Protein AF-0000000079818002 (afdb_homodimer)

Foldseek 3Di:
DDDDDPDDPPPPPDPPPVPPPPQFLADLLQEAAECLLCVQQCLFPNPLVVLLVLLVLRHQEYEYEACNCRGVVRQALLSLLVSCVVSNHAYAEYEHDDDDFPVCLVVSLVSCVSNVHQEYEHAEDDLDADVVVLVGQQVSLVVSVVSRHGYEYEYAQSQQQDADPVRHGNVLVSLVRHDLSRYAYEYAPQRQQQSCQNVVVDDPLVSCLVRVSRHAEYEQWAFAAPPRDDQPVVLQLQPPVPDRGTRTDAGPPYDDDVLVSLVSSLVSCVVVVHDNSNVRHHYHYHDNRSPDDYPDPVSVCNSNVNSCCSGPVRGHDD/DDDDDPDDPPPPPPPPPVDPPPQFLADLLQEAAECLLVVQACLFPNPLVVLLVLLVLRHQEYEYEACNCRGVVRQALLSLLVSCVVSNHYYAEYEHDDDDFPVCLVVVLVSCVSNVHQEYEHAEDDLDADVVVLVGQQVSLVVSVVSRHGYEYEYAQSQQQDADPVRHGNVLVSLVRHDLSRYAYEYAPQRQQQSCQNVVVDDPLVSCLVRVSRHAEYEQWAFAAPPRDDQPVVLQLQPPVDDRGTRTDAGPPYDDDVLVSLVSSLVSCVVVVHDRSNPRHHYHYHDNRSPDDYPDPVSVCNSNVNSCCSGPVRGHDD

pLDDT: mean 85.7, std 19.92, range [24.61, 98.69]

Structure (mmCIF, N/CA/C/O backbone):
data_AF-0000000079818002-model_v1
#
loop_
_entity.id
_entity.type
_entity.pdbx_description
1 polymer 'Xylose isomerase domain protein TIM barrel'
#
loop_
_atom_site.group_PDB
_atom_site.id
_atom_site.type_symbol
_atom_site.label_atom_id
_atom_site.label_alt_id
_atom_site.label_comp_id
_atom_site.label_asym_id
_atom_site.label_entity_id
_atom_site.label_seq_id
_atom_site.pdbx_PDB_ins_code
_atom_site.Cartn_x
_atom_site.Cartn_y
_atom_site.Cartn_z
_atom_site.occupancy
_atom_site.B_iso_or_equiv
_atom_site.auth_seq_id
_atom_site.auth_comp_id
_atom_site.auth_asym_id
_atom_site.auth_atom_id
_atom_site.pdbx_PDB_model_num
ATOM 1 N N . MET A 1 1 ? 40 36.031 -25.016 1 27.97 1 MET A N 1
ATOM 2 C CA . MET A 1 1 ? 39.812 34.656 -24.641 1 27.97 1 MET A CA 1
ATOM 3 C C . MET A 1 1 ? 38.312 34.281 -24.625 1 27.97 1 MET A C 1
ATOM 5 O O . MET A 1 1 ? 37.5 34.969 -24.016 1 27.97 1 MET A O 1
ATOM 9 N N . PRO A 1 2 ? 37.781 33.531 -25.641 1 32.09 2 PRO A N 1
ATOM 10 C CA . PRO A 1 2 ? 36.344 33.375 -25.797 1 32.09 2 PRO A CA 1
ATOM 11 C C . PRO A 1 2 ? 35.688 32.656 -24.609 1 32.09 2 PRO A C 1
ATOM 13 O O . PRO A 1 2 ? 36.344 31.875 -23.938 1 32.09 2 PRO A O 1
ATOM 16 N N . GLY A 1 3 ? 34.688 33.25 -23.891 1 27.94 3 GLY A N 1
ATOM 17 C CA . GLY A 1 3 ? 33.938 32.969 -22.688 1 27.94 3 GLY A CA 1
ATOM 18 C C . GLY A 1 3 ? 33.156 31.672 -22.766 1 27.94 3 GLY A C 1
ATOM 19 O O . GLY A 1 3 ? 32.531 31.375 -23.797 1 27.94 3 GLY A O 1
ATOM 20 N N . ALA A 1 4 ? 33.688 30.719 -21.984 1 37 4 ALA A N 1
ATOM 21 C CA . ALA A 1 4 ? 33.156 29.344 -21.891 1 37 4 ALA A CA 1
ATOM 22 C C . ALA A 1 4 ? 31.641 29.359 -21.75 1 37 4 ALA A C 1
ATOM 24 O O . ALA A 1 4 ? 31.109 29.969 -20.828 1 37 4 ALA A O 1
ATOM 25 N N . THR A 1 5 ? 30.859 29.219 -22.797 1 30.25 5 THR A N 1
ATOM 26 C CA . THR A 1 5 ? 29.406 29.172 -22.797 1 30.25 5 THR A CA 1
ATOM 27 C C . THR A 1 5 ? 28.906 28.078 -21.859 1 30.25 5 THR A C 1
ATOM 29 O O . THR A 1 5 ? 29.344 26.922 -21.938 1 30.25 5 THR A O 1
ATOM 32 N N . PRO A 1 6 ? 28.312 28.422 -20.719 1 25.16 6 PRO A N 1
ATOM 33 C CA . PRO A 1 6 ? 27.891 27.422 -19.734 1 25.16 6 PRO A CA 1
ATOM 34 C C . PRO A 1 6 ? 27.047 26.312 -20.344 1 25.16 6 PRO A C 1
ATOM 36 O O . PRO A 1 6 ? 26.141 26.578 -21.141 1 25.16 6 PRO A O 1
ATOM 39 N N . VAL A 1 7 ? 27.562 25.141 -20.453 1 30.14 7 VAL A N 1
ATOM 40 C CA . VAL A 1 7 ? 26.906 23.938 -20.938 1 30.14 7 VAL A CA 1
ATOM 41 C C . VAL A 1 7 ? 25.594 23.719 -20.172 1 30.14 7 VAL A C 1
ATOM 43 O O . VAL A 1 7 ? 25.578 23.766 -18.938 1 30.14 7 VAL A O 1
ATOM 46 N N . ARG A 1 8 ? 24.484 24 -20.812 1 25.28 8 ARG A N 1
ATOM 47 C CA . ARG A 1 8 ? 23.125 23.75 -20.359 1 25.28 8 ARG A CA 1
ATOM 48 C C . ARG A 1 8 ? 22.984 22.359 -19.734 1 25.28 8 ARG A C 1
ATOM 50 O O . ARG A 1 8 ? 23.266 21.359 -20.406 1 25.28 8 ARG A O 1
ATOM 57 N N . ALA A 1 9 ? 23.109 22.297 -18.438 1 27.8 9 ALA A N 1
ATOM 58 C CA . ALA A 1 9 ? 22.922 21.016 -17.766 1 27.8 9 ALA A CA 1
ATOM 59 C C . ALA A 1 9 ? 21.672 20.297 -18.281 1 27.8 9 ALA A C 1
ATOM 61 O O . ALA A 1 9 ? 20.594 20.891 -18.359 1 27.8 9 ALA A O 1
ATOM 62 N N . GLU A 1 10 ? 21.781 19.328 -19.141 1 27 10 GLU A N 1
ATOM 63 C CA . GLU A 1 10 ? 20.688 18.547 -19.703 1 27 10 GLU A CA 1
ATOM 64 C C . GLU A 1 10 ? 19.734 18.062 -18.609 1 27 10 GLU A C 1
ATOM 66 O O . GLU A 1 10 ? 20.172 17.672 -17.531 1 27 10 GLU A O 1
ATOM 71 N N . PRO A 1 11 ? 18.516 18.547 -18.625 1 26.78 11 PRO A N 1
ATOM 72 C CA . PRO A 1 11 ? 17.5 18.172 -17.641 1 26.78 11 PRO A CA 1
ATOM 73 C C . PRO A 1 11 ? 17.516 16.688 -17.312 1 26.78 11 PRO A C 1
ATOM 75 O O . PRO A 1 11 ? 17.859 15.867 -18.172 1 26.78 11 PRO A O 1
ATOM 78 N N . ARG A 1 12 ? 17.906 16.422 -16.156 1 28.67 12 ARG A N 1
ATOM 79 C CA . ARG A 1 12 ? 17.969 15.031 -15.727 1 28.67 12 ARG A CA 1
ATOM 80 C C . ARG A 1 12 ? 16.734 14.258 -16.188 1 28.67 12 ARG A C 1
ATOM 82 O O . ARG A 1 12 ? 15.617 14.734 -16.031 1 28.67 12 ARG A O 1
ATOM 89 N N . PRO A 1 13 ? 16.797 13.422 -17.109 1 27.34 13 PRO A N 1
ATOM 90 C CA . PRO A 1 13 ? 15.719 12.789 -17.875 1 27.34 13 PRO A CA 1
ATOM 91 C C . PRO A 1 13 ? 14.555 12.344 -16.984 1 27.34 13 PRO A C 1
ATOM 93 O O . PRO A 1 13 ? 13.391 12.453 -17.391 1 27.34 13 PRO A O 1
ATOM 96 N N . GLY A 1 14 ? 14.836 11.445 -16.047 1 28.38 14 GLY A N 1
ATOM 97 C CA . GLY A 1 14 ? 13.828 10.438 -15.758 1 28.38 14 GLY A CA 1
ATOM 98 C C . GLY A 1 14 ? 12.617 11 -15.039 1 28.38 14 GLY A C 1
ATOM 99 O O . GLY A 1 14 ? 12.195 10.477 -14.008 1 28.38 14 GLY A O 1
ATOM 100 N N . HIS A 1 15 ? 12.484 12.281 -14.969 1 26.69 15 HIS A N 1
ATOM 101 C CA . HIS A 1 15 ? 11.258 12.789 -14.359 1 26.69 15 HIS A CA 1
ATOM 102 C C . HIS A 1 15 ? 10.023 12.195 -15.023 1 26.69 15 HIS A C 1
ATOM 104 O O . HIS A 1 15 ? 9.797 12.398 -16.219 1 26.69 15 HIS A O 1
ATOM 110 N N . TYR A 1 16 ? 9.68 10.914 -14.711 1 27.66 16 TYR A N 1
ATOM 111 C CA . TYR A 1 16 ? 8.344 10.477 -15.117 1 27.66 16 TYR A CA 1
ATOM 112 C C . TYR A 1 16 ? 7.336 11.609 -14.977 1 27.66 16 TYR A C 1
ATOM 114 O O . TYR A 1 16 ? 7.148 12.148 -13.883 1 27.66 16 TYR A O 1
ATOM 122 N N . GLU A 1 17 ? 7.336 12.445 -15.852 1 29.48 17 GLU A N 1
ATOM 123 C CA . GLU A 1 17 ? 6.152 13.297 -15.867 1 29.48 17 GLU A CA 1
ATOM 124 C C . GLU A 1 17 ? 4.879 12.477 -15.688 1 29.48 17 GLU A C 1
ATOM 126 O O . GLU A 1 17 ? 4.512 11.688 -16.562 1 29.48 17 GLU A O 1
ATOM 131 N N . MET A 1 18 ? 4.688 11.812 -14.562 1 33.91 18 MET A N 1
ATOM 132 C CA . MET A 1 18 ? 3.355 11.266 -14.305 1 33.91 18 MET A CA 1
ATOM 133 C C . MET A 1 18 ? 2.289 12.078 -15.031 1 33.91 18 MET A C 1
A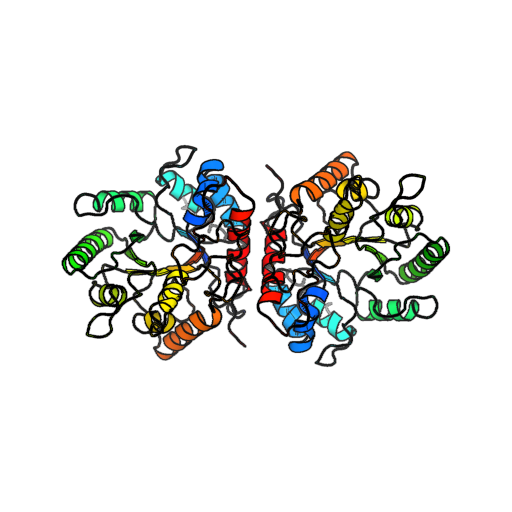TOM 135 O O . MET A 1 18 ? 2.273 13.305 -14.953 1 33.91 18 MET A O 1
ATOM 139 N N . PRO A 1 19 ? 1.932 11.656 -16.203 1 34.38 19 PRO A N 1
ATOM 140 C CA . PRO A 1 19 ? 0.797 12.445 -16.688 1 34.38 19 PRO A CA 1
ATOM 141 C C . PRO A 1 19 ? -0.031 13.039 -15.555 1 34.38 19 PRO A C 1
ATOM 143 O O . PRO A 1 19 ? -0.062 12.492 -14.445 1 34.38 19 PRO A O 1
ATOM 146 N N . ILE A 1 20 ? -0.379 14.359 -15.539 1 38.38 20 ILE A N 1
ATOM 147 C CA . ILE A 1 20 ? -1.357 15.125 -14.781 1 38.38 20 ILE A CA 1
ATOM 148 C C . ILE A 1 20 ? -2.457 14.203 -14.266 1 38.38 20 ILE A C 1
ATOM 150 O O . ILE A 1 20 ? -2.664 14.086 -13.055 1 38.38 20 ILE A O 1
ATOM 154 N N . ASP A 1 21 ? -3.902 14.461 -14.727 1 47 21 ASP A N 1
ATOM 155 C CA . ASP A 1 21 ? -5.23 14.414 -14.125 1 47 21 ASP A CA 1
ATOM 156 C C . ASP A 1 21 ? -5.777 12.984 -14.125 1 47 21 ASP A C 1
ATOM 158 O O . ASP A 1 21 ? -6.609 12.633 -14.969 1 47 21 ASP A O 1
ATOM 162 N N . ASP A 1 22 ? -5.023 12.031 -13.766 1 58.78 22 ASP A N 1
ATOM 163 C CA . ASP A 1 22 ? -5.516 10.656 -13.812 1 58.78 22 ASP A CA 1
ATOM 164 C C . ASP A 1 22 ? -6.59 10.422 -12.75 1 58.78 22 ASP A C 1
ATOM 166 O O . ASP A 1 22 ? -6.906 9.281 -12.422 1 58.78 22 ASP A O 1
ATOM 170 N N . GLY A 1 23 ? -7.098 11.523 -12.211 1 74.81 23 GLY A N 1
ATOM 171 C CA . GLY A 1 23 ? -8.141 11.375 -11.211 1 74.81 23 GLY A CA 1
ATOM 172 C C . GLY A 1 23 ? -7.605 11.258 -9.797 1 74.81 23 GLY A C 1
ATOM 173 O O . GLY A 1 23 ? -8.336 10.883 -8.883 1 74.81 23 GLY A O 1
ATOM 174 N N . ALA A 1 24 ? -6.273 11.664 -9.742 1 81 24 ALA A N 1
ATOM 175 C CA . ALA A 1 24 ? -5.699 11.609 -8.398 1 81 24 ALA A CA 1
ATOM 176 C C . ALA A 1 24 ? -6.156 12.805 -7.562 1 81 24 ALA A C 1
ATOM 178 O O . ALA A 1 24 ? -6.199 13.93 -8.055 1 81 24 ALA A O 1
ATOM 179 N N . ILE A 1 25 ? -6.512 12.547 -6.379 1 85.38 25 ILE A N 1
ATOM 180 C CA . ILE A 1 25 ? -6.934 13.586 -5.445 1 85.38 25 ILE A CA 1
ATOM 181 C C . ILE A 1 25 ? -5.707 14.281 -4.855 1 85.38 25 ILE A C 1
ATOM 183 O O . ILE A 1 25 ? -5.668 15.508 -4.758 1 85.38 25 ILE A O 1
ATOM 187 N N . VAL A 1 26 ? -4.668 13.555 -4.539 1 92.44 26 VAL A N 1
ATOM 188 C CA . VAL A 1 26 ? -3.441 14.07 -3.939 1 92.44 26 VAL A CA 1
ATOM 189 C C . VAL A 1 26 ? -2.355 14.195 -5.004 1 92.44 26 VAL A C 1
ATOM 191 O O . VAL A 1 26 ? -2.016 13.219 -5.672 1 92.44 26 VAL A O 1
ATOM 194 N N . PRO A 1 27 ? -1.839 15.438 -5.184 1 93.12 27 PRO A N 1
ATOM 195 C CA . PRO A 1 27 ? -0.733 15.57 -6.137 1 93.12 27 PRO A CA 1
ATOM 196 C C . PRO A 1 27 ? 0.512 14.797 -5.699 1 93.12 27 PRO A C 1
ATOM 198 O O . PRO A 1 27 ? 0.983 14.969 -4.574 1 93.12 27 PRO A O 1
ATOM 201 N N . ARG A 1 28 ? 1.022 14.008 -6.535 1 92.31 28 ARG A N 1
ATOM 202 C CA . ARG A 1 28 ? 2.135 13.117 -6.211 1 92.31 28 ARG A CA 1
ATOM 203 C C . ARG A 1 28 ? 3.334 13.906 -5.695 1 92.31 28 ARG A C 1
ATOM 205 O O . ARG A 1 28 ? 4.059 13.445 -4.816 1 92.31 28 ARG A O 1
ATOM 212 N N . GLU A 1 29 ? 3.516 15.133 -6.238 1 94.69 29 GLU A N 1
ATOM 213 C CA . GLU A 1 29 ? 4.688 15.938 -5.891 1 94.69 29 GLU A CA 1
ATOM 214 C C . GLU A 1 29 ? 4.531 16.578 -4.516 1 94.69 29 GLU A C 1
ATOM 216 O O . GLU A 1 29 ? 5.449 17.234 -4.023 1 94.69 29 GLU A O 1
ATOM 221 N N . ARG A 1 30 ? 3.352 16.328 -3.91 1 96.75 30 ARG A N 1
ATOM 222 C CA . ARG A 1 30 ? 3.1 16.938 -2.604 1 96.75 30 ARG A CA 1
ATOM 223 C C . ARG A 1 30 ? 2.938 15.859 -1.532 1 96.75 30 ARG A C 1
ATOM 225 O O . ARG A 1 30 ? 2.639 16.172 -0.376 1 96.75 30 ARG A O 1
ATOM 232 N N . ILE A 1 31 ? 3.178 14.586 -1.91 1 97.94 31 ILE A N 1
ATOM 233 C CA . ILE A 1 31 ? 3.084 13.477 -0.968 1 97.94 31 ILE A CA 1
ATOM 234 C C . ILE A 1 31 ? 4.359 13.406 -0.129 1 97.94 31 ILE A C 1
ATOM 236 O O . ILE A 1 31 ? 5.453 13.25 -0.669 1 97.94 31 ILE A O 1
ATOM 240 N N . GLY A 1 32 ? 4.18 13.594 1.17 1 98.62 32 GLY A N 1
ATOM 241 C CA . GLY A 1 32 ? 5.293 13.492 2.102 1 98.62 32 GLY A CA 1
ATOM 242 C C . GLY A 1 32 ? 4.996 12.586 3.285 1 98.62 32 GLY A C 1
ATOM 243 O O . GLY A 1 32 ? 4.016 11.844 3.275 1 98.62 32 GLY A O 1
ATOM 244 N N . ILE A 1 33 ? 5.926 12.578 4.238 1 98.5 33 ILE A N 1
ATOM 245 C CA . ILE A 1 33 ? 5.789 11.773 5.441 1 98.5 33 ILE A CA 1
ATOM 246 C C . ILE A 1 33 ? 6.344 12.531 6.645 1 98.5 33 ILE A C 1
ATOM 248 O O . ILE A 1 33 ? 7.383 13.188 6.547 1 98.5 33 ILE A O 1
ATOM 252 N N . GLN A 1 34 ? 5.531 12.562 7.691 1 97.5 34 GLN A N 1
ATOM 253 C CA . GLN A 1 34 ? 6.012 13.016 8.992 1 97.5 34 GLN A CA 1
ATOM 254 C C . GLN A 1 34 ? 6.859 11.945 9.672 1 97.5 34 GLN A C 1
ATOM 256 O O . GLN A 1 34 ? 6.383 10.844 9.938 1 97.5 34 GLN A O 1
ATOM 261 N N . LEU A 1 35 ? 8.086 12.281 10.039 1 94.81 35 LEU A N 1
ATOM 262 C CA . LEU A 1 35 ? 9.117 11.312 10.383 1 94.81 35 LEU A CA 1
ATOM 263 C C . LEU A 1 35 ? 8.867 10.711 11.758 1 94.81 35 LEU A C 1
ATOM 265 O O . LEU A 1 35 ? 9.516 9.734 12.148 1 94.81 35 LEU A O 1
ATOM 269 N N . TYR A 1 36 ? 7.879 11.234 12.477 1 92.81 36 TYR A N 1
ATOM 270 C CA . TYR A 1 36 ? 7.469 10.531 13.68 1 92.81 36 TYR A CA 1
ATOM 271 C C . TYR A 1 36 ? 7.055 9.094 13.367 1 92.81 36 TYR A C 1
ATOM 273 O O . TYR A 1 36 ? 7.234 8.195 14.188 1 92.81 36 TYR A O 1
ATOM 281 N N . THR A 1 37 ? 6.598 8.875 12.195 1 92.69 37 THR A N 1
ATOM 282 C CA . THR A 1 37 ? 6.199 7.555 11.727 1 92.69 37 THR A CA 1
ATOM 283 C C . THR A 1 37 ? 7.387 6.594 11.742 1 92.69 37 THR A C 1
ATOM 285 O O . THR A 1 37 ? 7.227 5.402 12.016 1 92.69 37 THR A O 1
ATOM 288 N N . LEU A 1 38 ? 8.594 7.066 11.461 1 91.75 38 LEU A N 1
ATOM 289 C CA . LEU A 1 38 ? 9.773 6.227 11.297 1 91.75 38 LEU A CA 1
ATOM 290 C C . LEU A 1 38 ? 10.828 6.547 12.359 1 91.75 38 LEU A C 1
ATOM 292 O O . LEU A 1 38 ? 12.016 6.305 12.148 1 91.75 38 LEU A O 1
ATOM 296 N N . ARG A 1 39 ? 10.469 7.074 13.469 1 89.56 39 ARG A N 1
ATOM 297 C CA . ARG A 1 39 ? 11.406 7.574 14.461 1 89.56 39 ARG A CA 1
ATOM 298 C C . ARG A 1 39 ? 12.32 6.461 14.961 1 89.56 39 ARG A C 1
ATOM 300 O O . ARG A 1 39 ? 13.531 6.66 15.086 1 89.56 39 ARG A O 1
ATOM 307 N N . ALA A 1 40 ? 11.758 5.281 15.195 1 86.25 40 ALA A N 1
ATOM 308 C CA . ALA A 1 40 ? 12.578 4.16 15.656 1 86.25 40 ALA A CA 1
ATOM 309 C C . ALA A 1 40 ? 13.492 3.654 14.555 1 86.25 40 ALA A C 1
ATOM 311 O O . ALA A 1 40 ? 14.633 3.264 14.812 1 86.25 40 ALA A O 1
ATOM 312 N N . THR A 1 41 ? 13 3.678 13.359 1 88.19 41 THR A N 1
ATOM 313 C CA . THR A 1 41 ? 13.781 3.248 12.203 1 88.19 41 THR A CA 1
ATOM 314 C C . THR A 1 41 ? 14.969 4.184 11.977 1 88.19 41 THR A C 1
ATOM 316 O O . THR A 1 41 ? 16.078 3.727 11.703 1 88.19 41 THR A O 1
ATOM 319 N N . VAL A 1 42 ? 14.773 5.449 12.133 1 89.88 42 VAL A N 1
ATOM 320 C CA . VAL A 1 42 ? 15.836 6.43 11.961 1 89.88 42 VAL A CA 1
ATOM 321 C C . VAL A 1 42 ? 16.906 6.23 13.039 1 89.88 42 VAL A C 1
ATOM 323 O O . VAL A 1 42 ? 18.094 6.312 12.758 1 89.88 42 VAL A O 1
ATOM 326 N N . ARG A 1 43 ? 16.469 5.969 14.195 1 86.56 43 ARG A N 1
ATOM 327 C CA . ARG A 1 43 ? 17.406 5.75 15.289 1 86.56 43 ARG A CA 1
ATOM 328 C C . ARG A 1 43 ? 18.297 4.543 15.016 1 86.56 43 ARG A C 1
ATOM 330 O O . ARG A 1 43 ? 19.484 4.543 15.367 1 86.56 43 ARG A O 1
ATOM 337 N N . GLU A 1 44 ? 17.703 3.621 14.367 1 85.06 44 GLU A N 1
ATOM 338 C CA . GLU A 1 44 ? 18.438 2.377 14.125 1 85.06 44 GLU A CA 1
ATOM 339 C C . GLU A 1 44 ? 19.281 2.467 12.852 1 85.06 44 GLU A C 1
ATOM 341 O O . GLU A 1 44 ? 20.453 2.094 12.852 1 85.06 44 GLU A O 1
ATOM 346 N N . LEU A 1 45 ? 18.75 2.992 11.773 1 85.81 45 LEU A N 1
ATOM 347 C CA . LEU A 1 45 ? 19.375 2.885 10.461 1 85.81 45 LEU A CA 1
ATOM 348 C C . LEU A 1 45 ? 20.078 4.188 10.094 1 85.81 45 LEU A C 1
ATOM 350 O O . LEU A 1 45 ? 20.938 4.199 9.211 1 85.81 45 LEU A O 1
ATOM 354 N N . GLY A 1 46 ? 19.578 5.289 10.742 1 88.25 46 GLY A N 1
ATOM 355 C CA . GLY A 1 46 ? 20.078 6.605 10.359 1 88.25 46 GLY A CA 1
ATOM 356 C C . GLY A 1 46 ? 19.266 7.246 9.25 1 88.25 46 GLY A C 1
ATOM 357 O O . GLY A 1 46 ? 18.578 6.551 8.5 1 88.25 46 GLY A O 1
ATOM 358 N N . TYR A 1 47 ? 19.469 8.57 9.141 1 93.38 47 TYR A N 1
ATOM 359 C CA . TYR A 1 47 ? 18.703 9.344 8.172 1 93.38 47 TYR A CA 1
ATOM 360 C C . TYR A 1 47 ? 19.094 8.984 6.746 1 93.38 47 TYR A C 1
ATOM 362 O O . TYR A 1 47 ? 18.25 8.984 5.84 1 93.38 47 TYR A O 1
ATOM 370 N N . ASP A 1 48 ? 20.312 8.703 6.531 1 92.31 48 ASP A N 1
ATOM 371 C CA . ASP A 1 48 ? 20.797 8.406 5.188 1 92.31 48 ASP A CA 1
ATOM 372 C C . ASP A 1 48 ? 20.016 7.246 4.57 1 92.31 48 ASP A C 1
ATOM 374 O O . ASP A 1 48 ? 19.406 7.391 3.506 1 92.31 48 ASP A O 1
ATOM 378 N N . ARG A 1 49 ? 19.953 6.172 5.262 1 90 49 ARG A N 1
ATOM 379 C CA . ARG A 1 49 ? 19.281 4.977 4.766 1 90 49 ARG A CA 1
ATOM 380 C C . ARG A 1 49 ? 17.781 5.199 4.668 1 90 49 ARG A C 1
ATOM 382 O O . ARG A 1 49 ? 17.141 4.746 3.717 1 90 49 ARG A O 1
ATOM 389 N N . VAL A 1 50 ? 17.234 5.902 5.625 1 92.62 50 VAL A N 1
ATOM 390 C CA . VAL A 1 50 ? 15.797 6.133 5.648 1 92.62 50 VAL A CA 1
ATOM 391 C C . VAL A 1 50 ? 15.398 7.059 4.5 1 92.62 50 VAL A C 1
ATOM 393 O O . VAL A 1 50 ? 14.445 6.777 3.77 1 92.62 50 VAL A O 1
ATOM 396 N N . PHE A 1 51 ? 16.172 8.133 4.27 1 95.19 51 PHE A N 1
ATOM 397 C CA . PHE A 1 51 ? 15.867 9.062 3.184 1 95.19 51 PHE A CA 1
ATOM 398 C C . PHE A 1 51 ? 16.016 8.375 1.831 1 95.19 51 PHE A C 1
ATOM 400 O O . PHE A 1 51 ? 15.18 8.578 0.939 1 95.19 51 PHE A O 1
ATOM 407 N N . ARG A 1 52 ? 17.016 7.574 1.692 1 92.94 52 ARG A N 1
ATOM 408 C CA . ARG A 1 52 ? 17.203 6.824 0.454 1 92.94 52 ARG A CA 1
ATOM 409 C C . ARG A 1 52 ? 15.992 5.957 0.148 1 92.94 52 ARG A C 1
ATOM 411 O O . ARG A 1 52 ? 15.5 5.945 -0.982 1 92.94 52 ARG A O 1
ATOM 418 N N . ARG A 1 53 ? 15.516 5.273 1.135 1 92.5 53 ARG A N 1
ATOM 419 C CA . ARG A 1 53 ? 14.383 4.371 0.944 1 92.5 53 ARG A CA 1
ATOM 420 C C . ARG A 1 53 ? 13.102 5.152 0.68 1 92.5 53 ARG A C 1
ATOM 422 O O . ARG A 1 53 ? 12.289 4.758 -0.165 1 92.5 53 ARG A O 1
ATOM 429 N N . LEU A 1 54 ? 12.922 6.207 1.388 1 96 54 LEU A N 1
ATOM 430 C CA . LEU A 1 54 ? 11.734 7.027 1.177 1 96 54 LEU A CA 1
ATOM 431 C C . LEU A 1 54 ? 11.695 7.566 -0.249 1 96 54 LEU A C 1
ATOM 433 O O . LEU A 1 54 ? 10.641 7.57 -0.886 1 96 54 LEU A O 1
ATOM 437 N N . ALA A 1 55 ? 12.828 8.039 -0.708 1 95.44 55 ALA A N 1
ATOM 438 C CA . ALA A 1 55 ? 12.914 8.516 -2.086 1 95.44 55 ALA A CA 1
ATOM 439 C C . ALA A 1 55 ? 12.562 7.41 -3.072 1 95.44 55 ALA A C 1
ATOM 441 O O . ALA A 1 55 ? 11.812 7.629 -4.023 1 95.44 55 ALA A O 1
ATOM 442 N N . ALA A 1 56 ? 13.016 6.234 -2.816 1 91.19 56 ALA A N 1
ATOM 443 C CA . ALA A 1 56 ? 12.758 5.094 -3.691 1 91.19 56 ALA A CA 1
ATOM 444 C C . ALA A 1 56 ? 11.281 4.723 -3.693 1 91.19 56 ALA A C 1
ATOM 446 O O . ALA A 1 56 ? 10.742 4.277 -4.711 1 91.19 56 ALA A O 1
ATOM 447 N N . ILE A 1 57 ? 10.617 4.883 -2.586 1 93.75 57 ILE A N 1
ATOM 448 C CA . ILE A 1 57 ? 9.195 4.578 -2.447 1 93.75 57 ILE A CA 1
ATOM 449 C C . ILE A 1 57 ? 8.375 5.578 -3.256 1 93.75 57 ILE A C 1
ATOM 451 O O . ILE A 1 57 ? 7.285 5.254 -3.738 1 93.75 57 ILE A O 1
ATOM 455 N N . GLY A 1 58 ? 8.867 6.859 -3.346 1 94.69 58 GLY A N 1
ATOM 456 C CA . GLY A 1 58 ? 8.156 7.855 -4.137 1 94.69 58 GLY A CA 1
ATOM 457 C C . GLY A 1 58 ? 7.742 9.07 -3.328 1 94.69 58 GLY A C 1
ATOM 458 O O . GLY A 1 58 ? 7.023 9.938 -3.828 1 94.69 58 GLY A O 1
ATOM 459 N N . TYR A 1 59 ? 8.172 9.086 -2.066 1 97.62 59 TYR A N 1
ATOM 460 C CA . TYR A 1 59 ? 7.93 10.312 -1.318 1 97.62 59 TYR A CA 1
ATOM 461 C C . TYR A 1 59 ? 8.695 11.477 -1.925 1 97.62 59 TYR A C 1
ATOM 463 O O . TYR A 1 59 ? 9.836 11.312 -2.383 1 97.62 59 TYR A O 1
ATOM 471 N N . THR A 1 60 ? 8.078 12.688 -1.858 1 97.94 60 THR A N 1
ATOM 472 C CA . THR A 1 60 ? 8.734 13.875 -2.389 1 97.94 60 THR A CA 1
ATOM 473 C C . THR A 1 60 ? 9.039 14.867 -1.271 1 97.94 60 THR A C 1
ATOM 475 O O . THR A 1 60 ? 9.875 15.758 -1.438 1 97.94 60 THR A O 1
ATOM 478 N N . GLN A 1 61 ? 8.336 14.648 -0.113 1 98.06 61 GLN A N 1
ATOM 479 C CA . GLN A 1 61 ? 8.523 15.578 0.998 1 98.06 61 GLN A CA 1
ATOM 480 C C . GLN A 1 61 ? 8.703 14.836 2.316 1 98.06 61 GLN A C 1
ATOM 482 O O . GLN A 1 61 ? 8.258 13.688 2.453 1 98.06 61 GLN A O 1
ATOM 487 N N . VAL A 1 62 ? 9.43 15.516 3.215 1 97.94 62 VAL A N 1
ATOM 488 C CA . VAL A 1 62 ? 9.555 15.008 4.574 1 97.94 62 VAL A CA 1
ATOM 489 C C . VAL A 1 62 ? 9.273 16.125 5.578 1 97.94 62 VAL A C 1
ATOM 491 O O . VAL A 1 62 ? 9.641 17.281 5.348 1 97.94 62 VAL A O 1
ATOM 494 N N . GLU A 1 63 ? 8.555 15.781 6.582 1 98.06 63 GLU A N 1
ATOM 495 C CA . GLU A 1 63 ? 8.398 16.641 7.75 1 98.06 63 GLU A CA 1
ATOM 496 C C . GLU A 1 63 ? 9.133 16.078 8.961 1 98.06 63 GLU A C 1
ATOM 498 O O . GLU A 1 63 ? 8.914 14.93 9.344 1 98.06 63 GLU A O 1
ATOM 503 N N . PHE A 1 64 ? 10 16.875 9.531 1 96.31 64 PHE A N 1
ATOM 504 C CA . PHE A 1 64 ? 10.766 16.438 10.688 1 96.31 64 PHE A CA 1
ATOM 505 C C . PHE A 1 64 ? 9.906 16.469 11.945 1 96.31 64 PHE A C 1
ATOM 507 O O . PHE A 1 64 ? 8.969 17.25 12.047 1 96.31 64 PHE A O 1
ATOM 514 N N . ALA A 1 65 ? 10.305 15.586 12.914 1 92.69 65 ALA A N 1
ATOM 515 C CA . ALA A 1 65 ? 9.477 15.414 14.102 1 92.69 65 ALA A CA 1
ATOM 516 C C . ALA A 1 65 ? 10.219 15.859 15.359 1 92.69 65 ALA A C 1
ATOM 518 O O . ALA A 1 65 ? 9.844 15.484 16.469 1 92.69 65 ALA A O 1
ATOM 519 N N . GLY A 1 66 ? 11.289 16.594 15.234 1 83.19 66 GLY A N 1
ATOM 520 C CA . GLY A 1 66 ? 11.945 17.203 16.375 1 83.19 66 GLY A CA 1
ATOM 521 C C . GLY A 1 66 ? 13.086 16.375 16.938 1 83.19 66 GLY A C 1
ATOM 522 O O . GLY A 1 66 ? 13.695 16.75 17.938 1 83.19 66 GLY A O 1
ATOM 523 N N . TYR A 1 67 ? 13.422 15.211 16.281 1 72.31 67 TYR A N 1
ATOM 524 C CA . TYR A 1 67 ? 14.484 14.375 16.844 1 72.31 67 TYR A CA 1
ATOM 525 C C . TYR A 1 67 ? 15.703 14.359 15.922 1 72.31 67 TYR A C 1
ATOM 527 O O . TYR A 1 67 ? 16.531 13.453 16 1 72.31 67 TYR A O 1
ATOM 535 N N . GLU A 1 68 ? 15.789 15.25 15.109 1 69.62 68 GLU A N 1
ATOM 536 C CA . GLU A 1 68 ? 16.859 15.297 14.117 1 69.62 68 GLU A CA 1
ATOM 537 C C . GLU A 1 68 ? 18.234 15.398 14.797 1 69.62 68 GLU A C 1
ATOM 539 O O . GLU A 1 68 ? 19.25 15.023 14.211 1 69.62 68 GLU A O 1
ATOM 544 N N . GLY A 1 69 ? 18.188 15.789 16.031 1 65.44 69 GLY A N 1
ATOM 545 C CA . GLY A 1 69 ? 19.453 15.852 16.734 1 65.44 69 GLY A CA 1
ATOM 546 C C . GLY A 1 69 ? 19.906 14.5 17.25 1 65.44 69 GLY A C 1
ATOM 547 O O . GLY A 1 69 ? 21.031 14.375 17.75 1 65.44 69 GLY A O 1
ATOM 548 N N . GLU A 1 70 ? 19.078 13.461 16.938 1 66.69 70 GLU A N 1
ATOM 549 C CA . GLU A 1 70 ? 19.391 12.148 17.5 1 66.69 70 GLU A CA 1
ATOM 550 C C . GLU A 1 70 ? 19.844 11.18 16.406 1 66.69 70 GLU A C 1
ATOM 552 O O . GLU A 1 70 ? 19.781 9.961 16.578 1 66.69 70 GLU A O 1
ATOM 557 N N . ASP A 1 71 ? 20.359 11.688 15.438 1 70.88 71 ASP A N 1
ATOM 558 C CA . ASP A 1 71 ? 20.891 10.797 14.406 1 70.88 71 ASP A CA 1
ATOM 559 C C . ASP A 1 71 ? 22.047 9.953 14.945 1 70.88 71 ASP A C 1
ATOM 561 O O . ASP A 1 71 ? 22.984 10.484 15.523 1 70.88 71 ASP A O 1
ATOM 565 N N . PRO A 1 72 ? 21.953 8.695 14.773 1 73.12 72 PRO A N 1
ATOM 566 C CA . PRO A 1 72 ? 22.984 7.832 15.344 1 73.12 72 PRO A CA 1
ATOM 567 C C . PRO A 1 72 ? 24.359 8.086 14.727 1 73.12 72 PRO A C 1
ATOM 569 O O . PRO A 1 72 ? 25.391 7.777 15.344 1 73.12 72 PRO A O 1
ATOM 572 N N . THR A 1 73 ? 24.406 8.688 13.547 1 78 73 THR A N 1
ATOM 573 C CA . THR A 1 73 ? 25.688 8.906 12.891 1 78 73 THR A CA 1
ATOM 574 C C . THR A 1 73 ? 26.234 10.289 13.227 1 78 73 THR A C 1
ATOM 576 O O . THR A 1 73 ? 27.344 10.648 12.805 1 78 73 THR A O 1
ATOM 579 N N . GLY A 1 74 ? 25.516 11.078 13.984 1 81.69 74 GLY A N 1
ATOM 580 C CA . GLY A 1 74 ? 25.953 12.406 14.383 1 81.69 74 GLY A CA 1
ATOM 581 C C . GLY A 1 74 ? 25.797 13.438 13.281 1 81.69 74 GLY A C 1
ATOM 582 O O . GLY A 1 74 ? 26.453 14.484 13.312 1 81.69 74 GLY A O 1
ATOM 583 N N . LEU A 1 75 ? 25 13.188 12.383 1 87.31 75 LEU A N 1
ATOM 584 C CA . LEU A 1 75 ? 24.797 14.125 11.289 1 87.31 75 LEU A CA 1
ATOM 585 C C . LEU A 1 75 ? 24.234 15.445 11.805 1 87.31 75 LEU A C 1
ATOM 587 O O . LEU A 1 75 ? 23.328 15.453 12.641 1 87.31 75 LEU A O 1
ATOM 591 N N . SER A 1 76 ? 24.875 16.469 11.312 1 89.44 76 SER A N 1
ATOM 592 C CA . SER A 1 76 ? 24.359 17.797 11.664 1 89.44 76 SER A CA 1
ATOM 593 C C . SER A 1 76 ? 23.094 18.125 10.898 1 89.44 76 SER A C 1
ATOM 595 O O . SER A 1 76 ? 22.719 17.406 9.953 1 89.44 76 SER A O 1
ATOM 597 N N . ARG A 1 77 ? 22.453 19.25 11.305 1 92.19 77 ARG A N 1
ATOM 598 C CA . ARG A 1 77 ? 21.266 19.719 10.578 1 92.19 77 ARG A CA 1
ATOM 599 C C . ARG A 1 77 ? 21.625 20.109 9.148 1 92.19 77 ARG A C 1
ATOM 601 O O . ARG A 1 77 ? 20.875 19.828 8.219 1 92.19 77 ARG A O 1
ATOM 608 N N . ALA A 1 78 ? 22.781 20.703 9.016 1 91.81 78 ALA A N 1
ATOM 609 C CA . ALA A 1 78 ? 23.25 21.047 7.672 1 91.81 78 ALA A CA 1
ATOM 610 C C . ALA A 1 78 ? 23.5 19.781 6.848 1 91.81 78 ALA A C 1
ATOM 612 O O . ALA A 1 78 ? 23.203 19.75 5.648 1 91.81 78 ALA A O 1
ATOM 613 N N . GLY A 1 79 ? 24.062 18.828 7.48 1 93.25 79 GLY A N 1
ATOM 614 C CA . GLY A 1 79 ? 24.25 17.547 6.82 1 93.25 79 GLY A CA 1
ATOM 615 C C . GLY A 1 79 ? 22.938 16.906 6.395 1 93.25 79 GLY A C 1
ATOM 616 O O . GLY A 1 79 ? 22.859 16.281 5.328 1 93.25 79 GLY A O 1
ATOM 617 N N . LEU A 1 80 ? 21.953 17.078 7.23 1 94.44 80 LEU A N 1
ATOM 618 C CA . LEU A 1 80 ? 20.625 16.547 6.898 1 94.44 80 LEU A CA 1
ATOM 619 C C . LEU A 1 80 ? 20.062 17.25 5.68 1 94.44 80 LEU A C 1
ATOM 621 O O . LEU A 1 80 ? 19.469 16.609 4.805 1 94.44 80 LEU A O 1
ATOM 625 N N . ALA A 1 81 ? 20.25 18.547 5.645 1 94.56 81 ALA A N 1
ATOM 626 C CA . ALA A 1 81 ? 19.797 19.328 4.492 1 94.56 81 ALA A CA 1
ATOM 627 C C . ALA A 1 81 ? 20.469 18.844 3.209 1 94.56 81 ALA A C 1
ATOM 629 O O . ALA A 1 81 ? 19.812 18.734 2.168 1 94.56 81 ALA A O 1
ATOM 630 N N . GLU A 1 82 ? 21.672 18.516 3.268 1 95 82 GLU A N 1
ATOM 631 C CA . GLU A 1 82 ? 22.422 18.016 2.115 1 95 82 GLU A CA 1
ATOM 632 C C . GLU A 1 82 ? 21.906 16.656 1.678 1 95 82 GLU A C 1
ATOM 634 O O . GLU A 1 82 ? 21.812 16.375 0.481 1 95 82 GLU A O 1
ATOM 639 N N . LEU A 1 83 ? 21.625 15.859 2.697 1 94.12 83 LEU A N 1
ATOM 640 C CA . LEU A 1 83 ? 21.094 14.539 2.4 1 94.12 83 LEU A CA 1
ATOM 641 C C . LEU A 1 83 ? 19.766 14.641 1.677 1 94.12 83 LEU A C 1
ATOM 643 O O . LEU A 1 83 ? 19.5 13.883 0.744 1 94.12 83 LEU A O 1
ATOM 647 N N . LEU A 1 84 ? 18.938 15.531 2.15 1 96.44 84 LEU A N 1
ATOM 648 C CA . LEU A 1 84 ? 17.656 15.75 1.496 1 96.44 84 LEU A CA 1
ATOM 649 C C . LEU A 1 84 ? 17.844 16.125 0.033 1 96.44 84 LEU A C 1
ATOM 651 O O . LEU A 1 84 ? 17.172 15.586 -0.848 1 96.44 84 LEU A O 1
ATOM 655 N N . GLU A 1 85 ? 18.75 17.031 -0.237 1 96 85 GLU A N 1
ATOM 656 C CA . GLU A 1 85 ? 19.047 17.453 -1.604 1 96 85 GLU A CA 1
ATOM 657 C C . GLU A 1 85 ? 19.562 16.281 -2.438 1 96 85 GLU A C 1
ATOM 659 O O . GLU A 1 85 ? 19.141 16.094 -3.582 1 96 85 GLU A O 1
ATOM 664 N N . GLU A 1 86 ? 20.391 15.523 -1.873 1 95.19 86 GLU A N 1
ATOM 665 C CA . GLU A 1 86 ? 20.984 14.383 -2.559 1 95.19 86 GLU A CA 1
ATOM 666 C C . GLU A 1 86 ? 19.906 13.398 -3.025 1 95.19 86 GLU A C 1
ATOM 668 O O . GLU A 1 86 ? 20 12.852 -4.129 1 95.19 86 GLU A O 1
ATOM 673 N N . TYR A 1 87 ? 18.891 13.195 -2.211 1 96.06 87 TYR A N 1
ATOM 674 C CA . TYR A 1 87 ? 17.906 12.172 -2.521 1 96.06 87 TYR A CA 1
ATOM 675 C C . TYR A 1 87 ? 16.656 12.797 -3.156 1 96.06 87 TYR A C 1
ATOM 677 O O . TYR A 1 87 ? 15.664 12.109 -3.379 1 96.06 87 TYR A O 1
ATOM 685 N N . GLY A 1 88 ? 16.688 14.109 -3.385 1 96.31 88 GLY A N 1
ATOM 686 C CA . GLY A 1 88 ? 15.562 14.781 -4.035 1 96.31 88 GLY A CA 1
ATOM 687 C C . GLY A 1 88 ? 14.344 14.906 -3.145 1 96.31 88 GLY A C 1
ATOM 688 O O . GLY A 1 88 ? 13.211 14.859 -3.627 1 96.31 88 GLY A O 1
ATOM 689 N N . LEU A 1 89 ? 14.539 14.938 -1.863 1 97.5 89 LEU A N 1
ATOM 690 C CA . LEU A 1 89 ? 13.461 15.141 -0.903 1 97.5 89 LEU A CA 1
ATOM 691 C C . LEU A 1 89 ? 13.398 16.594 -0.46 1 97.5 89 LEU A C 1
ATOM 693 O O . LEU A 1 89 ? 14.43 17.203 -0.175 1 97.5 89 LEU A O 1
ATOM 697 N N . THR A 1 90 ? 12.219 17.141 -0.498 1 97.25 90 THR A N 1
ATOM 698 C CA . THR A 1 90 ? 12.016 18.516 -0.042 1 97.25 90 THR A CA 1
ATOM 699 C C . THR A 1 90 ? 11.523 18.531 1.402 1 97.25 90 THR A C 1
ATOM 701 O O . THR A 1 90 ? 10.594 17.797 1.758 1 97.25 90 THR A O 1
ATOM 704 N N . PRO A 1 91 ? 12.148 19.297 2.26 1 96.81 91 PRO A N 1
ATOM 705 C CA . PRO A 1 91 ? 11.602 19.438 3.613 1 96.81 91 PRO A CA 1
ATOM 706 C C . PRO A 1 91 ? 10.344 20.297 3.664 1 96.81 91 PRO A C 1
ATOM 708 O O . PRO A 1 91 ? 10.359 21.438 3.188 1 96.81 91 PRO A O 1
ATOM 711 N N . ALA A 1 92 ? 9.289 19.734 4.215 1 97.25 92 ALA A N 1
ATOM 712 C CA . ALA A 1 92 ? 8.016 20.438 4.285 1 97.25 92 ALA A CA 1
ATOM 713 C C . ALA A 1 92 ? 7.918 21.266 5.562 1 97.25 92 ALA A C 1
ATOM 715 O O . ALA A 1 92 ? 7.242 22.297 5.59 1 97.25 92 ALA A O 1
ATOM 716 N N . GLY A 1 93 ? 8.523 20.859 6.578 1 97.25 93 GLY A N 1
ATOM 717 C CA . GLY A 1 93 ? 8.484 21.5 7.879 1 97.25 93 GLY A CA 1
ATOM 718 C C . GLY A 1 93 ? 9.094 20.656 8.984 1 97.25 93 GLY A C 1
ATOM 719 O O . GLY A 1 93 ? 9.672 19.609 8.727 1 97.25 93 GLY A O 1
ATOM 720 N N . ALA A 1 94 ? 9.039 21.219 10.203 1 96.81 94 ALA A N 1
ATOM 721 C CA . ALA A 1 94 ? 9.555 20.516 11.383 1 96.81 94 ALA A CA 1
ATOM 722 C C . ALA A 1 94 ? 8.727 20.859 12.617 1 96.81 94 ALA A C 1
ATOM 724 O O . ALA A 1 94 ? 8.492 22.031 12.914 1 96.81 94 ALA A O 1
ATOM 725 N N . HIS A 1 95 ? 8.297 19.781 13.266 1 97 95 HIS A N 1
ATOM 726 C CA . HIS A 1 95 ? 7.77 20.016 14.609 1 97 95 HIS A CA 1
ATOM 727 C C . HIS A 1 95 ? 8.875 20.406 15.578 1 97 95 HIS A C 1
ATOM 729 O O . HIS A 1 95 ? 9.922 19.766 15.633 1 97 95 HIS A O 1
ATOM 735 N N . MET A 1 96 ? 8.617 21.469 16.312 1 93.81 96 MET A N 1
ATOM 736 C CA . MET A 1 96 ? 9.586 21.922 17.297 1 93.81 96 MET A CA 1
ATOM 737 C C . MET A 1 96 ? 9.562 21.016 18.531 1 93.81 96 MET A C 1
ATOM 739 O O . MET A 1 96 ? 8.492 20.609 18.984 1 93.81 96 MET A O 1
ATOM 743 N N . GLN A 1 97 ? 10.719 20.766 18.953 1 88.38 97 GLN A N 1
ATOM 744 C CA . GLN A 1 97 ? 10.836 19.969 20.172 1 88.38 97 GLN A CA 1
ATOM 745 C C . GLN A 1 97 ? 11.227 20.828 21.359 1 88.38 97 GLN A C 1
ATOM 747 O O . GLN A 1 97 ? 12.023 21.766 21.219 1 88.38 97 GLN A O 1
ATOM 752 N N . GLY A 1 98 ? 10.703 20.531 22.531 1 86.81 98 GLY A N 1
ATOM 753 C CA . GLY A 1 98 ? 11.016 21.297 23.734 1 86.81 98 GLY A CA 1
ATOM 754 C C . GLY A 1 98 ? 10.07 22.469 23.969 1 86.81 98 GLY A C 1
ATOM 755 O O . GLY A 1 98 ? 9.023 22.562 23.312 1 86.81 98 GLY A O 1
ATOM 756 N N . ALA A 1 99 ? 10.484 23.344 24.875 1 90.31 99 ALA A N 1
ATOM 757 C CA . ALA A 1 99 ? 9.656 24.484 25.234 1 90.31 99 ALA A CA 1
ATOM 758 C C . ALA A 1 99 ? 9.648 25.547 24.125 1 90.31 99 ALA A C 1
ATOM 760 O O . ALA A 1 99 ? 10.695 25.828 23.531 1 90.31 99 ALA A O 1
ATOM 761 N N . ILE A 1 100 ? 8.555 26.078 23.859 1 93.31 100 ILE A N 1
ATOM 762 C CA . ILE A 1 100 ? 8.406 27.172 22.906 1 93.31 100 ILE A CA 1
ATOM 763 C C . ILE A 1 100 ? 7.945 28.438 23.641 1 93.31 100 ILE A C 1
ATOM 765 O O . ILE A 1 100 ? 6.809 28.5 24.109 1 93.31 100 ILE A O 1
ATOM 769 N N . ASN A 1 101 ? 8.797 29.328 23.734 1 96.06 101 ASN A N 1
ATOM 770 C CA . ASN A 1 101 ? 8.531 30.609 24.391 1 96.06 101 ASN A CA 1
ATOM 771 C C . ASN A 1 101 ? 9.414 31.719 23.844 1 96.06 101 ASN A C 1
ATOM 773 O O . ASN A 1 101 ? 10.18 31.5 22.906 1 96.06 101 ASN A O 1
ATOM 777 N N . ASP A 1 102 ? 9.297 32.906 24.422 1 96.62 102 ASP A N 1
ATOM 778 C CA . ASP A 1 102 ? 9.992 34.094 23.938 1 96.62 102 ASP A CA 1
ATOM 779 C C . ASP A 1 102 ? 11.508 33.906 24 1 96.62 102 ASP A C 1
ATOM 781 O O . ASP A 1 102 ? 12.242 34.438 23.172 1 96.62 102 ASP A O 1
ATOM 785 N N . SER A 1 103 ? 11.977 33.094 24.906 1 96.94 103 SER A N 1
ATOM 786 C CA . SER A 1 103 ? 13.414 32.906 25.094 1 96.94 103 SER A CA 1
ATOM 787 C C . SER A 1 103 ? 13.961 31.812 24.172 1 96.94 103 SER A C 1
ATOM 789 O O . SER A 1 103 ? 15.172 31.734 23.938 1 96.94 103 SER A O 1
ATOM 791 N N . THR A 1 104 ? 13.07 30.953 23.656 1 96.94 104 THR A N 1
ATOM 792 C CA . THR A 1 104 ? 13.586 29.797 22.922 1 96.94 104 THR A CA 1
ATOM 793 C C . THR A 1 104 ? 13.219 29.891 21.453 1 96.94 104 THR A C 1
ATOM 795 O O . THR A 1 104 ? 13.773 29.156 20.625 1 96.94 104 THR A O 1
ATOM 798 N N . ILE A 1 105 ? 12.32 30.75 21.062 1 97.69 105 ILE A N 1
ATOM 799 C CA . ILE A 1 105 ? 11.781 30.766 19.719 1 97.69 105 ILE A CA 1
ATOM 800 C C . ILE A 1 105 ? 12.906 31.031 18.719 1 97.69 105 ILE A C 1
ATOM 802 O O . ILE A 1 105 ? 12.938 30.453 17.625 1 97.69 105 ILE A O 1
ATOM 806 N N . ASP A 1 106 ? 13.875 31.875 19.031 1 97.69 106 ASP A N 1
ATOM 807 C CA . ASP A 1 106 ? 14.961 32.188 18.109 1 97.69 106 ASP A CA 1
ATOM 808 C C . ASP A 1 106 ? 15.859 30.984 17.891 1 97.69 106 ASP A C 1
ATOM 810 O O . ASP A 1 106 ? 16.406 30.797 16.797 1 97.69 106 ASP A O 1
ATOM 814 N N . ASP A 1 107 ? 16.016 30.234 18.938 1 96 107 ASP A N 1
ATOM 815 C CA . ASP A 1 107 ? 16.781 28.984 18.781 1 96 107 ASP A CA 1
ATOM 816 C C . ASP A 1 107 ? 16.078 28.031 17.812 1 96 107 ASP A C 1
ATOM 818 O O . ASP A 1 107 ? 16.734 27.406 16.984 1 96 107 ASP A O 1
ATOM 822 N N . HIS A 1 108 ? 14.789 27.859 17.953 1 96.56 108 HIS A N 1
ATOM 823 C CA . HIS A 1 108 ? 14.016 27.016 17.047 1 96.56 108 HIS A CA 1
ATOM 824 C C . HIS A 1 108 ? 14.117 27.531 15.609 1 96.56 108 HIS A C 1
ATOM 826 O O . HIS A 1 108 ? 14.266 26.734 14.672 1 96.56 108 HIS A O 1
ATOM 832 N N . ILE A 1 109 ? 14.055 28.844 15.438 1 97.56 109 ILE A N 1
ATOM 833 C CA . ILE A 1 109 ? 14.172 29.453 14.125 1 97.56 109 ILE A CA 1
ATOM 834 C C . ILE A 1 109 ? 15.539 29.141 13.516 1 97.56 109 ILE A C 1
ATOM 836 O O . ILE A 1 109 ? 15.633 28.75 12.352 1 97.56 109 ILE A O 1
ATOM 840 N N . GLN A 1 110 ? 16.562 29.234 14.305 1 96.38 110 GLN A N 1
ATOM 841 C CA . GLN A 1 110 ? 17.906 28.938 13.805 1 96.38 110 GLN A CA 1
ATOM 842 C C . GLN A 1 110 ? 18.031 27.469 13.398 1 96.38 110 GLN A C 1
ATOM 844 O O . GLN A 1 110 ? 18.641 27.156 12.375 1 96.38 110 GLN A O 1
ATOM 849 N N . GLN A 1 111 ? 17.5 26.594 14.203 1 93.56 111 GLN A N 1
ATOM 850 C CA . GLN A 1 111 ? 17.516 25.172 13.867 1 93.56 111 GLN A CA 1
ATOM 851 C C . GLN A 1 111 ? 16.828 24.922 12.523 1 93.56 111 GLN A C 1
ATOM 853 O O . GLN A 1 111 ? 17.297 24.125 11.719 1 93.56 111 GLN A O 1
ATOM 858 N N . ALA A 1 112 ? 15.734 25.609 12.32 1 96.12 112 ALA A N 1
ATOM 859 C CA . ALA A 1 112 ? 14.984 25.484 11.078 1 96.12 112 ALA A CA 1
ATOM 860 C C . ALA A 1 112 ? 15.805 25.969 9.891 1 96.12 112 ALA A C 1
ATOM 862 O O . ALA A 1 112 ? 15.844 25.312 8.844 1 96.12 112 ALA A O 1
ATOM 863 N N . LEU A 1 113 ? 16.453 27.078 10.062 1 96.5 113 LEU A N 1
ATOM 864 C CA . LEU A 1 113 ? 17.297 27.625 9 1 96.5 113 LEU A CA 1
ATOM 865 C C . LEU A 1 113 ? 18.453 26.688 8.68 1 96.5 113 LEU A C 1
ATOM 867 O O . LEU A 1 113 ? 18.766 26.469 7.504 1 96.5 113 LEU A O 1
ATOM 871 N N . ASP A 1 114 ? 19.031 26.094 9.664 1 93.19 114 ASP A N 1
ATOM 872 C CA . ASP A 1 114 ? 20.125 25.141 9.469 1 93.19 114 ASP A CA 1
ATOM 873 C C . ASP A 1 114 ? 19.641 23.891 8.719 1 93.19 114 ASP A C 1
ATOM 875 O O . ASP A 1 114 ? 20.359 23.344 7.895 1 93.19 114 ASP A O 1
ATOM 879 N N . LEU A 1 115 ? 18.453 23.484 9.031 1 93.56 115 LEU A N 1
ATOM 880 C CA . LEU A 1 115 ? 17.875 22.297 8.438 1 93.56 115 LEU A CA 1
ATOM 881 C C . LEU A 1 115 ? 17.359 22.578 7.027 1 93.56 115 LEU A C 1
ATOM 883 O O . LEU A 1 115 ? 17.172 21.672 6.227 1 93.56 115 LEU A O 1
ATOM 887 N N . GLY A 1 116 ? 17.062 23.812 6.77 1 94.94 116 GLY A N 1
ATOM 888 C CA . GLY A 1 116 ? 16.547 24.234 5.473 1 94.94 116 GLY A CA 1
ATOM 889 C C . GLY A 1 116 ? 15.055 23.984 5.328 1 94.94 116 GLY A C 1
ATOM 890 O O . GLY A 1 116 ? 14.555 23.797 4.215 1 94.94 116 GLY A O 1
ATOM 891 N N . VAL A 1 117 ? 14.312 23.922 6.414 1 96.62 117 VAL A N 1
ATOM 892 C CA . VAL A 1 117 ? 12.867 23.75 6.328 1 96.62 117 VAL A CA 1
ATOM 893 C C . VAL A 1 117 ? 12.195 25.109 6.152 1 96.62 117 VAL A C 1
ATOM 895 O O . VAL A 1 117 ? 12.656 26.109 6.699 1 96.62 117 VAL A O 1
ATOM 898 N N . PRO A 1 118 ? 11.102 25.156 5.434 1 97.06 118 PRO A N 1
ATOM 899 C CA . PRO A 1 118 ? 10.406 26.422 5.195 1 97.06 118 PRO A CA 1
ATOM 900 C C . PRO A 1 118 ? 9.445 26.797 6.32 1 97.06 118 PRO A C 1
ATOM 902 O O . PRO A 1 118 ? 8.922 27.906 6.359 1 97.06 118 PRO A O 1
ATOM 905 N N . ALA A 1 119 ? 9.234 25.828 7.242 1 97.19 119 ALA A N 1
ATOM 906 C CA . ALA A 1 119 ? 8.195 26.031 8.25 1 97.19 119 ALA A CA 1
ATOM 907 C C . ALA A 1 119 ? 8.523 25.297 9.539 1 97.19 119 ALA A C 1
ATOM 909 O O . ALA A 1 119 ? 9.164 24.25 9.516 1 97.19 119 ALA A O 1
ATOM 910 N N . ILE A 1 120 ? 8.07 25.875 10.648 1 97.31 120 ILE A N 1
ATOM 911 C CA . ILE A 1 120 ? 8.188 25.219 11.953 1 97.31 120 ILE A CA 1
ATOM 912 C C . ILE A 1 120 ? 6.824 25.188 12.633 1 97.31 120 ILE A C 1
ATOM 914 O O . ILE A 1 120 ? 6.027 26.109 12.508 1 97.31 120 ILE A O 1
ATOM 918 N N . GLY A 1 121 ? 6.613 24.047 13.289 1 96.94 121 GLY A N 1
ATOM 919 C CA . GLY A 1 121 ? 5.277 23.859 13.828 1 96.94 121 GLY A CA 1
ATOM 920 C C . GLY A 1 121 ? 5.273 23.484 15.297 1 96.94 121 GLY A C 1
ATOM 921 O O . GLY A 1 121 ? 6.188 22.797 15.766 1 96.94 121 GLY A O 1
ATOM 922 N N . GLN A 1 122 ? 4.309 23.969 16.047 1 96.62 122 GLN A N 1
ATOM 923 C CA . GLN A 1 122 ? 3.992 23.469 17.375 1 96.62 122 GLN A CA 1
ATOM 924 C C . GLN A 1 122 ? 3.109 22.219 17.297 1 96.62 122 GLN A C 1
ATOM 926 O O . GLN A 1 122 ? 1.982 22.297 16.797 1 96.62 122 GLN A O 1
ATOM 931 N N . ALA A 1 123 ? 3.559 21.188 17.891 1 94.88 123 ALA A N 1
ATOM 932 C CA . ALA A 1 123 ? 3.018 19.859 17.625 1 94.88 123 ALA A CA 1
ATOM 933 C C . ALA A 1 123 ? 1.775 19.594 18.469 1 94.88 123 ALA A C 1
ATOM 935 O O . ALA A 1 123 ? 1.007 18.672 18.188 1 94.88 123 ALA A O 1
ATOM 936 N N . SER A 1 124 ? 1.571 20.344 19.547 1 93.44 124 SER A N 1
ATOM 937 C CA . SER A 1 124 ? 0.416 20.172 20.422 1 93.44 124 SER A CA 1
ATOM 938 C C . SER A 1 124 ? -0.155 21.531 20.844 1 93.44 124 SER A C 1
ATOM 940 O O . SER A 1 124 ? 0.585 22.5 21 1 93.44 124 SER A O 1
ATOM 942 N N . LEU A 1 125 ? -1.42 21.562 21 1 95.56 125 LEU A N 1
ATOM 943 C CA . LEU A 1 125 ? -2.119 22.797 21.328 1 95.56 125 LEU A CA 1
ATOM 944 C C . LEU A 1 125 ? -2.918 22.641 22.625 1 95.56 125 LEU A C 1
ATOM 946 O O . LEU A 1 125 ? -3.355 21.531 22.953 1 95.56 125 LEU A O 1
ATOM 950 N N . PRO A 1 126 ? -3.07 23.797 23.312 1 93.56 126 PRO A N 1
ATOM 951 C CA . PRO A 1 126 ? -3.988 23.734 24.453 1 93.56 126 PRO A CA 1
ATOM 952 C C . PRO A 1 126 ? -5.43 23.453 24.031 1 93.56 126 PRO A C 1
ATOM 954 O O . PRO A 1 126 ? -5.863 23.875 22.969 1 93.56 126 PRO A O 1
ATOM 957 N N . THR A 1 127 ? -6.148 22.797 24.953 1 94.5 127 THR A N 1
ATOM 958 C CA . THR A 1 127 ? -7.527 22.438 24.641 1 94.5 127 THR A CA 1
ATOM 959 C C . THR A 1 127 ? -8.484 23.531 25.094 1 94.5 127 THR A C 1
ATOM 961 O O . THR A 1 127 ? -9.68 23.469 24.797 1 94.5 127 THR A O 1
ATOM 964 N N . THR A 1 128 ? -7.961 24.484 25.812 1 94.06 128 THR A N 1
ATOM 965 C CA . THR A 1 128 ? -8.742 25.625 26.25 1 94.06 128 THR A CA 1
ATOM 966 C C . THR A 1 128 ? -8.18 26.922 25.672 1 94.06 128 THR A C 1
ATOM 968 O O . THR A 1 128 ? -6.965 27.094 25.594 1 94.06 128 THR A O 1
ATOM 971 N N . PHE A 1 129 ? -9.109 27.734 25.297 1 94.06 129 PHE A N 1
ATOM 972 C CA . PHE A 1 129 ? -8.711 29 24.672 1 94.06 129 PHE A CA 1
ATOM 973 C C . PHE A 1 129 ? -8.188 29.969 25.719 1 94.06 129 PHE A C 1
ATOM 975 O O . PHE A 1 129 ? -8.789 30.141 26.781 1 94.06 129 PHE A O 1
ATOM 982 N N . ASP A 1 130 ? -7.109 30.609 25.375 1 94.94 130 ASP A N 1
ATOM 983 C CA . ASP A 1 130 ? -6.496 31.672 26.172 1 94.94 130 ASP A CA 1
ATOM 984 C C . ASP A 1 130 ? -5.902 32.75 25.281 1 94.94 130 ASP A C 1
ATOM 986 O O . ASP A 1 130 ? -5.074 32.469 24.406 1 94.94 130 ASP A O 1
ATOM 990 N N . GLN A 1 131 ? -6.34 34.031 25.516 1 96.31 131 GLN A N 1
ATOM 991 C CA . GLN A 1 131 ? -5.883 35.156 24.688 1 96.31 131 GLN A CA 1
ATOM 992 C C . GLN A 1 131 ? -4.367 35.312 24.766 1 96.31 131 GLN A C 1
ATOM 994 O O . GLN A 1 131 ? -3.723 35.688 23.781 1 96.31 131 GLN A O 1
ATOM 999 N N . ALA A 1 132 ? -3.783 35.094 25.844 1 96.81 132 ALA A N 1
ATOM 1000 C CA . ALA A 1 132 ? -2.336 35.219 26.016 1 96.81 132 ALA A CA 1
ATOM 1001 C C . ALA A 1 132 ? -1.596 34.25 25.078 1 96.81 132 ALA A C 1
ATOM 1003 O O . ALA A 1 132 ? -0.52 34.594 24.578 1 96.81 132 ALA A O 1
ATOM 1004 N N . THR A 1 133 ? -2.143 33.094 24.906 1 96.94 133 THR A N 1
ATOM 1005 C CA . THR A 1 133 ? -1.561 32.125 23.984 1 96.94 133 THR A CA 1
ATOM 1006 C C . THR A 1 133 ? -1.584 32.656 22.547 1 96.94 133 THR A C 1
ATOM 1008 O O . THR A 1 133 ? -0.594 32.531 21.828 1 96.94 133 THR A O 1
ATOM 1011 N N . ILE A 1 134 ? -2.67 33.25 22.141 1 97.81 134 ILE A N 1
ATOM 1012 C CA . ILE A 1 134 ? -2.816 33.844 20.812 1 97.81 134 ILE A CA 1
ATOM 1013 C C . ILE A 1 134 ? -1.758 34.906 20.594 1 97.81 134 ILE A C 1
ATOM 1015 O O . ILE A 1 134 ? -1.089 34.938 19.562 1 97.81 134 ILE A O 1
ATOM 1019 N N . ASP A 1 135 ? -1.604 35.719 21.609 1 98 135 ASP A N 1
ATOM 1020 C CA . ASP A 1 135 ? -0.622 36.812 21.531 1 98 135 ASP A CA 1
ATOM 1021 C C . ASP A 1 135 ? 0.79 36.25 21.359 1 98 135 ASP A C 1
ATOM 1023 O O . ASP A 1 135 ? 1.579 36.781 20.562 1 98 135 ASP A O 1
ATOM 1027 N N . SER A 1 136 ? 1.08 35.25 22.094 1 97.94 136 SER A N 1
ATOM 1028 C CA . SER A 1 136 ? 2.385 34.594 21.984 1 97.94 136 SER A CA 1
ATOM 1029 C C . SER A 1 136 ? 2.604 34.031 20.594 1 97.94 136 SER A C 1
ATOM 1031 O O . SER A 1 136 ? 3.656 34.25 19.984 1 97.94 136 SER A O 1
ATOM 1033 N N . TRP A 1 137 ? 1.581 33.312 20.078 1 98.38 137 TRP A N 1
ATOM 1034 C CA . TRP A 1 137 ? 1.691 32.688 18.766 1 98.38 137 TRP A CA 1
ATOM 1035 C C . TRP A 1 137 ? 1.892 33.75 17.688 1 98.38 137 TRP A C 1
ATOM 1037 O O . TRP A 1 137 ? 2.691 33.594 16.766 1 98.38 137 TRP A O 1
ATOM 1047 N N . ASN A 1 138 ? 1.194 34.875 17.781 1 98.44 138 ASN A N 1
ATOM 1048 C CA . ASN A 1 138 ? 1.378 35.969 16.844 1 98.44 138 ASN A CA 1
ATOM 1049 C C . ASN A 1 138 ? 2.791 36.531 16.906 1 98.44 138 ASN A C 1
ATOM 1051 O O . ASN A 1 138 ? 3.396 36.844 15.883 1 98.44 138 ASN A O 1
ATOM 1055 N N . ARG A 1 139 ? 3.316 36.656 18.125 1 98.19 139 ARG A N 1
ATOM 1056 C CA . ARG A 1 139 ? 4.68 37.156 18.281 1 98.19 139 ARG A CA 1
ATOM 1057 C C . ARG A 1 139 ? 5.691 36.188 17.703 1 98.19 139 ARG A C 1
ATOM 1059 O O . ARG A 1 139 ? 6.582 36.594 16.938 1 98.19 139 ARG A O 1
ATOM 1066 N N . TRP A 1 140 ? 5.531 34.969 18.062 1 98.44 140 TRP A N 1
ATOM 1067 C CA . TRP A 1 140 ? 6.461 33.938 17.578 1 98.44 140 TRP A CA 1
ATOM 1068 C C . TRP A 1 140 ? 6.344 33.781 16.062 1 98.44 140 TRP A C 1
ATOM 1070 O O . TRP A 1 140 ? 7.355 33.625 15.367 1 98.44 140 TRP A O 1
ATOM 1080 N N . GLY A 1 141 ? 5.113 33.844 15.547 1 98.38 141 GLY A N 1
ATOM 1081 C CA . GLY A 1 141 ? 4.895 33.781 14.109 1 98.38 141 GLY A CA 1
ATOM 1082 C C . GLY A 1 141 ? 5.527 34.938 13.367 1 98.38 141 GLY A C 1
ATOM 1083 O O . GLY A 1 141 ? 6.098 34.75 12.289 1 98.38 141 GLY A O 1
ATOM 1084 N N . ALA A 1 142 ? 5.434 36.094 13.922 1 98.12 142 ALA A N 1
ATOM 1085 C CA . ALA A 1 142 ? 6.047 37.281 13.32 1 98.12 142 ALA A CA 1
ATOM 1086 C C . ALA A 1 142 ? 7.566 37.125 13.266 1 98.12 142 ALA A C 1
ATOM 1088 O O . ALA A 1 142 ? 8.195 37.5 12.258 1 98.12 142 ALA A O 1
ATOM 1089 N N . ARG A 1 143 ? 8.141 36.656 14.289 1 98.06 143 ARG A N 1
ATOM 1090 C CA . ARG A 1 143 ? 9.578 36.438 14.32 1 98.06 143 ARG A CA 1
ATOM 1091 C C . ARG A 1 143 ? 10 35.406 13.273 1 98.06 143 ARG A C 1
ATOM 1093 O O . ARG A 1 143 ? 11.016 35.594 12.602 1 98.06 143 ARG A O 1
ATOM 1100 N N . ALA A 1 144 ? 9.234 34.344 13.195 1 98.38 144 ALA A N 1
ATOM 1101 C CA . ALA A 1 144 ? 9.5 33.344 12.164 1 98.38 144 ALA A CA 1
ATOM 1102 C C . ALA A 1 144 ? 9.391 33.969 10.766 1 98.38 144 ALA A C 1
ATOM 1104 O O . ALA A 1 144 ? 10.25 33.719 9.914 1 98.38 144 ALA A O 1
ATOM 1105 N N . ALA A 1 145 ? 8.375 34.75 10.578 1 97.88 145 ALA A N 1
ATOM 1106 C CA . ALA A 1 145 ? 8.148 35.375 9.289 1 97.88 145 ALA A CA 1
ATOM 1107 C C . ALA A 1 145 ? 9.312 36.312 8.914 1 97.88 145 ALA A C 1
ATOM 1109 O O . ALA A 1 145 ? 9.719 36.344 7.754 1 97.88 145 ALA A O 1
ATOM 1110 N N . ASP A 1 146 ? 9.812 36.969 9.836 1 97.69 146 ASP A N 1
ATOM 1111 C CA . ASP A 1 146 ? 10.953 37.875 9.617 1 97.69 146 ASP A CA 1
ATOM 1112 C C . ASP A 1 146 ? 12.164 37.094 9.109 1 97.69 146 ASP A C 1
ATOM 1114 O O . ASP A 1 146 ? 13 37.625 8.398 1 97.69 146 ASP A O 1
ATOM 1118 N N . ALA A 1 147 ? 12.203 35.875 9.508 1 98.06 147 ALA A N 1
ATOM 1119 C CA . ALA A 1 147 ? 13.312 35 9.102 1 98.06 147 ALA A CA 1
ATOM 1120 C C . ALA A 1 147 ? 12.969 34.25 7.824 1 98.06 147 ALA A C 1
ATOM 1122 O O . ALA A 1 147 ? 13.75 33.375 7.379 1 98.06 147 ALA A O 1
ATOM 1123 N N . GLY A 1 148 ? 11.781 34.438 7.293 1 97.38 148 GLY A N 1
ATOM 1124 C CA . GLY A 1 148 ? 11.367 33.781 6.066 1 97.38 148 GLY A CA 1
ATOM 1125 C C . GLY A 1 148 ? 10.734 32.438 6.305 1 97.38 148 GLY A C 1
ATOM 1126 O O . GLY A 1 148 ? 10.664 31.609 5.395 1 97.38 148 GLY A O 1
ATOM 1127 N N . LEU A 1 149 ? 10.32 32.156 7.531 1 97.75 149 LEU A N 1
ATOM 1128 C CA . LEU A 1 149 ? 9.719 30.891 7.891 1 97.75 149 LEU A CA 1
ATOM 1129 C C . LEU A 1 149 ? 8.227 31.047 8.172 1 97.75 149 LEU A C 1
ATOM 1131 O O . LEU A 1 149 ? 7.785 32.125 8.602 1 97.75 149 LEU A O 1
ATOM 1135 N N . THR A 1 150 ? 7.543 30 7.914 1 96.94 150 THR A N 1
ATOM 1136 C CA . THR A 1 150 ? 6.152 29.906 8.352 1 96.94 150 THR A CA 1
ATOM 1137 C C . THR A 1 150 ? 6.055 29.219 9.711 1 96.94 150 THR A C 1
ATOM 1139 O O . THR A 1 150 ? 6.727 28.219 9.945 1 96.94 150 THR A O 1
ATOM 1142 N N . PHE A 1 151 ? 5.289 29.797 10.586 1 98.38 151 PHE A N 1
ATOM 1143 C CA . PHE A 1 151 ? 4.949 29.188 11.867 1 98.38 151 PHE A CA 1
ATOM 1144 C C . PHE A 1 151 ? 3.574 28.531 11.805 1 98.38 151 PHE A C 1
ATOM 1146 O O . PHE A 1 151 ? 2.586 29.188 11.461 1 98.38 151 PHE A O 1
ATOM 1153 N N . TYR A 1 152 ? 3.486 27.172 12.102 1 98.5 152 TYR A N 1
ATOM 1154 C CA . TYR A 1 152 ? 2.182 26.531 11.961 1 98.5 152 TYR A CA 1
ATOM 1155 C C . TYR A 1 152 ? 1.811 25.766 13.234 1 98.5 152 TYR A C 1
ATOM 1157 O O . TYR A 1 152 ? 2.684 25.406 14.023 1 98.5 152 TYR A O 1
ATOM 1165 N N . LEU A 1 153 ? 0.505 25.625 13.453 1 98.5 153 LEU A N 1
ATOM 1166 C CA . LEU A 1 153 ? -0.065 24.984 14.625 1 98.5 153 LEU A CA 1
ATOM 1167 C C . LEU A 1 153 ? -0.751 23.672 14.242 1 98.5 153 LEU A C 1
ATOM 1169 O O . LEU A 1 153 ? -1.598 23.656 13.352 1 98.5 153 LEU A O 1
ATOM 1173 N N . HIS A 1 154 ? -0.372 22.594 14.914 1 97.88 154 HIS A N 1
ATOM 1174 C CA . HIS A 1 154 ? -0.852 21.234 14.641 1 97.88 154 HIS A CA 1
ATOM 1175 C C . HIS A 1 154 ? -1.913 20.812 15.648 1 97.88 154 HIS A C 1
ATOM 1177 O O . HIS A 1 154 ? -1.679 20.859 16.859 1 97.88 154 HIS A O 1
ATOM 1183 N N . ASN A 1 155 ? -3.053 20.328 15.141 1 97.44 155 ASN A N 1
ATOM 1184 C CA . ASN A 1 155 ? -4.148 19.969 16.031 1 97.44 155 ASN A CA 1
ATOM 1185 C C . ASN A 1 155 ? -4.062 18.516 16.469 1 97.44 155 ASN A C 1
ATOM 1187 O O . ASN A 1 155 ? -3.51 17.672 15.742 1 97.44 155 ASN A O 1
ATOM 1191 N N . HIS A 1 156 ? -4.547 18.25 17.672 1 95.88 156 HIS A N 1
ATOM 1192 C CA . HIS A 1 156 ? -5.074 16.953 18.062 1 95.88 156 HIS A CA 1
ATOM 1193 C C . HIS A 1 156 ? -6.598 16.984 18.156 1 95.88 156 HIS A C 1
ATOM 1195 O O . HIS A 1 156 ? -7.258 17.703 17.406 1 95.88 156 HIS A O 1
ATOM 1201 N N . SER A 1 157 ? -7.168 16.125 18.969 1 94.5 157 SER A N 1
ATOM 1202 C CA . SER A 1 157 ? -8.625 16.062 19 1 94.5 157 SER A CA 1
ATOM 1203 C C . SER A 1 157 ? -9.195 17 20.078 1 94.5 157 SER A C 1
ATOM 1205 O O . SER A 1 157 ? -10.305 17.5 19.938 1 94.5 157 SER A O 1
ATOM 1207 N N . GLY A 1 158 ? -8.469 17.219 21.125 1 93.88 158 GLY A N 1
ATOM 1208 C CA . GLY A 1 158 ? -8.969 17.906 22.312 1 93.88 158 GLY A CA 1
ATOM 1209 C C . GLY A 1 158 ? -9.469 19.312 22.016 1 93.88 158 GLY A C 1
ATOM 1210 O O . GLY A 1 158 ? -10.492 19.734 22.547 1 93.88 158 GLY A O 1
ATOM 1211 N N . GLU A 1 159 ? -8.805 20.094 21.219 1 96.5 159 GLU A N 1
ATOM 1212 C CA . GLU A 1 159 ? -9.125 21.484 20.938 1 96.5 159 GLU A CA 1
ATOM 1213 C C . GLU A 1 159 ? -10.297 21.609 19.969 1 96.5 159 GLU A C 1
ATOM 1215 O O . GLU A 1 159 ? -10.773 22.703 19.688 1 96.5 159 GLU A O 1
ATOM 1220 N N . LEU A 1 160 ? -10.797 20.453 19.484 1 97.06 160 LEU A N 1
ATOM 1221 C CA . LEU A 1 160 ? -11.914 20.453 18.547 1 97.06 160 LEU A CA 1
ATOM 1222 C C . LEU A 1 160 ? -13.148 19.812 19.156 1 97.06 160 LEU A C 1
ATOM 1224 O O . LEU A 1 160 ? -14.211 19.781 18.531 1 97.06 160 LEU A O 1
ATOM 1228 N N . GLN A 1 161 ? -13.109 19.359 20.422 1 94.75 161 GLN A N 1
ATOM 1229 C CA . GLN A 1 161 ? -14.125 18.469 20.984 1 94.75 161 GLN A CA 1
ATOM 1230 C C . GLN A 1 161 ? -15.258 19.281 21.625 1 94.75 161 GLN A C 1
ATOM 1232 O O . GLN A 1 161 ? -16.391 18.797 21.703 1 94.75 161 GLN A O 1
ATOM 1237 N N . THR A 1 162 ? -14.945 20.469 22.141 1 94.44 162 THR A N 1
ATOM 1238 C CA . THR A 1 162 ? -15.953 21.266 22.828 1 94.44 162 THR A CA 1
ATOM 1239 C C . THR A 1 162 ? -16.062 22.656 22.203 1 94.44 162 THR A C 1
ATOM 1241 O O . THR A 1 162 ? -15.117 23.125 21.562 1 94.44 162 THR A O 1
ATOM 1244 N N . THR A 1 163 ? -17.219 23.297 22.359 1 95.44 163 THR A N 1
ATOM 1245 C CA . THR A 1 163 ? -17.453 24.625 21.812 1 95.44 163 THR A CA 1
ATOM 1246 C C . THR A 1 163 ? -17.75 25.609 22.938 1 95.44 163 THR A C 1
ATOM 1248 O O . THR A 1 163 ? -18.172 25.219 24.031 1 95.44 163 THR A O 1
ATOM 1251 N N . ASP A 1 164 ? -17.5 26.812 22.656 1 94.75 164 ASP A N 1
ATOM 1252 C CA . ASP A 1 164 ? -17.875 27.875 23.578 1 94.75 164 ASP A CA 1
ATOM 1253 C C . ASP A 1 164 ? -19.328 28.297 23.375 1 94.75 164 ASP A C 1
ATOM 1255 O O . ASP A 1 164 ? -20.078 27.625 22.656 1 94.75 164 ASP A O 1
ATOM 1259 N N . ALA A 1 165 ? -19.703 29.375 24.031 1 93.88 165 ALA A N 1
ATOM 1260 C CA . ALA A 1 165 ? -21.078 29.844 24.016 1 93.88 165 ALA A CA 1
ATOM 1261 C C . ALA A 1 165 ? -21.5 30.281 22.609 1 93.88 165 ALA A C 1
ATOM 1263 O O . ALA A 1 165 ? -22.688 30.281 22.281 1 93.88 165 ALA A O 1
ATOM 1264 N N . ASN A 1 166 ? -20.578 30.641 21.75 1 94.56 166 ASN A N 1
ATOM 1265 C CA . ASN A 1 166 ? -20.859 31.078 20.391 1 94.56 166 ASN A CA 1
ATOM 1266 C C . ASN A 1 166 ? -20.75 29.922 19.391 1 94.56 166 ASN A C 1
ATOM 1268 O O . ASN A 1 166 ? -20.797 30.125 18.188 1 94.56 166 ASN A O 1
ATOM 1272 N N . GLY A 1 167 ? -20.484 28.703 19.891 1 95.31 167 GLY A N 1
ATOM 1273 C CA . GLY A 1 167 ? -20.453 27.531 19.047 1 95.31 167 GLY A CA 1
ATOM 1274 C C . GLY A 1 167 ? -19.094 27.297 18.391 1 95.31 167 GLY A C 1
ATOM 1275 O O . GLY A 1 167 ? -18.984 26.547 17.422 1 95.31 167 GLY A O 1
ATOM 1276 N N . LYS A 1 168 ? -18.141 27.984 18.922 1 96.56 168 LYS A N 1
ATOM 1277 C CA . LYS A 1 168 ? -16.812 27.859 18.328 1 96.56 168 LYS A CA 1
ATOM 1278 C C . LYS A 1 168 ? -15.914 26.969 19.188 1 96.56 168 LYS A C 1
ATOM 1280 O O . LYS A 1 168 ? -15.922 27.078 20.422 1 96.56 168 LYS A O 1
ATOM 1285 N N . THR A 1 169 ? -15.172 26.078 18.562 1 97.69 169 THR A N 1
ATOM 1286 C CA . THR A 1 169 ? -14.141 25.328 19.266 1 97.69 169 THR A CA 1
ATOM 1287 C C . THR A 1 169 ? -12.906 26.188 19.516 1 97.69 169 THR A C 1
ATOM 1289 O O . THR A 1 169 ? -12.695 27.188 18.828 1 97.69 169 THR A O 1
ATOM 1292 N N . PRO A 1 170 ? -12.031 25.766 20.5 1 97.69 170 PRO A N 1
ATOM 1293 C CA . PRO A 1 170 ? -10.758 26.469 20.656 1 97.69 170 PRO A CA 1
ATOM 1294 C C . PRO A 1 170 ? -9.953 26.516 19.359 1 97.69 170 PRO A C 1
ATOM 1296 O O . PRO A 1 170 ? -9.367 27.547 19.031 1 97.69 170 PRO A O 1
A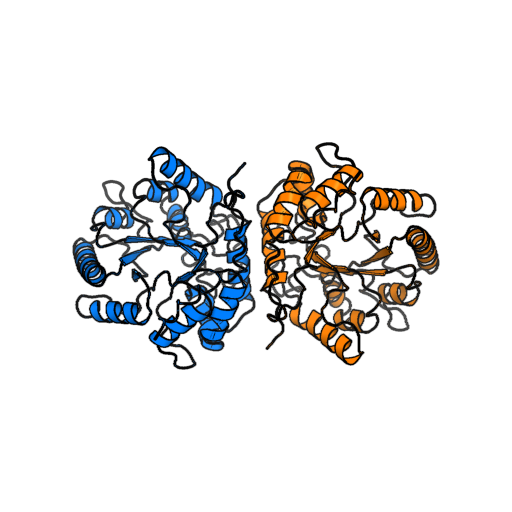TOM 1299 N N . TYR A 1 171 ? -9.938 25.469 18.641 1 98.25 171 TYR A N 1
ATOM 1300 C CA . TYR A 1 171 ? -9.172 25.406 17.391 1 98.25 171 TYR A CA 1
ATOM 1301 C C . TYR A 1 171 ? -9.68 26.438 16.391 1 98.25 171 TYR A C 1
ATOM 1303 O O . TYR A 1 171 ? -8.891 27.125 15.742 1 98.25 171 TYR A O 1
ATOM 1311 N N . GLU A 1 172 ? -11.008 26.516 16.219 1 97.94 172 GLU A N 1
ATOM 1312 C CA . GLU A 1 172 ? -11.578 27.531 15.336 1 97.94 172 GLU A CA 1
ATOM 1313 C C . GLU A 1 172 ? -11.195 28.938 15.781 1 97.94 172 GLU A C 1
ATOM 1315 O O . GLU A 1 172 ? -10.891 29.797 14.953 1 97.94 172 GLU A O 1
ATOM 1320 N N . ARG A 1 173 ? -11.219 29.188 17.062 1 97.94 173 ARG A N 1
ATOM 1321 C CA . ARG A 1 173 ? -10.797 30.484 17.594 1 97.94 173 ARG A CA 1
ATOM 1322 C C . ARG A 1 173 ? -9.328 30.734 17.297 1 97.94 173 ARG A C 1
ATOM 1324 O O . ARG A 1 173 ? -8.938 31.859 16.969 1 97.94 173 ARG A O 1
ATOM 1331 N N . TYR A 1 174 ? -8.469 29.672 17.469 1 98.5 174 TYR A N 1
ATOM 1332 C CA . TYR A 1 174 ? -7.062 29.812 17.109 1 98.5 174 TYR A CA 1
ATOM 1333 C C . TYR A 1 174 ? -6.906 30.281 15.672 1 98.5 174 TYR A C 1
ATOM 1335 O O . TYR A 1 174 ? -6.152 31.219 15.398 1 98.5 174 TYR A O 1
ATOM 1343 N N . ILE A 1 175 ? -7.672 29.719 14.773 1 98.5 175 ILE A N 1
ATOM 1344 C CA . ILE A 1 175 ? -7.578 30.031 13.352 1 98.5 175 ILE A CA 1
ATOM 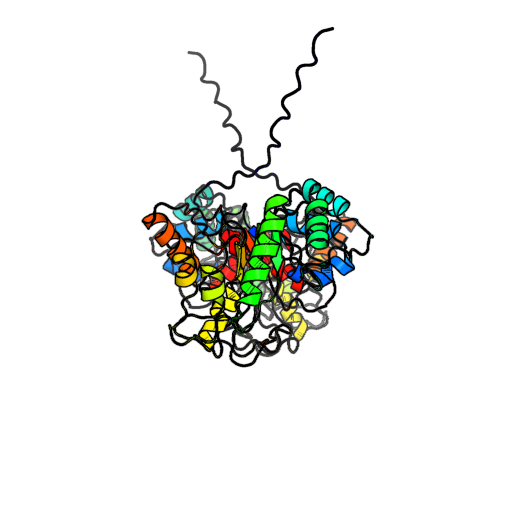1345 C C . ILE A 1 175 ? -8.039 31.469 13.117 1 98.5 175 ILE A C 1
ATOM 1347 O O . ILE A 1 175 ? -7.363 32.25 12.43 1 98.5 175 ILE A O 1
ATOM 1351 N N . GLU A 1 176 ? -9.078 31.875 13.734 1 97.75 176 GLU A N 1
ATOM 1352 C CA . GLU A 1 176 ? -9.727 33.156 13.453 1 97.75 176 GLU A CA 1
ATOM 1353 C C . GLU A 1 176 ? -8.984 34.312 14.125 1 97.75 176 GLU A C 1
ATOM 1355 O O . GLU A 1 176 ? -9.016 35.438 13.633 1 97.75 176 GLU A O 1
ATOM 1360 N N . GLU A 1 177 ? -8.289 34 15.195 1 97.88 177 GLU A N 1
ATOM 1361 C CA . GLU A 1 177 ? -7.762 35.125 15.992 1 97.88 177 GLU A CA 1
ATOM 1362 C C . GLU A 1 177 ? -6.25 35.25 15.812 1 97.88 177 GLU A C 1
ATOM 1364 O O . GLU A 1 177 ? -5.648 36.219 16.281 1 97.88 177 GLU A O 1
ATOM 1369 N N . THR A 1 178 ? -5.617 34.344 15.18 1 98.5 178 THR A N 1
ATOM 1370 C CA . THR A 1 178 ? -4.211 34.531 14.836 1 98.5 178 THR A CA 1
ATOM 1371 C C . THR A 1 178 ? -4.074 35.25 13.5 1 98.5 178 THR A C 1
ATOM 1373 O O . THR A 1 178 ? -4.98 35.219 12.664 1 98.5 178 THR A O 1
ATOM 1376 N N . ASP A 1 179 ? -2.963 36 13.344 1 97.75 179 ASP A N 1
ATOM 1377 C CA . ASP A 1 179 ? -2.656 36.75 12.117 1 97.75 179 ASP A CA 1
ATOM 1378 C C . ASP A 1 179 ? -2.246 35.781 10.992 1 97.75 179 ASP A C 1
ATOM 1380 O O . ASP A 1 179 ? -1.231 35.094 11.094 1 97.75 179 ASP A O 1
ATOM 1384 N N . PRO A 1 180 ? -3.018 35.781 9.867 1 97 180 PRO A N 1
ATOM 1385 C CA . PRO A 1 180 ? -2.717 34.844 8.766 1 97 180 PRO A CA 1
ATOM 1386 C C . PRO A 1 180 ? -1.352 35.094 8.141 1 97 180 PRO A C 1
ATOM 1388 O O . PRO A 1 180 ? -0.812 34.219 7.449 1 97 180 PRO A O 1
ATOM 1391 N N . ALA A 1 181 ? -0.767 36.219 8.328 1 95.38 181 ALA A N 1
ATOM 1392 C CA . ALA A 1 181 ? 0.554 36.531 7.789 1 95.38 181 ALA A CA 1
ATOM 1393 C C . ALA A 1 181 ? 1.656 35.938 8.648 1 95.38 181 ALA A C 1
ATOM 1395 O O . ALA A 1 181 ? 2.799 35.781 8.211 1 95.38 181 ALA A O 1
ATOM 1396 N N . ALA A 1 182 ? 1.271 35.562 9.906 1 94.12 182 ALA A N 1
ATOM 1397 C CA . ALA A 1 182 ? 2.277 35.125 10.875 1 94.12 182 ALA A CA 1
ATOM 1398 C C . ALA A 1 182 ? 2.105 33.656 11.227 1 94.12 182 ALA A C 1
ATOM 1400 O O . ALA A 1 182 ? 3.084 32.938 11.516 1 94.12 182 ALA A O 1
ATOM 1401 N N . VAL A 1 183 ? 0.868 33.219 11.258 1 98.31 183 VAL A N 1
ATOM 1402 C CA . VAL A 1 183 ? 0.567 31.891 11.805 1 98.31 183 VAL A CA 1
ATOM 1403 C C . VAL A 1 183 ? -0.251 31.094 10.797 1 98.31 183 VAL A C 1
ATOM 1405 O O . VAL A 1 183 ? -1.23 31.594 10.242 1 98.31 183 VAL A O 1
ATOM 1408 N N . SER A 1 184 ? 0.194 29.938 10.445 1 98.31 184 SER A N 1
ATOM 1409 C CA . SER A 1 184 ? -0.522 28.969 9.625 1 98.31 184 SER A CA 1
ATOM 1410 C C . SER A 1 184 ? -0.921 27.734 10.43 1 98.31 184 SER A C 1
ATOM 1412 O O . SER A 1 184 ? -0.762 27.719 11.656 1 98.31 184 SER A O 1
ATOM 1414 N N . PHE A 1 185 ? -1.569 26.797 9.711 1 98.69 185 PHE A N 1
ATOM 1415 C CA . PHE A 1 185 ? -2.053 25.609 10.414 1 98.69 185 PHE A CA 1
ATOM 1416 C C . PHE A 1 185 ? -1.728 24.344 9.633 1 98.69 185 PHE A C 1
ATOM 1418 O O . PHE A 1 185 ? -1.665 24.359 8.398 1 98.69 185 PHE A O 1
ATOM 1425 N N . GLU A 1 186 ? -1.417 23.266 10.328 1 98.62 186 GLU A N 1
ATOM 1426 C CA . GLU A 1 186 ? -1.406 21.875 9.867 1 98.62 186 GLU A CA 1
ATOM 1427 C C . GLU A 1 186 ? -2.613 21.109 10.398 1 98.62 186 GLU A C 1
ATOM 1429 O O . GLU A 1 186 ? -2.75 20.922 11.609 1 98.62 186 GLU A O 1
ATOM 1434 N N . LEU A 1 187 ? -3.461 20.766 9.5 1 98.62 187 LEU A N 1
ATOM 1435 C CA . LEU A 1 187 ? -4.609 19.984 9.961 1 98.62 187 LEU A CA 1
ATOM 1436 C C . LEU A 1 187 ? -4.285 18.5 9.984 1 98.62 187 LEU A C 1
ATOM 1438 O O . LEU A 1 187 ? -4.008 17.906 8.945 1 98.62 187 LEU A O 1
ATOM 1442 N N . ASP A 1 188 ? -4.258 18 11.125 1 98.38 188 ASP A N 1
ATOM 1443 C CA . ASP A 1 188 ? -4.324 16.547 11.227 1 98.38 188 ASP A CA 1
ATOM 1444 C C . ASP A 1 188 ? -5.746 16.047 11 1 98.38 188 ASP A C 1
ATOM 1446 O O . ASP A 1 188 ? -6.598 16.156 11.883 1 98.38 188 ASP A O 1
ATOM 1450 N N . VAL A 1 189 ? -5.953 15.477 9.883 1 98.38 189 VAL A N 1
ATOM 1451 C CA . VAL A 1 189 ? -7.293 15.102 9.453 1 98.38 189 VAL A CA 1
ATOM 1452 C C . VAL A 1 189 ? -7.832 13.992 10.359 1 98.38 189 VAL A C 1
ATOM 1454 O O . VAL A 1 189 ? -9.008 14.008 10.734 1 98.38 189 VAL A O 1
ATOM 1457 N N . TYR A 1 190 ? -7.012 13.062 10.719 1 97.06 190 TYR A N 1
ATOM 1458 C CA . TYR A 1 190 ? -7.41 11.969 11.594 1 97.06 190 TYR A CA 1
ATOM 1459 C C . TYR A 1 190 ? -7.906 12.484 12.938 1 97.06 190 TYR A C 1
ATOM 1461 O O . TYR A 1 190 ? -8.984 12.109 13.391 1 97.06 190 TYR A O 1
ATOM 1469 N N . TRP A 1 191 ? -7.168 13.352 13.508 1 96 191 TRP A N 1
ATOM 1470 C CA . TRP A 1 191 ? -7.535 13.867 14.82 1 96 191 TRP A CA 1
ATOM 1471 C C . TRP A 1 191 ? -8.781 14.742 14.727 1 96 191 TRP A C 1
ATOM 1473 O O . TRP A 1 191 ? -9.594 14.781 15.656 1 96 191 TRP A O 1
ATOM 1483 N N . ALA A 1 192 ? -8.938 15.453 13.617 1 97.62 192 ALA A N 1
ATOM 1484 C CA . ALA A 1 192 ? -10.172 16.203 13.406 1 97.62 192 ALA A CA 1
ATOM 1485 C C . ALA A 1 192 ? -11.375 15.273 13.352 1 97.62 192 ALA A C 1
ATOM 1487 O O . ALA A 1 192 ? -12.406 15.547 13.984 1 97.62 192 ALA A O 1
ATOM 1488 N N . PHE A 1 193 ? -11.25 14.18 12.648 1 96.88 193 PHE A N 1
ATOM 1489 C CA . PHE A 1 193 ? -12.344 13.219 12.594 1 96.88 193 PHE A CA 1
ATOM 1490 C C . PHE A 1 193 ? -12.547 12.555 13.953 1 96.88 193 PHE A C 1
ATOM 1492 O O . PHE A 1 193 ? -13.68 12.305 14.359 1 96.88 193 PHE A O 1
ATOM 1499 N N . ASN A 1 194 ? -11.461 12.258 14.562 1 94.69 194 ASN A N 1
ATOM 1500 C CA . ASN A 1 194 ? -11.57 11.695 15.898 1 94.69 194 ASN A CA 1
ATOM 1501 C C . ASN A 1 194 ? -12.375 12.609 16.828 1 94.69 194 ASN A C 1
ATOM 1503 O O . ASN A 1 194 ? -13.156 12.133 17.656 1 94.69 194 ASN A O 1
ATOM 1507 N N . ALA A 1 195 ? -12.25 13.898 16.719 1 95.31 195 ALA A N 1
ATOM 1508 C CA . ALA A 1 195 ? -12.938 14.875 17.547 1 95.31 195 ALA A CA 1
ATOM 1509 C C . ALA A 1 195 ? -14.445 14.82 17.328 1 95.31 195 ALA A C 1
ATOM 1511 O O . ALA A 1 195 ? -15.227 15.18 18.203 1 95.31 195 ALA A O 1
ATOM 1512 N N . THR A 1 196 ? -14.875 14.344 16.125 1 95.25 196 THR A N 1
ATOM 1513 C CA . THR A 1 196 ? -16.297 14.32 15.805 1 95.25 196 THR A CA 1
ATOM 1514 C C . THR A 1 196 ? -17.031 13.336 16.703 1 95.25 196 THR A C 1
ATOM 1516 O O . THR A 1 196 ? -18.266 13.398 16.828 1 95.25 196 THR A O 1
ATOM 1519 N N . VAL A 1 197 ? -16.312 12.375 17.297 1 91.88 197 VAL A N 1
ATOM 1520 C CA . VAL A 1 197 ? -16.938 11.414 18.203 1 91.88 197 VAL A CA 1
ATOM 1521 C C . VAL A 1 197 ? -17.531 12.141 19.406 1 91.88 197 VAL A C 1
ATOM 1523 O O . VAL A 1 197 ? -18.656 11.859 19.828 1 91.88 197 VAL A O 1
ATOM 1526 N N . ALA A 1 198 ? -16.844 13.102 19.938 1 91.81 198 ALA A N 1
ATOM 1527 C CA . ALA A 1 198 ? -17.297 13.883 21.078 1 91.81 198 ALA A CA 1
ATOM 1528 C C . ALA A 1 198 ? -18.062 15.125 20.625 1 91.81 198 ALA A C 1
ATOM 1530 O O . ALA A 1 198 ? -18.891 15.664 21.375 1 91.81 198 ALA A O 1
ATOM 1531 N N . ASN A 1 199 ? -17.797 15.594 19.422 1 95 199 ASN A N 1
ATOM 1532 C CA . ASN A 1 199 ? -18.422 16.766 18.812 1 95 199 ASN A CA 1
ATOM 1533 C C . ASN A 1 199 ? -19.031 16.453 17.453 1 95 199 ASN A C 1
ATOM 1535 O O . ASN A 1 199 ? -18.5 16.859 16.422 1 95 199 ASN A O 1
ATOM 1539 N N . PRO A 1 200 ? -20.203 15.828 17.438 1 94 200 PRO A N 1
ATOM 1540 C CA . PRO A 1 200 ? -20.797 15.344 16.203 1 94 200 PRO A CA 1
ATOM 1541 C C . PRO A 1 200 ? -21.172 16.484 15.242 1 94 200 PRO A C 1
ATOM 1543 O O . PRO A 1 200 ? -21.438 16.234 14.062 1 94 200 PRO A O 1
ATOM 1546 N N . SER A 1 201 ? -21.188 17.672 15.695 1 95.31 201 SER A N 1
ATOM 1547 C CA . SER A 1 201 ? -21.547 18.812 14.844 1 95.31 201 SER A CA 1
ATOM 1548 C C . SER A 1 201 ? -20.344 19.281 14.047 1 95.31 201 SER A C 1
ATOM 1550 O O . SER A 1 201 ? -20.484 20.062 13.094 1 95.31 201 SER A O 1
ATOM 1552 N N . LEU A 1 202 ? -19.172 18.859 14.438 1 97 202 LEU A N 1
ATOM 1553 C CA . LEU A 1 202 ? -17.969 19.25 13.719 1 97 202 LEU A CA 1
ATOM 1554 C C . LEU A 1 202 ? -17.922 18.594 12.336 1 97 202 LEU A C 1
ATOM 1556 O O . LEU A 1 202 ? -18.234 17.406 12.195 1 97 202 LEU A O 1
ATOM 1560 N N . ASP A 1 203 ? -17.609 19.375 11.383 1 97.94 203 ASP A N 1
ATOM 1561 C CA . ASP A 1 203 ? -17.344 18.922 10.016 1 97.94 203 ASP A CA 1
ATOM 1562 C C . ASP A 1 203 ? -15.945 19.328 9.562 1 97.94 203 ASP A C 1
ATOM 1564 O O . ASP A 1 203 ? -15.719 20.469 9.172 1 97.94 203 ASP A O 1
ATOM 1568 N N . PRO A 1 204 ? -15.039 18.359 9.594 1 98.38 204 PRO A N 1
ATOM 1569 C CA . PRO A 1 204 ? -13.648 18.688 9.281 1 98.38 204 PRO A CA 1
ATOM 1570 C C . PRO A 1 204 ? -13.484 19.328 7.906 1 98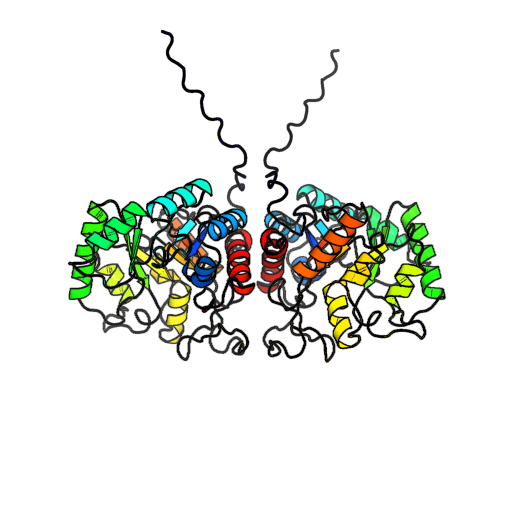.38 204 PRO A C 1
ATOM 1572 O O . PRO A 1 204 ? -12.68 20.234 7.734 1 98.38 204 PRO A O 1
ATOM 1575 N N . ALA A 1 205 ? -14.227 18.891 6.918 1 98.25 205 ALA A N 1
ATOM 1576 C CA . ALA A 1 205 ? -14.117 19.469 5.586 1 98.25 205 ALA A CA 1
ATOM 1577 C C . ALA A 1 205 ? -14.602 20.922 5.582 1 98.25 205 ALA A C 1
ATOM 1579 O O . ALA A 1 205 ? -13.969 21.797 4.988 1 98.25 205 ALA A O 1
ATOM 1580 N N . GLN A 1 206 ? -15.727 21.188 6.227 1 98.19 206 GLN A N 1
ATOM 1581 C CA . GLN A 1 206 ? -16.25 22.547 6.297 1 98.19 206 GLN A CA 1
ATOM 1582 C C . GLN A 1 206 ? -15.289 23.469 7.023 1 98.19 206 GLN A C 1
ATOM 1584 O O . GLN A 1 206 ? -15.172 24.656 6.676 1 98.19 206 GLN A O 1
ATOM 1589 N N . LEU A 1 207 ? -14.656 22.906 8.07 1 98.38 207 LEU A N 1
ATOM 1590 C CA . LEU A 1 207 ? -13.633 23.688 8.773 1 98.38 207 LEU A CA 1
ATOM 1591 C C . LEU A 1 207 ? -12.57 24.188 7.812 1 98.38 207 LEU A C 1
ATOM 1593 O O . LEU A 1 207 ? -12.203 25.375 7.855 1 98.38 207 LEU A O 1
ATOM 1597 N N . VAL A 1 208 ? -12.102 23.328 6.93 1 98.06 208 VAL A N 1
ATOM 1598 C CA . VAL A 1 208 ? -11.086 23.719 5.953 1 98.06 208 VAL A CA 1
ATOM 1599 C C . VAL A 1 208 ? -11.68 24.688 4.938 1 98.06 208 VAL A C 1
ATOM 1601 O O . VAL A 1 208 ? -11.047 25.688 4.59 1 98.06 208 VAL A O 1
ATOM 1604 N N . ILE A 1 209 ? -12.883 24.469 4.473 1 97.5 209 ILE A N 1
ATOM 1605 C CA . ILE A 1 209 ? -13.539 25.281 3.469 1 97.5 209 ILE A CA 1
ATOM 1606 C C . ILE A 1 209 ? -13.711 26.703 3.998 1 97.5 209 ILE A C 1
ATOM 1608 O O . ILE A 1 209 ? -13.43 27.688 3.295 1 97.5 209 ILE A O 1
ATOM 1612 N N . ASP A 1 210 ? -14.094 26.844 5.258 1 97.44 210 ASP A N 1
ATOM 1613 C CA . ASP A 1 210 ? -14.352 28.141 5.867 1 97.44 210 ASP A CA 1
ATOM 1614 C C . ASP A 1 210 ? -13.062 28.922 6.086 1 97.44 210 ASP A C 1
ATOM 1616 O O . ASP A 1 210 ? -13.086 30.141 6.258 1 97.44 210 ASP A O 1
ATOM 1620 N N . HIS A 1 211 ? -11.922 28.203 6.176 1 97.38 211 HIS A N 1
ATOM 1621 C CA . HIS A 1 211 ? -10.633 28.828 6.457 1 97.38 211 HIS A CA 1
ATOM 1622 C C . HIS A 1 211 ? -9.57 28.375 5.453 1 97.38 211 HIS A C 1
ATOM 1624 O O . HIS A 1 211 ? -8.453 28.047 5.836 1 97.38 211 HIS A O 1
ATOM 1630 N N . ALA A 1 212 ? -9.891 28.328 4.184 1 94.25 212 ALA A N 1
ATOM 1631 C CA . ALA A 1 212 ? -9.18 27.625 3.115 1 94.25 212 ALA A CA 1
ATOM 1632 C C . ALA A 1 212 ? -7.746 28.125 2.988 1 94.25 212 ALA A C 1
ATOM 1634 O O . ALA A 1 212 ? -6.848 27.359 2.617 1 94.25 212 ALA A O 1
ATOM 1635 N N . ASP A 1 213 ? -7.453 29.328 3.375 1 93.25 213 ASP A N 1
ATOM 1636 C CA . ASP A 1 213 ? -6.133 29.922 3.16 1 93.25 213 ASP A CA 1
ATOM 1637 C C . ASP A 1 213 ? -5.258 29.766 4.402 1 93.25 213 ASP A C 1
ATOM 1639 O O . ASP A 1 213 ? -4.133 30.266 4.441 1 93.25 213 ASP A O 1
ATOM 1643 N N . ARG A 1 214 ? -5.73 29.031 5.32 1 97.5 214 ARG A N 1
ATOM 1644 C CA . ARG A 1 214 ? -5.039 29.031 6.602 1 97.5 214 ARG A CA 1
ATOM 1645 C C . ARG A 1 214 ? -4.242 27.75 6.789 1 97.5 214 ARG A C 1
ATOM 1647 O O . ARG A 1 214 ? -3.451 27.625 7.73 1 97.5 214 ARG A O 1
ATOM 1654 N N . PHE A 1 215 ? -4.391 26.734 5.906 1 97.06 215 PHE A N 1
ATOM 1655 C CA . PHE A 1 215 ? -3.789 25.422 6.121 1 97.06 215 PHE A CA 1
ATOM 1656 C C . PHE A 1 215 ? -2.639 25.188 5.148 1 97.06 215 PHE A C 1
ATOM 1658 O O . PHE A 1 215 ? -2.842 25.172 3.934 1 97.06 215 PHE A O 1
ATOM 1665 N N . ALA A 1 216 ? -1.465 24.906 5.715 1 93.5 216 ALA A N 1
ATOM 1666 C CA . ALA A 1 216 ? -0.271 24.703 4.898 1 93.5 216 ALA A CA 1
ATOM 1667 C C . ALA A 1 216 ? -0.021 23.219 4.66 1 93.5 216 ALA A C 1
ATOM 1669 O O . ALA A 1 216 ? 0.464 22.828 3.596 1 93.5 216 ALA A O 1
ATOM 1670 N N . LEU A 1 217 ? -0.325 22.422 5.629 1 97.38 217 LEU A N 1
ATOM 1671 C CA . LEU A 1 217 ? -0.032 20.984 5.602 1 97.38 217 LEU A CA 1
ATOM 1672 C C . LEU A 1 217 ? -1.204 20.188 6.156 1 97.38 217 LEU A C 1
ATOM 1674 O O . LEU A 1 217 ? -1.999 20.703 6.945 1 97.38 217 LEU A O 1
ATOM 1678 N N . TYR A 1 218 ? -1.304 19 5.68 1 98.25 218 TYR A N 1
ATOM 1679 C CA . TYR A 1 218 ? -2.176 17.984 6.266 1 98.25 218 TYR A CA 1
ATOM 1680 C C . TYR A 1 218 ? -1.361 16.844 6.852 1 98.25 218 TYR A C 1
ATOM 1682 O O . TYR A 1 218 ? -0.365 16.406 6.262 1 98.25 218 TYR A O 1
ATOM 1690 N N . HIS A 1 219 ? -1.687 16.406 8.047 1 98.69 219 HIS A N 1
ATOM 1691 C CA . HIS A 1 219 ? -1.364 15.023 8.406 1 98.69 219 HIS A CA 1
ATOM 1692 C C . HIS A 1 219 ? -2.459 14.062 7.945 1 98.69 219 HIS A C 1
ATOM 1694 O O . HIS A 1 219 ? -3.631 14.25 8.281 1 98.69 219 HIS A O 1
ATOM 1700 N N . VAL A 1 220 ? -2.051 13.109 7.16 1 98.38 220 VAL A N 1
ATOM 1701 C CA . VAL A 1 220 ? -2.955 12.102 6.625 1 98.38 220 VAL A CA 1
ATOM 1702 C C . VAL A 1 220 ? -2.727 10.766 7.336 1 98.38 220 VAL A C 1
ATOM 1704 O O . VAL A 1 220 ? -1.726 10.094 7.094 1 98.38 220 VAL A O 1
ATOM 1707 N N . LYS A 1 221 ? -3.627 10.508 8.297 1 96.5 221 LYS A N 1
ATOM 1708 C CA . LYS A 1 221 ? -3.707 9.281 9.086 1 96.5 221 LYS A CA 1
ATOM 1709 C C . LYS A 1 221 ? -5.047 8.586 8.875 1 96.5 221 LYS A C 1
ATOM 1711 O O . LYS A 1 221 ? -5.957 9.141 8.266 1 96.5 221 LYS A O 1
ATOM 1716 N N . ASP A 1 222 ? -5.137 7.289 9.359 1 94.38 222 ASP A N 1
ATOM 1717 C CA . ASP A 1 222 ? -6.414 6.594 9.227 1 94.38 222 ASP A CA 1
ATOM 1718 C C . ASP A 1 222 ? -6.738 5.793 10.484 1 94.38 222 ASP A C 1
ATOM 1720 O O . ASP A 1 222 ? -5.859 5.527 11.305 1 94.38 222 ASP A O 1
ATOM 1724 N N . GLY A 1 223 ? -8 5.57 10.633 1 91.12 223 GLY A N 1
ATOM 1725 C CA . GLY A 1 223 ? -8.445 4.797 11.781 1 91.12 223 GLY A CA 1
ATOM 1726 C C . GLY A 1 223 ? -9.867 4.289 11.648 1 91.12 223 GLY A C 1
ATOM 1727 O O . GLY A 1 223 ? -10.602 4.711 10.75 1 91.12 223 GLY A O 1
ATOM 1728 N N . HIS A 1 224 ? -10.156 3.33 12.453 1 88.69 224 HIS A N 1
ATOM 1729 C CA . HIS A 1 224 ? -11.508 2.787 12.516 1 88.69 224 HIS A CA 1
ATOM 1730 C C . HIS A 1 224 ? -12.375 3.566 13.5 1 88.69 224 HIS A C 1
ATOM 1732 O O . HIS A 1 224 ? -11.93 3.879 14.609 1 88.69 224 HIS A O 1
ATOM 1738 N N . GLU A 1 225 ? -13.586 3.896 13.016 1 88.62 225 GLU A N 1
ATOM 1739 C CA . GLU A 1 225 ? -14.547 4.52 13.922 1 88.62 225 GLU A CA 1
ATOM 1740 C C . GLU A 1 225 ? -14.852 3.619 15.117 1 88.62 225 GLU A C 1
ATOM 1742 O O . GLU A 1 225 ? -14.797 2.393 15 1 88.62 225 GLU A O 1
ATOM 1747 N N . PRO A 1 226 ? -15.133 4.34 16.234 1 81.75 226 PRO A N 1
ATOM 1748 C CA . PRO A 1 226 ? -15.523 3.5 17.359 1 81.75 226 PRO A CA 1
ATOM 1749 C C . PRO A 1 226 ? -16.656 2.543 17.031 1 81.75 226 PRO A C 1
ATOM 1751 O O . PRO A 1 226 ? -17.641 2.941 16.391 1 81.75 226 PRO A O 1
ATOM 1754 N N . GLY A 1 227 ? -16.516 1.28 17.406 1 72.5 227 GLY A N 1
ATOM 1755 C CA . GLY A 1 227 ? -17.562 0.29 17.219 1 72.5 227 GLY A CA 1
ATOM 1756 C C . GLY A 1 227 ? -17.562 -0.328 15.836 1 72.5 227 GLY A C 1
ATOM 1757 O O . GLY A 1 227 ? -18.297 -1.282 15.57 1 72.5 227 GLY A O 1
ATOM 1758 N N . SER A 1 228 ? -16.906 0.311 14.828 1 66.94 228 SER A N 1
ATOM 1759 C CA . SER A 1 228 ? -16.953 -0.201 13.461 1 66.94 228 SER A CA 1
ATOM 1760 C C . SER A 1 228 ? -16.203 -1.521 13.336 1 66.94 228 SER A C 1
ATOM 1762 O O . SER A 1 228 ? -16.578 -2.391 12.555 1 66.94 228 SER A O 1
ATOM 1764 N N . GLN A 1 229 ? -14.984 -1.57 13.828 1 60.09 229 GLN A N 1
ATOM 1765 C CA . GLN A 1 229 ? -14.242 -2.822 13.828 1 60.09 229 GLN A CA 1
ATOM 1766 C C . GLN A 1 229 ? -13.875 -3.248 15.242 1 60.09 229 GLN A C 1
ATOM 1768 O O . GLN A 1 229 ? -13.766 -2.41 16.141 1 60.09 229 GLN A O 1
ATOM 1773 N N . PRO A 1 230 ? -14.039 -4.551 15.461 1 49.19 230 PRO A N 1
ATOM 1774 C CA . PRO A 1 230 ? -13.461 -4.914 16.75 1 49.19 230 PRO A CA 1
ATOM 1775 C C . PRO A 1 230 ? -12.039 -4.387 16.938 1 49.19 230 PRO A C 1
ATOM 1777 O O . PRO A 1 230 ? -11.312 -4.207 15.945 1 49.19 230 PRO A O 1
ATOM 1780 N N . PRO A 1 231 ? -11.891 -3.715 18.094 1 43.25 231 PRO A N 1
ATOM 1781 C CA . PRO A 1 231 ? -10.531 -3.217 18.312 1 43.25 231 PRO A CA 1
ATOM 1782 C C . PRO A 1 231 ? -9.461 -4.188 17.828 1 43.25 231 PRO A C 1
ATOM 1784 O O . PRO A 1 231 ? -9.586 -5.398 18.016 1 43.25 231 PRO A O 1
ATOM 1787 N N . ASP A 1 232 ? -8.961 -3.928 16.688 1 43.03 232 ASP A N 1
ATOM 1788 C CA . ASP A 1 232 ? -7.848 -4.793 16.328 1 43.03 232 ASP A CA 1
ATOM 1789 C C . ASP A 1 232 ? -6.793 -4.82 17.422 1 43.03 232 ASP A C 1
ATOM 1791 O O . ASP A 1 232 ? -6.039 -3.863 17.594 1 43.03 232 ASP A O 1
ATOM 1795 N N . VAL A 1 233 ? -7.035 -5.711 18.406 1 40.16 233 VAL A N 1
ATOM 1796 C CA . VAL A 1 233 ? -6.16 -5.848 19.562 1 40.16 233 VAL A CA 1
ATOM 1797 C C . VAL A 1 233 ? -4.746 -6.199 19.094 1 40.16 233 VAL A C 1
ATOM 1799 O O . VAL A 1 233 ? -3.801 -6.164 19.891 1 40.16 233 VAL A O 1
ATOM 1802 N N . SER A 1 234 ? -4.789 -6.734 17.906 1 37.94 234 SER A N 1
ATOM 1803 C CA . SER A 1 234 ? -3.449 -7.148 17.5 1 37.94 234 SER A CA 1
ATOM 1804 C C . SER A 1 234 ? -2.621 -5.961 17.031 1 37.94 234 SER A C 1
ATOM 1806 O O . SER A 1 234 ? -1.415 -6.086 16.812 1 37.94 234 SER A O 1
ATOM 1808 N N . ASN A 1 235 ? -3.432 -5.055 16.516 1 41.53 235 ASN A N 1
ATOM 1809 C CA . ASN A 1 235 ? -2.684 -3.85 16.156 1 41.53 235 ASN A CA 1
ATOM 1810 C C . ASN A 1 235 ? -2.004 -3.238 17.375 1 41.53 235 ASN A C 1
ATOM 1812 O O . ASN A 1 235 ? -2.674 -2.736 18.281 1 41.53 235 ASN A O 1
ATOM 1816 N N . PRO A 1 236 ? -0.882 -3.713 17.562 1 39.53 236 PRO A N 1
ATOM 1817 C CA . PRO A 1 236 ? -0.25 -3.127 18.75 1 39.53 236 PRO A CA 1
ATOM 1818 C C . PRO A 1 236 ? -0.497 -1.624 18.875 1 39.53 236 PRO A C 1
ATOM 1820 O O . PRO A 1 236 ? -0.274 -1.041 19.938 1 39.53 236 PRO A O 1
ATOM 1823 N N . PHE A 1 237 ? -0.799 -1.182 17.672 1 40.94 237 PHE A N 1
ATOM 1824 C CA . PHE A 1 237 ? -0.926 0.271 17.656 1 40.94 237 PHE A CA 1
ATOM 1825 C C . PHE A 1 237 ? -2.342 0.694 18.031 1 40.94 237 PHE A C 1
ATOM 1827 O O . PHE A 1 237 ? -2.688 1.873 17.938 1 40.94 237 PHE A O 1
ATOM 1834 N N . GLY A 1 238 ? -3.199 -0.337 18.109 1 41.66 238 GLY A N 1
ATOM 1835 C CA . GLY A 1 238 ? -4.531 0.02 18.578 1 41.66 238 GLY A CA 1
ATOM 1836 C C . GLY A 1 238 ? -4.52 0.905 19.812 1 41.66 238 GLY A C 1
ATOM 1837 O O . GLY A 1 238 ? -5.289 0.684 20.75 1 41.66 238 GLY A O 1
ATOM 1838 N N . LEU A 1 239 ? -3.371 1.504 19.969 1 39.22 239 LEU A N 1
ATOM 1839 C CA . LEU A 1 239 ? -3.57 2.473 21.031 1 39.22 239 LEU A CA 1
ATOM 1840 C C . LEU A 1 239 ? -4.789 3.346 20.766 1 39.22 239 LEU A C 1
ATOM 1842 O O . LEU A 1 239 ? -4.879 3.982 19.719 1 39.22 239 LEU A O 1
ATOM 1846 N N . VAL A 1 240 ? -5.883 2.814 21.016 1 41.47 240 VAL A N 1
ATOM 1847 C CA . VAL A 1 240 ? -6.965 3.773 21.234 1 41.47 240 VAL A CA 1
ATOM 1848 C C . VAL A 1 240 ? -6.469 4.91 22.125 1 41.47 240 VAL A C 1
ATOM 1850 O O . VAL A 1 240 ? -6.281 4.723 23.328 1 41.47 240 VAL A O 1
ATOM 1853 N N . PHE A 1 241 ? -5.43 5.5 21.516 1 38 241 PHE A N 1
ATOM 1854 C CA . PHE A 1 241 ? -5.203 6.703 22.312 1 38 241 PHE A CA 1
ATOM 1855 C C . PHE A 1 241 ? -6.523 7.387 22.641 1 38 241 PHE A C 1
ATOM 1857 O O . PHE A 1 241 ? -7.23 7.855 21.75 1 38 241 PHE A O 1
ATOM 1864 N N . GLY A 1 242 ? -6.902 7.215 23.797 1 41.09 242 GLY A N 1
ATOM 1865 C CA . GLY A 1 242 ? -7.98 7.836 24.547 1 41.09 242 GLY A CA 1
ATOM 1866 C C . GLY A 1 242 ? -9.344 7.262 24.219 1 41.09 242 GLY A C 1
ATOM 1867 O O . GLY A 1 242 ? -9.68 7.074 23.047 1 41.09 242 GLY A O 1
ATOM 1868 N N . GLY A 1 243 ? -9.906 6.484 25.125 1 49.09 243 GLY A N 1
ATOM 1869 C CA . GLY A 1 243 ? -11.273 6.008 25.266 1 49.09 243 GLY A CA 1
ATOM 1870 C C . GLY A 1 243 ? -11.984 5.828 23.938 1 49.09 243 GLY A C 1
ATOM 1871 O O . GLY A 1 243 ? -11.383 5.371 22.969 1 49.09 243 GLY A O 1
ATOM 1872 N N . ALA A 1 244 ? -13.094 6.574 23.578 1 63.78 244 ALA A N 1
ATOM 1873 C CA . ALA A 1 244 ? -14.234 6.598 22.656 1 63.78 244 ALA A CA 1
ATOM 1874 C C . ALA A 1 244 ? -13.828 7.152 21.297 1 63.78 244 ALA A C 1
ATOM 1876 O O . ALA A 1 244 ? -14.672 7.656 20.547 1 63.78 244 ALA A O 1
ATOM 1877 N N . GLY A 1 245 ? -12.477 6.863 20.797 1 83.19 245 GLY A N 1
ATOM 1878 C CA . GLY A 1 245 ? -12.164 7.48 19.531 1 83.19 245 GLY A CA 1
ATOM 1879 C C . GLY A 1 245 ? -11.766 6.477 18.469 1 83.19 245 GLY A C 1
ATOM 1880 O O . GLY A 1 245 ? -12.008 5.277 18.609 1 83.19 245 GLY A O 1
ATOM 1881 N N . TYR A 1 246 ? -11.219 7.031 17.375 1 88.5 246 TYR A N 1
ATOM 1882 C CA . TYR A 1 246 ? -10.789 6.199 16.25 1 88.5 246 TYR A CA 1
ATOM 1883 C C . TYR A 1 246 ? -9.586 5.348 16.641 1 88.5 246 TYR A C 1
ATOM 1885 O O . TYR A 1 246 ? -8.711 5.801 17.391 1 88.5 246 TYR A O 1
ATOM 1893 N N . SER A 1 247 ? -9.57 4.109 16.234 1 86.81 247 SER A N 1
ATOM 1894 C CA . SER A 1 247 ? -8.406 3.236 16.391 1 86.81 247 SER A CA 1
ATOM 1895 C C . SER A 1 247 ? -7.504 3.293 15.164 1 86.81 247 SER A C 1
ATOM 1897 O O . SER A 1 247 ? -7.902 2.873 14.07 1 86.81 247 SER A O 1
ATOM 1899 N N . MET A 1 248 ? -6.316 3.83 15.359 1 89.38 248 MET A N 1
ATOM 1900 C CA . MET A 1 248 ? -5.414 4.117 14.242 1 89.38 248 MET A CA 1
ATOM 1901 C C . MET A 1 248 ? -5.047 2.84 13.5 1 89.38 248 MET A C 1
ATOM 1903 O O . MET A 1 248 ? -4.816 1.799 14.117 1 89.38 248 MET A O 1
ATOM 1907 N N . THR A 1 249 ? -5.004 2.838 12.188 1 88.88 249 THR A N 1
ATOM 1908 C CA . THR A 1 249 ? -4.633 1.75 11.289 1 88.88 249 THR A CA 1
ATOM 1909 C C . THR A 1 249 ? -3.859 2.283 10.086 1 88.88 249 THR A C 1
ATOM 1911 O O . THR A 1 249 ? -3.539 3.473 10.023 1 88.88 249 THR A O 1
ATOM 1914 N N . HIS A 1 250 ? -3.467 1.403 9.211 1 90.06 250 HIS A N 1
ATOM 1915 C CA . HIS A 1 250 ? -2.785 1.825 7.992 1 90.06 250 HIS A CA 1
ATOM 1916 C C . HIS A 1 250 ? -3.703 2.662 7.109 1 90.06 250 HIS A C 1
ATOM 1918 O O . HIS A 1 250 ? -4.898 2.373 6.996 1 90.06 250 HIS A O 1
ATOM 1924 N N . LEU A 1 251 ? -3.102 3.701 6.508 1 94.25 251 LEU A N 1
ATOM 1925 C CA . LEU A 1 251 ? -3.869 4.547 5.602 1 94.25 251 LEU A CA 1
ATOM 1926 C C . LEU A 1 251 ? -4.555 3.711 4.523 1 94.25 251 LEU A C 1
ATOM 1928 O O . LEU A 1 251 ? -3.924 2.842 3.914 1 94.25 251 LEU A O 1
ATOM 1932 N N . GLY A 1 252 ? -5.816 3.908 4.34 1 91.12 252 GLY A N 1
ATOM 1933 C CA . GLY A 1 252 ? -6.609 3.172 3.365 1 91.12 252 GLY A CA 1
ATOM 1934 C C . GLY A 1 252 ? -7.438 2.062 3.984 1 91.12 252 GLY A C 1
ATOM 1935 O O . GLY A 1 252 ? -8.383 1.565 3.365 1 91.12 252 GLY A O 1
ATOM 1936 N N . GLN A 1 253 ? -7.152 1.716 5.16 1 88 253 GLN A N 1
ATOM 1937 C CA . GLN A 1 253 ? -7.816 0.574 5.781 1 88 253 GLN A CA 1
ATOM 1938 C C . GLN A 1 253 ? -8.82 1.028 6.84 1 88 253 GLN A C 1
ATOM 1940 O O . GLN A 1 253 ? -9.578 0.217 7.367 1 88 253 GLN A O 1
ATOM 1945 N N . GLY A 1 254 ? -8.75 2.303 7.16 1 90.38 254 GLY A N 1
ATOM 1946 C CA . GLY A 1 254 ? -9.672 2.824 8.156 1 90.38 254 GLY A CA 1
ATOM 1947 C C . GLY A 1 254 ? -10.953 3.361 7.562 1 90.38 254 GLY A C 1
ATOM 1948 O O . GLY A 1 254 ? -11.289 3.062 6.414 1 90.38 254 GLY A O 1
ATOM 1949 N N . ASP A 1 255 ? -11.688 4.09 8.398 1 92.5 255 ASP A N 1
ATOM 1950 C CA . ASP A 1 255 ? -13.055 4.488 8.055 1 92.5 255 ASP A CA 1
ATOM 1951 C C . ASP A 1 255 ? -13.109 5.949 7.621 1 92.5 255 ASP A C 1
ATOM 1953 O O . ASP A 1 255 ? -14.156 6.438 7.199 1 92.5 255 ASP A O 1
ATOM 1957 N N . ILE A 1 256 ? -11.992 6.648 7.68 1 95 256 ILE A N 1
ATOM 1958 C CA . ILE A 1 256 ? -12.031 8.055 7.289 1 95 256 ILE A CA 1
ATOM 1959 C C . ILE A 1 256 ? -12.211 8.164 5.777 1 95 256 ILE A C 1
ATOM 1961 O O . ILE A 1 256 ? -11.438 7.578 5.012 1 95 256 ILE A O 1
ATOM 1965 N N . ASP A 1 257 ? -13.227 8.867 5.406 1 94.19 257 ASP A N 1
ATOM 1966 C CA . ASP A 1 257 ? -13.555 9.023 3.994 1 94.19 257 ASP A CA 1
ATOM 1967 C C . ASP A 1 257 ? -12.789 10.188 3.379 1 94.19 257 ASP A C 1
ATOM 1969 O O . ASP A 1 257 ? -13.352 11.25 3.129 1 94.19 257 ASP A O 1
ATOM 1973 N N . TYR A 1 258 ? -11.578 9.969 3.029 1 96.19 258 TYR A N 1
ATOM 1974 C CA . TYR A 1 258 ? -10.688 11 2.504 1 96.19 258 TYR A CA 1
ATOM 1975 C C . TYR A 1 258 ? -11.156 11.484 1.139 1 96.19 258 TYR A C 1
ATOM 1977 O O . TYR A 1 258 ? -10.969 12.648 0.788 1 96.19 258 TYR A O 1
ATOM 1985 N N . GLU A 1 259 ? -11.734 10.609 0.329 1 92.75 259 GLU A N 1
ATOM 1986 C CA . GLU A 1 259 ? -12.203 11.016 -0.993 1 92.75 259 GLU A CA 1
ATOM 1987 C C . GLU A 1 259 ? -13.281 12.086 -0.892 1 92.75 259 GLU A C 1
ATOM 1989 O O . GLU A 1 259 ? -13.203 13.125 -1.548 1 92.75 259 GLU A O 1
ATOM 1994 N N . THR A 1 260 ? -14.242 11.789 -0.059 1 94.69 260 THR A N 1
ATOM 1995 C CA . THR A 1 260 ? -15.281 12.797 0.151 1 94.69 260 THR A CA 1
ATOM 1996 C C . THR A 1 260 ? -14.688 14.062 0.759 1 94.69 260 THR A C 1
ATOM 1998 O O . THR A 1 260 ? -15.008 15.172 0.323 1 94.69 260 THR A O 1
ATOM 2001 N N . PHE A 1 261 ? -13.82 13.93 1.763 1 96.62 261 PHE A N 1
ATOM 2002 C CA . PHE A 1 261 ? -13.195 15.055 2.447 1 96.62 261 PHE A CA 1
ATOM 2003 C C . PHE A 1 261 ? -12.492 15.969 1.45 1 96.62 261 PHE A C 1
ATOM 2005 O O . PHE A 1 261 ? -12.82 17.156 1.35 1 96.62 261 PHE A O 1
ATOM 2012 N N . PHE A 1 262 ? -11.625 15.453 0.609 1 94.81 262 PHE A N 1
ATOM 2013 C CA . PHE A 1 262 ? -10.82 16.266 -0.294 1 94.81 262 PHE A CA 1
ATOM 2014 C C . PHE A 1 262 ? -11.656 16.75 -1.473 1 94.81 262 PHE A C 1
ATOM 2016 O O . PHE A 1 262 ? -11.43 17.859 -1.98 1 94.81 262 PHE A O 1
ATOM 2023 N N . ASN A 1 263 ? -12.633 15.961 -1.916 1 91.94 263 ASN A N 1
ATOM 2024 C CA . ASN A 1 263 ? -13.484 16.391 -3.021 1 91.94 263 ASN A CA 1
ATOM 2025 C C . ASN A 1 263 ? -14.344 17.594 -2.633 1 91.94 263 ASN A C 1
ATOM 2027 O O . ASN A 1 263 ? -14.562 18.5 -3.443 1 91.94 263 ASN A O 1
ATOM 2031 N N . ARG A 1 264 ? -14.875 17.531 -1.454 1 94.88 264 ARG A N 1
ATOM 2032 C CA . ARG A 1 264 ? -15.648 18.672 -0.98 1 94.88 264 ARG A CA 1
ATOM 2033 C C . ARG A 1 264 ? -14.797 19.938 -0.952 1 94.88 264 ARG A C 1
ATOM 2035 O O . ARG A 1 264 ? -15.234 21 -1.384 1 94.88 264 ARG A O 1
ATOM 2042 N N . ILE A 1 265 ? -13.594 19.875 -0.455 1 95.12 265 ILE A N 1
ATOM 2043 C CA . ILE A 1 265 ? -12.688 21.016 -0.377 1 95.12 265 ILE A CA 1
ATOM 2044 C C . ILE A 1 265 ? -12.344 21.484 -1.785 1 95.12 265 ILE A C 1
ATOM 2046 O O . ILE A 1 265 ? -12.398 22.688 -2.068 1 95.12 265 ILE A O 1
ATOM 2050 N N . ARG A 1 266 ? -12.062 20.578 -2.646 1 91.75 266 ARG A N 1
ATOM 2051 C CA . ARG A 1 266 ? -11.742 20.891 -4.035 1 91.75 266 ARG A CA 1
ATOM 2052 C C . ARG A 1 266 ? -12.906 21.625 -4.707 1 91.75 266 ARG A C 1
ATOM 2054 O O . ARG A 1 266 ? -12.703 22.641 -5.367 1 91.75 266 ARG A O 1
ATOM 2061 N N . THR A 1 267 ? -14.055 21.109 -4.543 1 92.19 267 THR A N 1
ATOM 2062 C CA . THR A 1 267 ? -15.25 21.688 -5.141 1 92.19 267 THR A CA 1
ATOM 2063 C C . THR A 1 267 ? -15.469 23.109 -4.629 1 92.19 267 THR A C 1
ATOM 2065 O O . THR A 1 267 ? -15.758 24.031 -5.406 1 92.19 267 THR A O 1
ATOM 2068 N N . ALA A 1 268 ? -15.297 23.266 -3.371 1 94.88 268 ALA A N 1
ATOM 2069 C CA . ALA A 1 268 ? -15.461 24.594 -2.775 1 94.88 268 ALA A CA 1
ATOM 2070 C C . ALA A 1 268 ? -14.406 25.562 -3.293 1 94.88 268 ALA A C 1
ATOM 2072 O O . ALA A 1 268 ? -14.695 26.734 -3.537 1 94.88 268 ALA A O 1
ATOM 2073 N N . ASP A 1 269 ? -13.18 25.062 -3.396 1 92.81 269 ASP A N 1
ATOM 2074 C CA . ASP A 1 269 ? -12.102 25.906 -3.914 1 92.81 269 ASP A CA 1
ATOM 2075 C C . ASP A 1 269 ? -12.391 26.344 -5.348 1 92.81 269 ASP A C 1
ATOM 2077 O O . ASP A 1 269 ? -12.203 27.516 -5.691 1 92.81 269 ASP A O 1
ATOM 2081 N N . ILE A 1 270 ? -12.891 25.5 -6.125 1 92.25 270 ILE A N 1
ATOM 2082 C CA . ILE A 1 270 ? -13.266 25.812 -7.5 1 92.25 270 ILE A CA 1
ATOM 2083 C C . ILE A 1 270 ? -14.352 26.891 -7.496 1 92.25 270 ILE A C 1
ATOM 2085 O O . ILE A 1 270 ? -14.234 27.906 -8.195 1 92.25 270 ILE A O 1
ATOM 2089 N N . ALA A 1 271 ? -15.336 26.656 -6.738 1 95.19 271 ALA A N 1
ATOM 2090 C CA . ALA A 1 271 ? -16.453 27.578 -6.68 1 95.19 271 ALA A CA 1
ATOM 2091 C C . ALA A 1 271 ? -16 28.969 -6.234 1 95.19 271 ALA A C 1
ATOM 2093 O O . ALA A 1 271 ? -16.531 29.984 -6.684 1 95.19 271 ALA A O 1
ATOM 2094 N N . ALA A 1 272 ? -14.961 29.047 -5.441 1 95.56 272 ALA A N 1
ATOM 2095 C CA . ALA A 1 272 ? -14.492 30.297 -4.875 1 95.56 272 ALA A CA 1
ATOM 2096 C C . ALA A 1 272 ? -13.383 30.906 -5.73 1 95.56 272 ALA A C 1
ATOM 2098 O O . ALA A 1 272 ? -12.867 31.984 -5.422 1 95.56 272 ALA A O 1
ATOM 2099 N N . GLY A 1 273 ? -12.961 30.25 -6.785 1 93.5 273 GLY A N 1
ATOM 2100 C CA . GLY A 1 273 ? -11.898 30.734 -7.652 1 93.5 273 GLY A CA 1
ATOM 2101 C C . GLY A 1 273 ? -10.523 30.578 -7.039 1 93.5 273 GLY A C 1
ATOM 2102 O O . GLY A 1 273 ? -9.617 31.375 -7.332 1 93.5 273 GLY A O 1
ATOM 2103 N N . ARG A 1 274 ? -10.328 29.594 -6.133 1 91.06 274 ARG A N 1
ATOM 2104 C CA . ARG A 1 274 ? -9.055 29.297 -5.492 1 91.06 274 ARG A CA 1
ATOM 2105 C C . ARG A 1 274 ? -8.359 28.125 -6.18 1 91.06 274 ARG A C 1
ATOM 2107 O O . ARG A 1 274 ? -8.992 27.375 -6.93 1 91.06 274 ARG A O 1
ATOM 2114 N N . PRO A 1 275 ? -7.027 28.062 -6.027 1 87.38 275 PRO A N 1
ATOM 2115 C CA . PRO A 1 275 ? -6.383 26.859 -6.535 1 87.38 275 PRO A CA 1
ATOM 2116 C C . PRO A 1 275 ? -7.035 25.578 -6.02 1 87.38 275 PRO A C 1
ATOM 2118 O O . PRO A 1 275 ? -7.305 25.453 -4.82 1 87.38 275 PRO A O 1
ATOM 2121 N N . ALA A 1 276 ? -7.363 24.641 -6.973 1 86 276 ALA A N 1
ATOM 2122 C CA . ALA A 1 276 ? -8.141 23.469 -6.59 1 86 276 ALA A CA 1
ATOM 2123 C C . ALA A 1 276 ? -7.371 22.188 -6.895 1 86 276 ALA A C 1
ATOM 2125 O O . ALA A 1 276 ? -7.902 21.094 -6.727 1 86 276 ALA A O 1
ATOM 2126 N N . ASP A 1 277 ? -6.098 22.328 -7.242 1 85.31 277 ASP A N 1
ATOM 2127 C CA . ASP A 1 277 ? -5.328 21.156 -7.641 1 85.31 277 ASP A CA 1
ATOM 2128 C C . ASP A 1 277 ? -4.594 20.547 -6.449 1 85.31 277 ASP A C 1
ATOM 2130 O O . ASP A 1 277 ? -3.916 19.531 -6.582 1 85.31 277 ASP A O 1
ATOM 2134 N N . GLY A 1 278 ? -4.746 21.156 -5.297 1 86.12 278 GLY A N 1
ATOM 2135 C CA . GLY A 1 278 ? -4.188 20.625 -4.062 1 86.12 278 GLY A CA 1
ATOM 2136 C C . GLY A 1 278 ? -2.695 20.859 -3.934 1 86.12 278 GLY A C 1
ATOM 2137 O O . GLY A 1 278 ? -2.086 20.484 -2.93 1 86.12 278 GLY A O 1
ATOM 2138 N N . ARG A 1 279 ? -2.088 21.578 -4.828 1 89.69 279 ARG A N 1
ATOM 2139 C CA . ARG A 1 279 ? -0.633 21.672 -4.898 1 89.69 279 ARG A CA 1
ATOM 2140 C C . ARG A 1 279 ? -0.102 22.719 -3.92 1 89.69 279 ARG A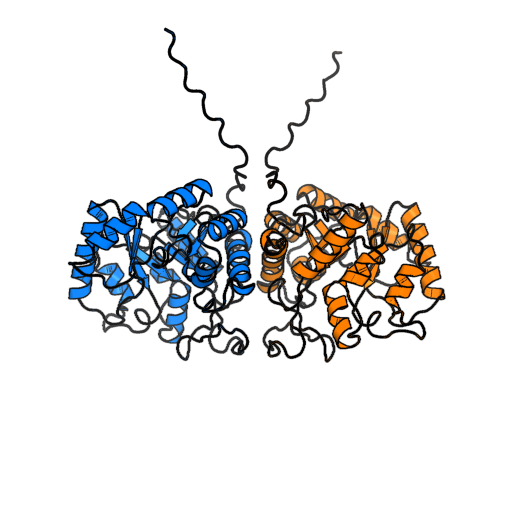 C 1
ATOM 2142 O O . ARG A 1 279 ? 1.1 22.766 -3.646 1 89.69 279 ARG A O 1
ATOM 2149 N N . HIS A 1 280 ? -0.983 23.484 -3.375 1 90.44 280 HIS A N 1
ATOM 2150 C CA . HIS A 1 280 ? -0.546 24.516 -2.445 1 90.44 280 HIS A CA 1
ATOM 2151 C C . HIS A 1 280 ? -0.476 23.984 -1.019 1 90.44 280 HIS A C 1
ATOM 2153 O O . HIS A 1 280 ? -0.129 24.719 -0.093 1 90.44 280 HIS A O 1
ATOM 2159 N N . ARG A 1 281 ? -0.748 22.766 -0.835 1 91.44 281 ARG A N 1
ATOM 2160 C CA . ARG A 1 281 ? -0.688 22.109 0.466 1 91.44 281 ARG A CA 1
ATOM 2161 C C . ARG A 1 281 ? 0.212 20.891 0.416 1 91.44 281 ARG A C 1
ATOM 2163 O O . ARG A 1 281 ? 0.427 20.312 -0.653 1 91.44 281 ARG A O 1
ATOM 2170 N N . GLY A 1 282 ? 0.792 20.547 1.551 1 96.44 282 GLY A N 1
ATOM 2171 C CA . GLY A 1 282 ? 1.494 19.281 1.688 1 96.44 282 GLY A CA 1
ATOM 2172 C C . GLY A 1 282 ? 0.657 18.203 2.352 1 96.44 282 GLY A C 1
ATOM 2173 O O . GLY A 1 282 ? -0.139 18.5 3.248 1 96.44 282 GLY A O 1
ATOM 2174 N N . TYR A 1 283 ? 0.792 16.984 1.918 1 98.19 283 TYR A N 1
ATOM 2175 C CA . TYR A 1 283 ? 0.097 15.82 2.461 1 98.19 283 TYR A CA 1
ATOM 2176 C C . TYR A 1 283 ? 1.074 14.867 3.143 1 98.19 283 TYR A C 1
ATOM 2178 O O . TYR A 1 283 ? 1.749 14.078 2.479 1 98.19 283 TYR A O 1
ATOM 2186 N N . MET A 1 284 ? 1.159 14.961 4.438 1 98.69 284 MET A N 1
ATOM 2187 C CA . MET A 1 284 ? 2.143 14.195 5.199 1 98.69 284 MET A CA 1
ATOM 2188 C C . MET A 1 284 ? 1.514 12.945 5.801 1 98.69 284 MET A C 1
ATOM 2190 O O . MET A 1 284 ? 0.66 13.039 6.684 1 98.69 284 MET A O 1
ATOM 2194 N N . LEU A 1 285 ? 1.961 11.805 5.301 1 98.56 285 LEU A N 1
ATOM 2195 C CA . LEU A 1 285 ? 1.59 10.562 5.969 1 98.56 285 LEU A CA 1
ATOM 2196 C C . LEU A 1 285 ? 2.111 10.539 7.402 1 98.56 285 LEU A C 1
ATOM 2198 O O . LEU A 1 285 ? 3.254 10.922 7.656 1 98.56 285 LEU A O 1
ATOM 2202 N N . GLU A 1 286 ? 1.207 10.086 8.258 1 96.25 286 GLU A N 1
ATOM 2203 C CA . GLU A 1 286 ? 1.701 9.844 9.609 1 96.25 286 GLU A CA 1
ATOM 2204 C C . GLU A 1 286 ? 0.954 8.688 10.266 1 96.25 286 GLU A C 1
ATOM 2206 O O . GLU A 1 286 ? -0.23 8.477 10 1 96.25 286 GLU A O 1
ATOM 2211 N N . ASN A 1 287 ? 1.633 7.945 11.039 1 92.31 287 ASN A N 1
ATOM 2212 C CA . ASN A 1 287 ? 1.104 6.949 11.961 1 92.31 287 ASN A CA 1
ATOM 2213 C C . ASN A 1 287 ? 1.798 7.016 13.32 1 92.31 287 ASN A C 1
ATOM 2215 O O . ASN A 1 287 ? 3.008 6.801 13.414 1 92.31 287 ASN A O 1
ATOM 2219 N N . ASP A 1 288 ? 1.028 7.324 14.32 1 85.94 288 ASP A N 1
ATOM 2220 C CA . ASP A 1 288 ? 1.577 7.59 15.648 1 85.94 288 ASP A CA 1
ATOM 2221 C C . ASP A 1 288 ? 2.02 6.297 16.328 1 85.94 288 ASP A C 1
ATOM 2223 O O . ASP A 1 288 ? 2.797 6.328 17.281 1 85.94 288 ASP A O 1
ATOM 2227 N N . ASN A 1 289 ? 1.498 5.199 15.898 1 77.31 289 ASN A N 1
ATOM 2228 C CA . ASN A 1 289 ? 1.619 3.953 16.641 1 77.31 289 ASN A CA 1
ATOM 2229 C C . ASN A 1 289 ? 2.787 3.109 16.141 1 77.31 289 ASN A C 1
ATOM 2231 O O . ASN A 1 289 ? 2.918 1.94 16.516 1 77.31 289 ASN A O 1
ATOM 2235 N N . THR A 1 290 ? 3.516 3.578 15.289 1 65.25 290 THR A N 1
ATOM 2236 C CA . THR A 1 290 ? 4.652 2.795 14.82 1 65.25 290 THR A CA 1
ATOM 2237 C C . THR A 1 290 ? 5.766 2.775 15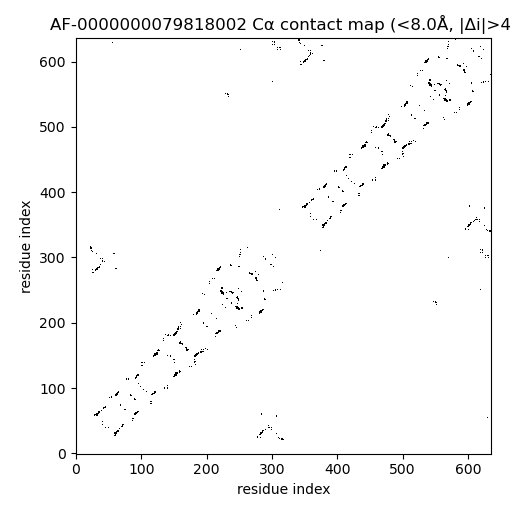.859 1 65.25 290 THR A C 1
ATOM 2239 O O . THR A 1 290 ? 6.922 2.488 15.531 1 65.25 290 THR A O 1
ATOM 2242 N N . ASN A 1 291 ? 5.156 2.973 17.375 1 54.91 291 ASN A N 1
ATOM 2243 C CA . ASN A 1 291 ? 6.051 3.148 18.5 1 54.91 291 ASN A CA 1
ATOM 2244 C C . ASN A 1 291 ? 6.824 1.868 18.812 1 54.91 291 ASN A C 1
ATOM 2246 O O . ASN A 1 291 ? 6.277 0.769 18.719 1 54.91 291 ASN A O 1
ATOM 2250 N N . GLY A 1 292 ? 8.188 2.029 19.047 1 52.41 292 GLY A N 1
ATOM 2251 C CA . GLY A 1 292 ? 9.086 1.279 19.922 1 52.41 292 GLY A CA 1
ATOM 2252 C C . GLY A 1 292 ? 9.852 0.196 19.188 1 52.41 292 GLY A C 1
ATOM 2253 O O . GLY A 1 292 ? 10.75 -0.428 19.766 1 52.41 292 GLY A O 1
ATOM 2254 N N . GLN A 1 293 ? 9.195 -0.238 18.125 1 54.12 293 GLN A N 1
ATOM 2255 C CA . GLN A 1 293 ? 10.094 -1.317 17.719 1 54.12 293 GLN A CA 1
ATOM 2256 C C . GLN A 1 293 ? 11.031 -0.864 16.594 1 54.12 293 GLN A C 1
ATOM 2258 O O . GLN A 1 293 ? 10.711 0.054 15.844 1 54.12 293 GLN A O 1
ATOM 2263 N N . ALA A 1 294 ? 12.344 -1.091 16.578 1 57.66 294 ALA A N 1
ATOM 2264 C CA . ALA A 1 294 ? 13.438 -1.051 15.617 1 57.66 294 ALA A CA 1
ATOM 2265 C C . ALA A 1 294 ? 12.914 -1.059 14.188 1 57.66 294 ALA A C 1
ATOM 2267 O O . ALA A 1 294 ? 11.711 -0.874 13.961 1 57.66 294 ALA A O 1
ATOM 2268 N N . ASP A 1 295 ? 13.758 -0.869 13.258 1 57.09 295 ASP A N 1
ATOM 2269 C CA . ASP A 1 295 ? 13.5 -1.148 11.852 1 57.09 295 ASP A CA 1
ATOM 2270 C C . ASP A 1 295 ? 12.656 -2.412 11.688 1 57.09 295 ASP A C 1
ATOM 2272 O O . ASP A 1 295 ? 13.195 -3.506 11.508 1 57.09 295 ASP A O 1
ATOM 2276 N N . THR A 1 296 ? 11.273 -1.978 11.82 1 71.75 296 THR A N 1
ATOM 2277 C CA . THR A 1 296 ? 10.336 -3.096 11.742 1 71.75 296 THR A CA 1
ATOM 2278 C C . THR A 1 296 ? 9.641 -3.133 10.383 1 71.75 296 THR A C 1
ATOM 2280 O O . THR A 1 296 ? 9.555 -2.113 9.695 1 71.75 296 THR A O 1
ATOM 2283 N N . LYS A 1 297 ? 9.234 -4.258 10.023 1 78.75 297 LYS A N 1
ATOM 2284 C CA . LYS A 1 297 ? 8.391 -4.48 8.852 1 78.75 297 LYS A CA 1
ATOM 2285 C C . LYS A 1 297 ? 7.148 -3.596 8.898 1 78.75 297 LYS A C 1
ATOM 2287 O O . LYS A 1 297 ? 6.746 -3.033 7.875 1 78.75 297 LYS A O 1
ATOM 2292 N N . GLU A 1 298 ? 6.691 -3.35 10.094 1 81.5 298 GLU A N 1
ATOM 2293 C CA . GLU A 1 298 ? 5.445 -2.602 10.234 1 81.5 298 GLU A CA 1
ATOM 2294 C C . GLU A 1 298 ? 5.629 -1.14 9.836 1 81.5 298 GLU A C 1
ATOM 2296 O O . GLU A 1 298 ? 4.762 -0.551 9.195 1 81.5 298 GLU A O 1
ATOM 2301 N N . ALA A 1 299 ? 6.699 -0.571 10.273 1 86.62 299 ALA A N 1
ATOM 2302 C CA . ALA A 1 299 ? 6.98 0.819 9.922 1 86.62 299 ALA A CA 1
ATOM 2303 C C . ALA A 1 299 ? 7.078 0.997 8.414 1 86.62 299 ALA A C 1
ATOM 2305 O O . ALA A 1 299 ? 6.539 1.956 7.855 1 86.62 299 ALA A O 1
ATOM 2306 N N . TRP A 1 300 ? 7.664 0.076 7.789 1 90.19 300 TRP A N 1
ATOM 2307 C CA . TRP A 1 300 ? 7.848 0.188 6.348 1 90.19 300 TRP A CA 1
ATOM 2308 C C . TRP A 1 300 ? 6.555 -0.15 5.609 1 90.19 300 TRP A C 1
ATOM 2310 O O . TRP A 1 300 ? 6.27 0.419 4.551 1 90.19 300 TRP A O 1
ATOM 2320 N N . VAL A 1 301 ? 5.758 -1.068 6.176 1 90 301 VAL A N 1
ATOM 2321 C CA . VAL A 1 301 ? 4.434 -1.308 5.609 1 90 301 VAL A CA 1
ATOM 2322 C C . VAL A 1 301 ? 3.619 -0.015 5.633 1 90 301 VAL A C 1
ATOM 2324 O O . VAL A 1 301 ? 2.984 0.345 4.641 1 90 301 VAL A O 1
ATOM 2327 N N . THR A 1 302 ? 3.713 0.667 6.738 1 92.19 302 THR A N 1
ATOM 2328 C CA . THR A 1 302 ? 3.006 1.935 6.879 1 92.19 302 THR A CA 1
ATOM 2329 C C . THR A 1 302 ? 3.473 2.932 5.82 1 92.19 302 THR A C 1
ATOM 2331 O O . THR A 1 302 ? 2.654 3.518 5.109 1 92.19 302 THR A O 1
ATOM 2334 N N . ALA A 1 303 ? 4.77 3.061 5.68 1 95.12 303 ALA A N 1
ATOM 2335 C CA . ALA A 1 303 ? 5.332 4.047 4.762 1 95.12 303 ALA A C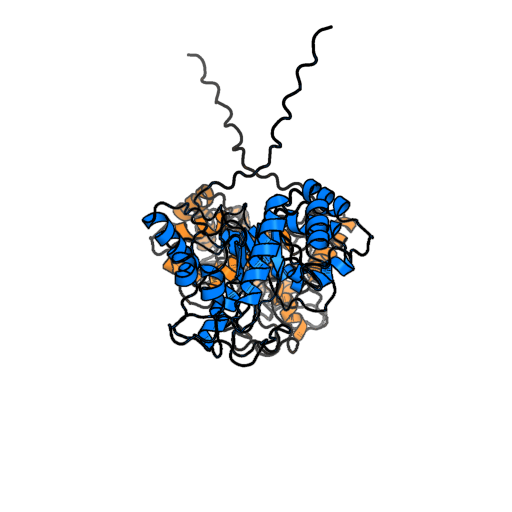A 1
ATOM 2336 C C . ALA A 1 303 ? 5.016 3.689 3.311 1 95.12 303 ALA A C 1
ATOM 2338 O O . ALA A 1 303 ? 4.574 4.543 2.537 1 95.12 303 ALA A O 1
ATOM 2339 N N . VAL A 1 304 ? 5.18 2.441 2.969 1 94.69 304 VAL A N 1
ATOM 2340 C CA . VAL A 1 304 ? 5.039 2.004 1.584 1 94.69 304 VAL A CA 1
ATOM 2341 C C . VAL A 1 304 ? 3.568 2.061 1.174 1 94.69 304 VAL A C 1
ATOM 2343 O O . VAL A 1 304 ? 3.227 2.65 0.145 1 94.69 304 VAL A O 1
ATOM 2346 N N . THR A 1 305 ? 2.719 1.54 1.996 1 92.94 305 THR A N 1
ATOM 2347 C CA . THR A 1 305 ? 1.317 1.439 1.606 1 92.94 305 THR A CA 1
ATOM 2348 C C . THR A 1 305 ? 0.624 2.793 1.731 1 92.94 305 THR A C 1
ATOM 2350 O O . THR A 1 305 ? -0.292 3.1 0.964 1 92.94 305 THR A O 1
ATOM 2353 N N . GLY A 1 306 ? 1.088 3.6 2.668 1 96.69 306 GLY A N 1
ATOM 2354 C CA . GLY A 1 306 ? 0.549 4.945 2.766 1 96.69 306 GLY A CA 1
ATOM 2355 C C . GLY A 1 306 ? 0.834 5.793 1.541 1 96.69 306 GLY A C 1
ATOM 2356 O O . GLY A 1 306 ? -0.059 6.473 1.027 1 96.69 306 GLY A O 1
ATOM 2357 N N . GLN A 1 307 ? 2.092 5.758 1.098 1 97.12 307 GLN A N 1
ATOM 2358 C CA . GLN A 1 307 ? 2.463 6.48 -0.114 1 97.12 307 GLN A CA 1
ATOM 2359 C C . GLN A 1 307 ? 1.632 6.02 -1.308 1 97.12 307 GLN A C 1
ATOM 2361 O O . GLN A 1 307 ? 1.108 6.844 -2.062 1 97.12 307 GLN A O 1
ATOM 2366 N N . ALA A 1 308 ? 1.478 4.77 -1.429 1 95.5 308 ALA A N 1
ATOM 2367 C CA . ALA A 1 308 ? 0.764 4.195 -2.566 1 95.5 308 ALA A CA 1
ATOM 2368 C C . ALA A 1 308 ? -0.713 4.578 -2.537 1 95.5 308 ALA A C 1
ATOM 2370 O O . ALA A 1 308 ? -1.305 4.871 -3.58 1 95.5 308 ALA A O 1
ATOM 2371 N N . TRP A 1 309 ? -1.282 4.5 -1.372 1 95.69 309 TRP A N 1
ATOM 2372 C CA . TRP A 1 309 ? -2.703 4.824 -1.282 1 95.69 309 TRP A CA 1
ATOM 2373 C C . TRP A 1 309 ? -2.955 6.285 -1.639 1 95.69 309 TRP A C 1
ATOM 2375 O O . TRP A 1 309 ? -3.916 6.602 -2.342 1 95.69 309 TRP A O 1
ATOM 2385 N N . MET A 1 310 ? -2.104 7.168 -1.187 1 96 310 MET A N 1
ATOM 2386 C CA . MET A 1 310 ? -2.27 8.57 -1.548 1 96 310 MET A CA 1
ATOM 2387 C C . MET A 1 310 ? -2.047 8.781 -3.041 1 96 310 MET A C 1
ATOM 2389 O O . MET A 1 310 ? -2.764 9.555 -3.68 1 96 310 MET A O 1
ATOM 2393 N N . ALA A 1 311 ? -1.159 8.062 -3.58 1 94.06 311 ALA A N 1
ATOM 2394 C CA . ALA A 1 311 ? -0.774 8.266 -4.977 1 94.06 311 ALA A CA 1
ATOM 2395 C C . ALA A 1 311 ? -1.793 7.633 -5.922 1 94.06 311 ALA A C 1
ATOM 2397 O O . ALA A 1 311 ? -2.07 8.172 -6.992 1 94.06 311 ALA A O 1
ATOM 2398 N N . HIS A 1 312 ? -2.375 6.473 -5.457 1 92.12 312 HIS A N 1
ATOM 2399 C CA . HIS A 1 312 ? -3.125 5.695 -6.434 1 92.12 312 HIS A CA 1
ATOM 2400 C C . HIS A 1 312 ? -4.492 5.293 -5.891 1 92.12 312 HIS A C 1
ATOM 2402 O O . HIS A 1 312 ? -5.371 4.879 -6.648 1 92.12 312 HIS A O 1
ATOM 2408 N N . GLY A 1 313 ? -4.656 5.387 -4.625 1 90.62 313 GLY A N 1
ATOM 2409 C CA . GLY A 1 313 ? -5.887 4.91 -4.012 1 90.62 313 GLY A CA 1
ATOM 2410 C C . GLY A 1 313 ? -6.973 5.969 -3.953 1 90.62 313 GLY A C 1
ATOM 2411 O O . GLY A 1 313 ? -8.148 5.676 -4.188 1 90.62 313 GLY A O 1
ATOM 2412 N N . LEU A 1 314 ? -6.566 7.141 -3.674 1 89.44 314 LEU A N 1
ATOM 2413 C CA . LEU A 1 314 ? -7.512 8.242 -3.547 1 89.44 314 LEU A CA 1
ATOM 2414 C C . LEU A 1 314 ? -7.809 8.867 -4.906 1 89.44 314 LEU A C 1
ATOM 2416 O O . LEU A 1 314 ? -6.93 9.484 -5.516 1 89.44 314 LEU A O 1
ATOM 2420 N N . ARG A 1 315 ? -9.047 8.68 -5.34 1 84.5 315 ARG A N 1
ATOM 2421 C CA . ARG A 1 315 ? -9.422 9.109 -6.684 1 84.5 315 ARG A CA 1
ATOM 2422 C C . ARG A 1 315 ? -10.664 10 -6.645 1 84.5 315 ARG A C 1
ATOM 2424 O O . ARG A 1 315 ? -11.516 9.844 -5.77 1 84.5 315 ARG A O 1
ATOM 2431 N N . ILE A 1 316 ? -10.609 10.797 -7.684 1 69.5 316 ILE A N 1
ATOM 2432 C CA . ILE A 1 316 ? -11.812 11.594 -7.887 1 69.5 316 ILE A CA 1
ATOM 2433 C C . ILE A 1 316 ? -12.922 10.711 -8.445 1 69.5 316 ILE A C 1
ATOM 2435 O O . ILE A 1 316 ? -12.695 9.93 -9.375 1 69.5 316 ILE A O 1
ATOM 2439 N N . ALA A 1 317 ? -13.984 10.617 -7.734 1 60.31 317 ALA A N 1
ATOM 2440 C CA . ALA A 1 317 ? -15.117 9.836 -8.227 1 60.31 317 ALA A CA 1
ATOM 2441 C C . ALA A 1 317 ? -15.508 10.258 -9.633 1 60.31 317 ALA A C 1
ATOM 2443 O O . ALA A 1 317 ? -15.516 11.445 -9.953 1 60.31 317 ALA A O 1
ATOM 2444 N N . GLU A 1 318 ? -15.328 9.305 -10.656 1 53.06 318 GLU A N 1
ATOM 2445 C CA . GLU A 1 318 ? -15.859 9.617 -11.977 1 53.06 318 GLU A CA 1
ATOM 2446 C C . GLU A 1 318 ? -17.391 9.648 -11.961 1 53.06 318 GLU A C 1
ATOM 2448 O O . GLU A 1 318 ? -18.016 8.945 -11.18 1 53.06 318 GLU A O 1
ATOM 2453 N N . MET B 1 1 ? 9.555 5.648 -58.125 1 27.19 1 MET B N 1
ATOM 2454 C CA . MET B 1 1 ? 8.852 6.242 -57 1 27.19 1 MET B CA 1
ATOM 2455 C C . MET B 1 1 ? 9.625 6.027 -55.719 1 27.19 1 MET B C 1
ATOM 2457 O O . MET B 1 1 ? 10.07 4.914 -55.438 1 27.19 1 MET B O 1
ATOM 2461 N N . PRO B 1 2 ? 10.234 7.066 -55.094 1 31.97 2 PRO B N 1
ATOM 2462 C CA . PRO B 1 2 ? 11.195 6.902 -54.031 1 31.97 2 PRO B CA 1
ATOM 2463 C C . PRO B 1 2 ? 10.57 6.289 -52.75 1 31.97 2 PRO B C 1
ATOM 2465 O O . PRO B 1 2 ? 9.375 6.465 -52.531 1 31.97 2 PRO B O 1
ATOM 2468 N N . GLY B 1 3 ? 10.969 5.137 -52.281 1 26.61 3 GLY B N 1
ATOM 2469 C CA . GLY B 1 3 ? 10.516 4.227 -51.219 1 26.61 3 GLY B CA 1
ATOM 2470 C C . GLY B 1 3 ? 10.516 4.852 -49.844 1 26.61 3 GLY B C 1
ATOM 2471 O O . GLY B 1 3 ? 11.469 5.527 -49.469 1 26.61 3 GLY B O 1
ATOM 2472 N N . ALA B 1 4 ? 9.242 5.172 -49.469 1 38.31 4 ALA B N 1
ATOM 2473 C CA . ALA B 1 4 ? 8.945 5.812 -48.188 1 38.31 4 ALA B CA 1
ATOM 2474 C C . ALA B 1 4 ? 9.734 5.164 -47.031 1 38.31 4 ALA B C 1
ATOM 2476 O O . ALA B 1 4 ? 9.656 3.953 -46.844 1 38.31 4 ALA B O 1
ATOM 2477 N N . THR B 1 5 ? 10.867 5.688 -46.625 1 30.02 5 THR B N 1
ATOM 2478 C CA . THR B 1 5 ? 11.719 5.207 -45.531 1 30.02 5 THR B CA 1
ATOM 2479 C C . THR B 1 5 ? 10.938 5.148 -44.219 1 30.02 5 THR B C 1
ATOM 2481 O O . THR B 1 5 ? 10.328 6.141 -43.812 1 30.02 5 THR B O 1
ATOM 2484 N N . PRO B 1 6 ? 10.57 3.971 -43.719 1 24.61 6 PRO B N 1
ATOM 2485 C CA . PRO B 1 6 ? 9.727 3.889 -42.531 1 24.61 6 PRO B CA 1
ATOM 2486 C C . PRO B 1 6 ? 10.281 4.691 -41.375 1 24.61 6 PRO B C 1
ATOM 2488 O O . PRO B 1 6 ? 11.477 4.641 -41.094 1 24.61 6 PRO B O 1
ATOM 2491 N N . VAL B 1 7 ? 9.672 5.762 -41.031 1 30.27 7 VAL B N 1
ATOM 2492 C CA . VAL B 1 7 ? 10 6.633 -39.906 1 30.27 7 VAL B CA 1
ATOM 2493 C C . VAL B 1 7 ? 10.094 5.809 -38.625 1 30.27 7 VAL B C 1
ATOM 2495 O O . VAL B 1 7 ? 9.203 5.012 -38.312 1 30.27 7 VAL B O 1
ATOM 2498 N N . ARG B 1 8 ? 11.289 5.598 -38.094 1 25.25 8 ARG B N 1
ATOM 2499 C CA . ARG B 1 8 ? 11.633 4.953 -36.844 1 25.25 8 ARG B CA 1
ATOM 2500 C C . ARG B 1 8 ? 10.773 5.48 -35.688 1 25.25 8 ARG B C 1
ATOM 2502 O O . ARG B 1 8 ? 10.773 6.684 -35.438 1 25.25 8 ARG B O 1
ATOM 2509 N N . ALA B 1 9 ? 9.695 4.762 -35.406 1 29.66 9 ALA B N 1
ATOM 2510 C CA . ALA B 1 9 ? 8.844 5.164 -34.281 1 29.66 9 ALA B CA 1
ATOM 2511 C C . ALA B 1 9 ? 9.68 5.512 -33.062 1 29.66 9 ALA B C 1
ATOM 2513 O O . ALA B 1 9 ? 10.562 4.746 -32.656 1 29.66 9 ALA B O 1
ATOM 2514 N N . GLU B 1 10 ? 9.906 6.766 -32.719 1 27.17 10 GLU B N 1
ATOM 2515 C CA . GLU B 1 10 ? 10.664 7.219 -31.562 1 27.17 10 GLU B CA 1
ATOM 2516 C C . GLU B 1 10 ? 10.195 6.523 -30.297 1 27.17 10 GLU B C 1
ATOM 2518 O O . GLU B 1 10 ? 8.992 6.332 -30.094 1 27.17 10 GLU B O 1
ATOM 2523 N N . PRO B 1 11 ? 11.039 5.719 -29.672 1 26.59 11 PRO B N 1
ATOM 2524 C CA . PRO B 1 11 ? 10.719 4.98 -28.453 1 26.59 11 PRO B CA 1
ATOM 2525 C C . PRO B 1 11 ? 9.953 5.828 -27.438 1 26.59 11 PRO B C 1
ATOM 2527 O O . PRO B 1 11 ? 10.156 7.039 -27.359 1 26.59 11 PRO B O 1
ATOM 2530 N N . ARG B 1 12 ? 8.758 5.488 -27.297 1 28.91 12 ARG B N 1
ATOM 2531 C CA . ARG B 1 12 ? 7.91 6.238 -26.375 1 28.91 12 ARG B CA 1
ATOM 2532 C C . ARG B 1 12 ? 8.648 6.555 -25.094 1 28.91 12 ARG B C 1
ATOM 2534 O O . ARG B 1 12 ? 9.281 5.672 -24.5 1 28.91 12 ARG B O 1
ATOM 2541 N N . PRO B 1 13 ? 9.055 7.695 -24.812 1 27.34 13 PRO B N 1
ATOM 2542 C CA . PRO B 1 13 ? 9.992 8.164 -23.797 1 27.34 13 PRO B CA 1
ATOM 2543 C C . PRO B 1 13 ? 9.727 7.543 -22.422 1 27.34 13 PRO B C 1
ATOM 2545 O O . PRO B 1 13 ? 10.641 7.434 -21.609 1 27.34 13 PRO B O 1
ATOM 2548 N N . GLY B 1 14 ? 8.492 7.602 -21.984 1 28.45 14 GLY B N 1
ATOM 2549 C CA . GLY B 1 14 ? 8.32 7.711 -20.547 1 28.45 14 GLY B CA 1
ATOM 2550 C C . GLY B 1 14 ? 8.719 6.445 -19.797 1 28.45 14 GLY B C 1
ATOM 2551 O O . GLY B 1 14 ? 8.273 6.219 -18.672 1 28.45 14 GLY B O 1
ATOM 2552 N N . HIS B 1 15 ? 9.25 5.5 -20.469 1 26.81 15 HIS B N 1
ATOM 2553 C CA . HIS B 1 15 ? 9.68 4.316 -19.734 1 26.81 15 HIS B CA 1
ATOM 2554 C C . HIS B 1 15 ? 10.617 4.688 -18.594 1 26.81 15 HIS B C 1
ATOM 2556 O O . HIS B 1 15 ? 11.695 5.242 -18.828 1 26.81 15 HIS B O 1
ATOM 2562 N N . TYR B 1 16 ? 10.078 5.23 -17.453 1 27.75 16 TYR B N 1
ATOM 2563 C CA . TYR B 1 16 ? 10.945 5.285 -16.297 1 27.75 16 TYR B CA 1
ATOM 2564 C C . TYR B 1 16 ? 11.852 4.062 -16.234 1 27.75 16 TYR B C 1
ATOM 2566 O O . TYR B 1 16 ? 11.375 2.928 -16.172 1 27.75 16 TYR B O 1
ATOM 2574 N N . GLU B 1 17 ? 12.797 4.066 -16.984 1 29.52 17 GLU B N 1
ATOM 2575 C CA . GLU B 1 17 ? 13.805 3.066 -16.641 1 29.52 17 GLU B CA 1
ATOM 2576 C C . GLU B 1 17 ? 14.07 3.027 -15.148 1 29.52 17 GLU B C 1
ATOM 2578 O O . GLU B 1 17 ? 14.594 3.988 -14.578 1 29.52 17 GLU B O 1
ATOM 2583 N N . MET B 1 18 ? 13.094 2.652 -14.32 1 33.53 18 MET B N 1
ATOM 2584 C CA . MET B 1 18 ? 13.445 2.344 -12.938 1 33.53 18 MET B CA 1
ATOM 2585 C C . MET B 1 18 ? 14.906 1.91 -12.836 1 33.53 18 MET B C 1
ATOM 2587 O O . MET B 1 18 ? 15.352 1.036 -13.578 1 33.53 18 MET B O 1
ATOM 2591 N N . PRO B 1 19 ? 15.789 2.854 -12.586 1 34.03 19 PRO B N 1
ATOM 2592 C CA . PRO B 1 19 ? 17.109 2.258 -12.383 1 34.03 19 PRO B CA 1
ATOM 2593 C C . PRO B 1 19 ? 17.031 0.798 -11.938 1 34.03 19 PRO B C 1
ATOM 2595 O O . PRO B 1 19 ? 16.016 0.369 -11.383 1 34.03 19 PRO B O 1
ATOM 2598 N N . ILE B 1 20 ? 18 -0.095 -12.312 1 37.84 20 ILE B N 1
ATOM 2599 C CA . ILE B 1 20 ? 18.453 -1.412 -11.867 1 37.84 20 ILE B CA 1
ATOM 2600 C C . ILE B 1 20 ? 18.078 -1.613 -10.398 1 37.84 20 ILE B C 1
ATOM 2602 O O . ILE B 1 20 ? 17.672 -0.669 -9.719 1 37.84 20 ILE B O 1
ATOM 2606 N N . ASP B 1 21 ? 19.141 -2.238 -9.477 1 46.84 21 ASP B N 1
ATOM 2607 C CA . ASP B 1 21 ? 19.297 -3.109 -8.32 1 46.84 21 ASP B CA 1
ATOM 2608 C C . ASP B 1 21 ? 19.047 -2.348 -7.02 1 46.84 21 ASP B C 1
ATOM 2610 O O . ASP B 1 21 ? 19.984 -1.927 -6.344 1 46.84 21 ASP B O 1
ATOM 2614 N N . ASP B 1 22 ? 18.031 -1.628 -6.941 1 58.84 22 ASP B N 1
ATOM 2615 C CA . ASP B 1 22 ? 17.781 -0.855 -5.727 1 58.84 22 ASP B CA 1
ATOM 2616 C C . ASP B 1 22 ? 17.516 -1.773 -4.539 1 58.84 22 ASP B C 1
ATOM 2618 O O . ASP B 1 22 ? 16.984 -1.329 -3.51 1 58.84 22 ASP B O 1
ATOM 2622 N N . GLY B 1 23 ? 17.812 -3.025 -4.75 1 74.62 23 GLY B N 1
ATOM 2623 C CA . GLY B 1 23 ? 17.609 -3.957 -3.652 1 74.62 23 GLY B CA 1
ATOM 2624 C C . GLY B 1 23 ? 16.219 -4.566 -3.643 1 74.62 23 GLY B C 1
ATOM 2625 O O . GLY B 1 23 ? 15.805 -5.168 -2.65 1 74.62 23 GLY B O 1
ATOM 2626 N N . ALA B 1 24 ? 15.578 -4.355 -4.879 1 80.94 24 ALA B N 1
ATOM 2627 C CA . ALA B 1 24 ? 14.25 -4.957 -4.953 1 80.94 24 ALA B CA 1
ATOM 2628 C C . ALA B 1 24 ? 14.344 -6.465 -5.176 1 80.94 24 ALA B C 1
ATOM 2630 O O . ALA B 1 24 ? 15.156 -6.93 -5.977 1 80.94 24 ALA B O 1
ATOM 2631 N N . ILE B 1 25 ? 13.57 -7.184 -4.488 1 85.5 25 ILE B N 1
ATOM 2632 C CA . ILE B 1 25 ? 13.516 -8.633 -4.617 1 85.5 25 ILE B CA 1
ATOM 2633 C C . ILE B 1 25 ? 12.656 -9.016 -5.824 1 85.5 25 ILE B C 1
ATOM 2635 O O . ILE B 1 25 ? 13.031 -9.891 -6.609 1 85.5 25 ILE B O 1
ATOM 2639 N N . VAL B 1 26 ? 11.562 -8.336 -6.047 1 92.5 26 VAL B N 1
ATOM 2640 C CA . VAL B 1 26 ? 10.633 -8.602 -7.141 1 92.5 26 VAL B CA 1
ATOM 2641 C C . VAL B 1 26 ? 10.859 -7.605 -8.273 1 92.5 26 VAL B C 1
ATOM 2643 O O . VAL B 1 26 ? 10.797 -6.395 -8.062 1 92.5 26 VAL B O 1
ATOM 2646 N N . PRO B 1 27 ? 11.172 -8.141 -9.484 1 93.19 27 PRO B N 1
ATOM 2647 C CA . PRO B 1 27 ? 11.305 -7.211 -10.602 1 93.19 27 PRO B CA 1
ATOM 2648 C C . PRO B 1 27 ? 10 -6.496 -10.938 1 93.19 27 PRO B C 1
ATOM 2650 O O . PRO B 1 27 ? 8.969 -7.145 -11.125 1 93.19 27 PRO B O 1
ATOM 2653 N N . ARG B 1 28 ? 10.023 -5.242 -11.016 1 92.44 28 ARG B N 1
ATOM 2654 C CA . ARG B 1 28 ? 8.828 -4.43 -11.203 1 92.44 28 ARG B CA 1
ATOM 2655 C C . ARG B 1 28 ? 8.07 -4.832 -12.461 1 92.44 28 ARG B C 1
ATOM 2657 O O . ARG B 1 28 ? 6.844 -4.797 -12.5 1 92.44 28 ARG B O 1
ATOM 2664 N N . GLU B 1 29 ? 8.844 -5.242 -13.492 1 94.75 29 GLU B N 1
ATOM 2665 C CA . GLU B 1 29 ? 8.242 -5.559 -14.781 1 94.75 29 GLU B CA 1
ATOM 2666 C C . GLU B 1 29 ? 7.555 -6.922 -14.75 1 94.75 29 GLU B C 1
ATOM 2668 O O . GLU B 1 29 ? 6.93 -7.336 -15.727 1 94.75 29 GLU B O 1
ATOM 2673 N N . ARG B 1 30 ? 7.672 -7.59 -13.586 1 96.75 30 ARG B N 1
ATOM 2674 C CA . ARG B 1 30 ? 7.074 -8.914 -13.469 1 96.75 30 ARG B CA 1
ATOM 2675 C C . ARG B 1 30 ? 5.969 -8.93 -12.422 1 96.75 30 ARG B C 1
ATOM 2677 O O . ARG B 1 30 ? 5.406 -9.984 -12.117 1 96.75 30 ARG B O 1
ATOM 2684 N N . ILE B 1 31 ? 5.633 -7.738 -11.891 1 98 31 ILE B N 1
ATOM 2685 C CA . ILE B 1 31 ? 4.57 -7.621 -10.898 1 98 31 ILE B CA 1
ATOM 2686 C C . ILE B 1 31 ? 3.213 -7.625 -11.594 1 98 31 ILE B C 1
ATOM 2688 O O . ILE B 1 31 ? 2.938 -6.762 -12.438 1 98 31 ILE B O 1
ATOM 2692 N N . GLY B 1 32 ? 2.422 -8.641 -11.273 1 98.69 32 GLY B N 1
ATOM 2693 C CA . GLY B 1 32 ? 1.076 -8.742 -11.812 1 98.69 32 GLY B CA 1
ATOM 2694 C C . GLY B 1 32 ? 0.025 -8.992 -10.75 1 98.69 32 GLY B C 1
ATOM 2695 O O . GLY B 1 32 ? 0.299 -8.852 -9.555 1 98.69 32 GLY B O 1
ATOM 2696 N N . ILE B 1 33 ? -1.197 -9.242 -11.203 1 98.5 33 ILE B N 1
ATOM 2697 C CA . ILE B 1 33 ? -2.316 -9.508 -10.305 1 98.5 33 ILE B CA 1
ATOM 2698 C C . ILE B 1 33 ? -3.223 -10.57 -10.914 1 98.5 33 ILE B C 1
ATOM 2700 O O . ILE B 1 33 ? -3.488 -10.562 -12.117 1 98.5 33 ILE B O 1
ATOM 2704 N N . GLN B 1 34 ? -3.535 -11.578 -10.094 1 97.44 34 GLN B N 1
ATOM 2705 C CA . GLN B 1 34 ? -4.594 -12.523 -10.422 1 97.44 34 GLN B CA 1
ATOM 2706 C C . GLN B 1 34 ? -5.973 -11.906 -10.219 1 97.44 34 GLN B C 1
ATOM 2708 O O . GLN B 1 34 ? -6.316 -11.5 -9.102 1 97.44 34 GLN B O 1
ATOM 2713 N N . LEU B 1 35 ? -6.809 -11.898 -11.25 1 94.81 35 LEU B N 1
ATOM 2714 C CA . LEU B 1 35 ? -8 -11.07 -11.32 1 94.81 35 LEU B CA 1
ATOM 2715 C C . LEU B 1 35 ? -9.102 -11.625 -10.422 1 94.81 35 LEU B C 1
ATOM 2717 O O . LEU B 1 35 ? -10.109 -10.953 -10.18 1 94.81 35 LEU B O 1
ATOM 2721 N N . TYR B 1 36 ? -8.883 -12.805 -9.852 1 92.81 36 TYR B N 1
ATOM 2722 C CA . TYR B 1 36 ? -9.805 -13.25 -8.812 1 92.81 36 TYR B CA 1
ATOM 2723 C C . TYR B 1 36 ? -9.883 -12.242 -7.676 1 92.81 36 TYR B C 1
ATOM 2725 O O . TYR B 1 36 ? -10.93 -12.086 -7.043 1 92.81 36 TYR B O 1
ATOM 2733 N N . THR B 1 37 ? -8.844 -11.508 -7.477 1 92.94 37 THR B N 1
ATOM 2734 C CA . THR B 1 37 ? -8.781 -10.469 -6.457 1 92.94 37 THR B CA 1
ATOM 2735 C C . THR B 1 37 ? -9.812 -9.383 -6.727 1 92.94 37 THR B C 1
ATOM 2737 O O . THR B 1 37 ? -10.383 -8.812 -5.793 1 92.94 37 THR B O 1
ATOM 2740 N N . LEU B 1 38 ? -10.102 -9.078 -7.984 1 92.06 38 LEU B N 1
ATOM 2741 C CA . LEU B 1 38 ? -10.961 -7.969 -8.367 1 92.06 38 LEU B CA 1
ATOM 2742 C C . LEU B 1 38 ? -12.203 -8.469 -9.109 1 92.06 38 LEU B C 1
ATOM 2744 O O . LEU B 1 38 ? -12.805 -7.73 -9.883 1 92.06 38 LEU B O 1
ATOM 2748 N N . ARG B 1 39 ? -12.602 -9.664 -8.914 1 89.69 39 ARG B N 1
ATOM 2749 C CA . ARG B 1 39 ? -13.664 -10.289 -9.688 1 89.69 39 ARG B CA 1
ATOM 2750 C C . ARG B 1 39 ? -14.969 -9.508 -9.562 1 89.69 39 ARG B C 1
ATOM 2752 O O . ARG B 1 39 ? -15.656 -9.281 -10.562 1 89.69 39 ARG B O 1
ATOM 2759 N N . ALA B 1 40 ? -15.289 -9.07 -8.352 1 87.06 40 ALA B N 1
ATOM 2760 C CA . ALA B 1 40 ? -16.516 -8.312 -8.148 1 87.06 40 ALA B CA 1
ATOM 2761 C C . ALA B 1 40 ? -16.422 -6.918 -8.766 1 87.06 40 ALA B C 1
ATOM 2763 O O . ALA B 1 40 ? -17.391 -6.395 -9.305 1 87.06 40 ALA B O 1
ATOM 2764 N N . THR B 1 41 ? -15.258 -6.355 -8.688 1 88.94 41 THR B N 1
ATOM 2765 C CA . THR B 1 41 ? -15.016 -5.039 -9.266 1 88.94 41 THR B CA 1
ATOM 2766 C C . THR B 1 41 ? -15.141 -5.082 -10.781 1 88.94 41 THR B C 1
ATOM 2768 O O . THR B 1 41 ? -15.742 -4.195 -11.383 1 88.94 41 THR B O 1
ATOM 2771 N N . VAL B 1 42 ? -14.656 -6.105 -11.391 1 90.56 42 VAL B N 1
ATOM 2772 C CA . VAL B 1 42 ? -14.734 -6.266 -12.836 1 90.56 42 VAL B CA 1
ATOM 2773 C C . VAL B 1 42 ? -16.203 -6.422 -13.258 1 90.56 42 VAL B C 1
ATOM 2775 O O . VAL B 1 42 ? -16.625 -5.852 -14.266 1 90.56 42 VAL B O 1
ATOM 2778 N N . ARG B 1 43 ? -16.922 -7.148 -12.516 1 87.25 43 ARG B N 1
ATOM 2779 C CA . ARG B 1 43 ? -18.328 -7.348 -12.828 1 87.25 43 ARG B CA 1
ATOM 2780 C C . ARG B 1 43 ? -19.094 -6.027 -12.797 1 87.25 43 ARG B C 1
ATOM 2782 O O . ARG B 1 43 ? -20.016 -5.812 -13.594 1 87.25 43 ARG B O 1
ATOM 2789 N N . GLU B 1 44 ? -18.656 -5.207 -11.922 1 86 44 GLU B N 1
ATOM 2790 C CA . GLU B 1 44 ? -19.359 -3.949 -11.734 1 86 44 GLU B CA 1
ATOM 2791 C C . GLU B 1 44 ? -18.859 -2.883 -12.711 1 86 44 GLU B C 1
ATOM 2793 O O . GLU B 1 44 ? -19.672 -2.191 -13.344 1 86 44 GLU B O 1
ATOM 2798 N N . LEU B 1 45 ? -17.578 -2.742 -12.875 1 87.06 45 LEU B N 1
ATOM 2799 C CA . LEU B 1 45 ? -17 -1.598 -13.578 1 87.06 45 LEU B CA 1
ATOM 2800 C C . LEU B 1 45 ? -16.625 -1.972 -15.008 1 87.06 45 LEU B C 1
ATOM 2802 O O . LEU B 1 45 ? -16.453 -1.097 -15.859 1 87.06 45 LEU B O 1
ATOM 2806 N N . GLY B 1 46 ? -16.406 -3.309 -15.188 1 89 46 GLY B N 1
ATOM 2807 C CA . GLY B 1 46 ? -15.891 -3.766 -16.469 1 89 46 GLY B CA 1
ATOM 2808 C C . GLY B 1 46 ? -14.375 -3.795 -16.531 1 89 46 GLY B C 1
ATOM 2809 O O . GLY B 1 46 ? -13.703 -3.111 -15.758 1 89 46 GLY B O 1
ATOM 2810 N N . TYR B 1 47 ? -13.906 -4.539 -17.531 1 93.69 47 TYR B N 1
ATOM 2811 C CA . TYR B 1 47 ? -12.469 -4.738 -17.688 1 93.69 47 TYR B CA 1
ATOM 2812 C C . TYR B 1 47 ? -11.773 -3.441 -18.078 1 93.69 47 TYR B C 1
ATOM 2814 O O . TYR B 1 47 ? -10.641 -3.184 -17.672 1 93.69 47 TYR B O 1
ATOM 2822 N N . ASP B 1 48 ? -12.398 -2.656 -18.859 1 92.69 48 ASP B N 1
ATOM 2823 C CA . ASP B 1 48 ? -11.797 -1.418 -19.344 1 92.69 48 ASP B CA 1
ATOM 2824 C C . ASP B 1 48 ? -11.352 -0.536 -18.172 1 92.69 48 ASP B C 1
ATOM 2826 O O . ASP B 1 48 ? -10.18 -0.186 -18.062 1 92.69 48 ASP B O 1
ATOM 2830 N N . ARG B 1 49 ? -12.234 -0.276 -17.281 1 90.56 49 ARG B N 1
ATOM 2831 C CA . ARG B 1 49 ? -11.953 0.59 -16.141 1 90.56 49 ARG B CA 1
ATOM 2832 C C . ARG B 1 49 ? -10.953 -0.065 -15.195 1 90.56 49 ARG B C 1
ATOM 2834 O O . ARG B 1 49 ? -10.07 0.605 -14.656 1 90.56 49 ARG B O 1
ATOM 2841 N N . VAL B 1 50 ? -11.086 -1.354 -15.023 1 92.94 50 VAL B N 1
ATOM 2842 C CA . VAL B 1 50 ? -10.219 -2.066 -14.094 1 92.94 50 VAL B CA 1
ATOM 2843 C C . VAL B 1 50 ? -8.797 -2.109 -14.656 1 92.94 50 VAL B C 1
ATOM 2845 O O . VAL B 1 50 ? -7.832 -1.817 -13.938 1 92.94 50 VAL B O 1
ATOM 2848 N N . PHE B 1 51 ? -8.641 -2.406 -15.953 1 95.5 51 PHE B N 1
ATOM 2849 C CA . PHE B 1 51 ? -7.316 -2.457 -16.562 1 95.5 51 PHE B CA 1
ATOM 2850 C C . PHE B 1 51 ? -6.66 -1.082 -16.562 1 95.5 51 PHE B C 1
ATOM 2852 O O . PHE B 1 51 ? -5.465 -0.962 -16.281 1 95.5 51 PHE B O 1
ATOM 2859 N N . ARG B 1 52 ? -7.426 -0.067 -16.828 1 93.31 52 ARG B N 1
ATOM 2860 C CA . ARG B 1 52 ? -6.902 1.296 -16.797 1 93.31 52 ARG B CA 1
ATOM 2861 C C . ARG B 1 52 ? -6.332 1.62 -15.414 1 93.31 52 ARG B C 1
ATOM 2863 O O . ARG B 1 52 ? -5.227 2.158 -15.312 1 93.31 52 ARG B O 1
ATOM 2870 N N . ARG B 1 53 ? -7.051 1.271 -14.398 1 92.94 53 ARG B N 1
ATOM 2871 C CA . ARG B 1 53 ? -6.621 1.575 -13.039 1 92.94 53 ARG B CA 1
ATOM 2872 C C . ARG B 1 53 ? -5.414 0.733 -12.641 1 92.94 53 ARG B C 1
ATOM 2874 O O . ARG B 1 53 ? -4.492 1.229 -11.992 1 92.94 53 ARG B O 1
ATOM 2881 N N . LEU B 1 54 ? -5.434 -0.491 -13.016 1 96.31 54 LEU B N 1
ATOM 2882 C CA . LEU B 1 54 ? -4.305 -1.359 -12.703 1 96.31 54 LEU B CA 1
ATOM 2883 C C . LEU B 1 54 ? -3.023 -0.839 -13.344 1 96.31 54 LEU B C 1
ATOM 2885 O O . LEU B 1 54 ? -1.963 -0.836 -12.719 1 96.31 54 LEU B O 1
ATOM 2889 N N . ALA B 1 55 ? -3.135 -0.442 -14.594 1 95.5 55 ALA B N 1
ATOM 2890 C CA . ALA B 1 55 ? -1.986 0.137 -15.289 1 95.5 55 ALA B CA 1
ATOM 2891 C C . ALA B 1 55 ? -1.482 1.383 -14.562 1 95.5 55 ALA B C 1
ATOM 2893 O O . ALA B 1 55 ? -0.276 1.55 -14.367 1 95.5 55 ALA B O 1
ATOM 2894 N N . ALA B 1 56 ? -2.365 2.191 -14.094 1 91.5 56 ALA B N 1
ATOM 2895 C CA . ALA B 1 56 ? -2.01 3.422 -13.391 1 91.5 56 ALA B CA 1
ATOM 2896 C C . ALA B 1 56 ? -1.321 3.117 -12.062 1 91.5 56 ALA B C 1
ATOM 2898 O O . ALA B 1 56 ? -0.443 3.863 -11.625 1 91.5 56 ALA B O 1
ATOM 2899 N N . ILE B 1 57 ? -1.714 2.053 -11.414 1 94 57 ILE B N 1
ATOM 2900 C CA . ILE B 1 57 ? -1.138 1.638 -10.141 1 94 57 ILE B CA 1
ATOM 2901 C C . ILE B 1 57 ? 0.299 1.166 -10.352 1 94 57 ILE B C 1
ATOM 2903 O O . ILE B 1 57 ? 1.139 1.288 -9.453 1 94 57 ILE B O 1
ATOM 2907 N N . GLY B 1 58 ? 0.58 0.542 -11.539 1 94.75 58 GLY B N 1
ATOM 2908 C CA . GLY B 1 58 ? 1.934 0.101 -11.836 1 94.75 58 GLY B CA 1
ATOM 2909 C C . GLY B 1 58 ? 2.031 -1.389 -12.102 1 94.75 58 GLY B C 1
ATOM 2910 O O . GLY B 1 58 ? 3.131 -1.931 -12.234 1 94.75 58 GLY B O 1
ATOM 2911 N N . TYR B 1 59 ? 0.866 -2.031 -12.133 1 97.62 59 TYR B N 1
ATOM 2912 C CA . TYR B 1 59 ? 0.915 -3.428 -12.555 1 97.62 59 TYR B CA 1
ATOM 2913 C C . TYR B 1 59 ? 1.38 -3.543 -14 1 97.62 59 TYR B C 1
ATOM 2915 O O . TYR B 1 59 ? 1.027 -2.713 -14.844 1 97.62 59 TYR B O 1
ATOM 2923 N N . THR B 1 60 ? 2.131 -4.641 -14.281 1 97.94 60 THR B N 1
ATOM 2924 C CA . THR B 1 60 ? 2.609 -4.863 -15.641 1 97.94 60 THR B CA 1
ATOM 2925 C C . THR B 1 60 ? 1.988 -6.125 -16.234 1 97.94 60 THR B C 1
ATOM 2927 O O . THR B 1 60 ? 1.982 -6.305 -17.453 1 97.94 60 THR B O 1
ATOM 2930 N N . GLN B 1 61 ? 1.453 -6.98 -15.32 1 98.12 61 GLN B N 1
ATOM 2931 C CA . GLN B 1 61 ? 0.884 -8.242 -15.781 1 98.12 61 GLN B CA 1
ATOM 2932 C C . GLN B 1 61 ? -0.473 -8.5 -15.133 1 98.12 61 GLN B C 1
ATOM 2934 O O . GLN B 1 61 ? -0.761 -7.984 -14.047 1 98.12 61 GLN B O 1
ATOM 2939 N N . VAL B 1 62 ? -1.285 -9.266 -15.891 1 98 62 VAL B N 1
ATOM 2940 C CA . VAL B 1 62 ? -2.553 -9.734 -15.336 1 98 62 VAL B CA 1
ATOM 2941 C C . VAL B 1 62 ? -2.711 -11.227 -15.602 1 98 62 VAL B C 1
ATOM 2943 O O . VAL B 1 62 ? -2.309 -11.727 -16.656 1 98 62 VAL B O 1
ATOM 2946 N N . GLU B 1 63 ? -3.188 -11.898 -14.617 1 98.12 63 GLU B N 1
ATOM 2947 C CA . GLU B 1 63 ? -3.629 -13.281 -14.766 1 98.12 63 GLU B CA 1
ATOM 2948 C C . GLU B 1 63 ? -5.148 -13.391 -14.664 1 98.12 63 GLU B C 1
ATOM 2950 O O . GLU B 1 63 ? -5.742 -12.945 -13.688 1 98.12 63 GLU B O 1
ATOM 2955 N N . PHE B 1 64 ? -5.742 -13.969 -15.672 1 96.38 64 PHE B N 1
ATOM 2956 C CA . PHE B 1 64 ? -7.195 -14.125 -15.688 1 96.38 64 PHE B CA 1
ATOM 2957 C C . PHE B 1 64 ? -7.629 -15.266 -14.773 1 96.38 64 PHE B C 1
ATOM 2959 O O . PHE B 1 64 ? -6.883 -16.219 -14.57 1 96.38 64 PHE B O 1
ATOM 2966 N N . ALA B 1 65 ? -8.891 -15.141 -14.266 1 92.81 65 ALA B N 1
ATOM 2967 C CA . ALA B 1 65 ? -9.359 -16.094 -13.266 1 92.81 65 ALA B CA 1
ATOM 2968 C C . ALA B 1 65 ? -10.516 -16.938 -13.812 1 92.81 65 ALA B C 1
ATOM 2970 O O . ALA B 1 65 ? -11.227 -17.594 -13.047 1 92.81 65 ALA B O 1
ATOM 2971 N N . GLY B 1 66 ? -10.758 -16.906 -15.086 1 84.69 66 GLY B N 1
ATOM 2972 C CA . GLY B 1 66 ? -11.734 -17.797 -15.695 1 84.69 66 GLY B CA 1
ATOM 2973 C C . GLY B 1 66 ? -13.086 -17.141 -15.883 1 84.69 66 GLY B C 1
ATOM 2974 O O . GLY B 1 66 ? -14.031 -17.797 -16.344 1 84.69 66 GLY B O 1
ATOM 2975 N N . TYR B 1 67 ? -13.242 -15.805 -15.57 1 75.56 67 TYR B N 1
ATOM 2976 C CA . TYR B 1 67 ? -14.555 -15.188 -15.688 1 75.56 67 TYR B CA 1
ATOM 2977 C C . TYR B 1 67 ? -14.57 -14.148 -16.797 1 75.56 67 TYR B C 1
ATOM 2979 O O . TYR B 1 67 ? -15.445 -13.273 -16.828 1 75.56 67 TYR B O 1
ATOM 2987 N N . GLU B 1 68 ? -13.68 -14.188 -17.609 1 70.25 68 GLU B N 1
ATOM 2988 C CA . GLU B 1 68 ? -13.531 -13.188 -18.656 1 70.25 68 GLU B CA 1
ATOM 2989 C C . GLU B 1 68 ? -14.75 -13.18 -19.578 1 70.25 68 GLU B C 1
ATOM 2991 O O . GLU B 1 68 ? -15.031 -12.172 -20.234 1 70.25 68 GLU B O 1
ATOM 2996 N N . GLY B 1 69 ? -15.477 -14.25 -19.516 1 66.31 69 GLY B N 1
ATOM 2997 C CA . GLY B 1 69 ? -16.672 -14.266 -20.344 1 66.31 69 GLY B CA 1
ATOM 2998 C C . GLY B 1 69 ? -17.844 -13.516 -19.719 1 66.31 69 GLY B C 1
ATOM 2999 O O . GLY B 1 69 ? -18.875 -13.32 -20.359 1 66.31 69 GLY B O 1
ATOM 3000 N N . GLU B 1 70 ? -17.547 -12.93 -18.531 1 66.88 70 GLU B N 1
ATOM 3001 C CA . GLU B 1 70 ? -18.625 -12.281 -17.797 1 66.88 70 GLU B CA 1
ATOM 3002 C C . GLU B 1 70 ? -18.453 -10.766 -17.781 1 66.88 70 GLU B C 1
ATOM 3004 O O . GLU B 1 70 ? -19 -10.07 -16.922 1 66.88 70 GLU B O 1
ATOM 3009 N N . ASP B 1 71 ? -17.828 -10.289 -18.703 1 71.81 71 ASP B N 1
ATOM 3010 C CA . ASP B 1 71 ? -17.703 -8.836 -18.766 1 71.81 71 ASP B CA 1
ATOM 3011 C C . ASP B 1 71 ? -19.078 -8.172 -18.953 1 71.81 71 ASP B C 1
ATOM 3013 O O . ASP B 1 71 ? -19.828 -8.547 -19.859 1 71.81 71 ASP B O 1
ATOM 3017 N N . PRO B 1 72 ? -19.359 -7.25 -18.141 1 74.06 72 PRO B N 1
ATOM 3018 C CA . PRO B 1 72 ? -20.688 -6.637 -18.219 1 74.06 72 PRO B CA 1
ATOM 3019 C C . PRO B 1 72 ? -20.922 -5.902 -19.547 1 74.06 72 PRO B C 1
ATOM 3021 O O . PRO B 1 72 ? -22.062 -5.691 -19.953 1 74.06 72 PRO B O 1
ATOM 3024 N N . THR B 1 73 ? -19.859 -5.535 -20.234 1 78.62 73 THR B N 1
ATOM 3025 C CA . THR B 1 73 ? -20.016 -4.777 -21.469 1 78.62 73 THR B CA 1
ATOM 3026 C C . THR B 1 73 ? -20.047 -5.715 -22.672 1 78.62 73 THR B C 1
ATOM 3028 O O . THR B 1 73 ? -20.203 -5.27 -23.812 1 78.62 73 THR B O 1
ATOM 3031 N N . GLY B 1 74 ? -19.891 -7.004 -22.469 1 82.12 74 GLY B N 1
ATOM 3032 C CA . GLY B 1 74 ? -19.938 -7.984 -23.547 1 82.12 74 GLY B CA 1
ATOM 3033 C C . GLY B 1 74 ? -18.641 -8.047 -24.344 1 82.12 74 GLY B C 1
ATOM 3034 O O . GLY B 1 74 ? -18.641 -8.523 -25.469 1 82.12 74 GLY B O 1
ATOM 3035 N N . LEU B 1 75 ? -17.625 -7.609 -23.797 1 87.75 75 LEU B N 1
ATOM 3036 C CA . LEU B 1 75 ? -16.328 -7.637 -24.5 1 87.75 75 LEU B CA 1
ATOM 3037 C C . LEU B 1 75 ? -15.906 -9.07 -24.781 1 87.75 75 LEU B C 1
ATOM 3039 O O . LEU B 1 75 ? -16.016 -9.945 -23.922 1 87.75 75 LEU B O 1
ATOM 3043 N N . SER B 1 76 ? -15.523 -9.227 -26.016 1 89.75 76 SER B N 1
ATOM 3044 C CA . SER B 1 76 ? -14.992 -10.531 -26.391 1 89.75 76 SER B CA 1
ATOM 3045 C C . SER B 1 76 ? -13.594 -10.742 -25.828 1 89.75 76 SER B C 1
ATOM 3047 O O . SER B 1 76 ? -12.969 -9.805 -25.328 1 89.75 76 SER B O 1
ATOM 3049 N N . ARG B 1 77 ? -13.117 -12.016 -25.938 1 92.38 77 ARG B N 1
ATOM 3050 C CA . ARG B 1 77 ? -11.75 -12.32 -25.547 1 92.38 77 ARG B CA 1
ATOM 3051 C C . ARG B 1 77 ? -10.742 -11.539 -26.391 1 92.38 77 ARG B C 1
ATOM 3053 O O . ARG B 1 77 ? -9.742 -11.047 -25.875 1 92.38 77 ARG B O 1
ATOM 3060 N N . ALA B 1 78 ? -11.055 -11.43 -27.656 1 92.06 78 ALA B N 1
ATOM 3061 C CA . ALA B 1 78 ? -10.203 -10.633 -28.547 1 92.06 78 ALA B CA 1
ATOM 3062 C C . ALA B 1 78 ? -10.211 -9.164 -28.125 1 92.06 78 ALA B C 1
ATOM 3064 O O . ALA B 1 78 ? -9.18 -8.492 -28.172 1 92.06 78 ALA B O 1
ATOM 3065 N N . GLY B 1 79 ? -11.359 -8.703 -27.781 1 93.44 79 GLY B N 1
ATOM 3066 C CA . GLY B 1 79 ? -11.461 -7.348 -27.266 1 93.44 79 GLY B CA 1
ATOM 3067 C C . GLY B 1 79 ? -10.664 -7.133 -25.984 1 93.44 79 GLY B C 1
ATOM 3068 O O . GLY B 1 79 ? -10.07 -6.07 -25.797 1 93.44 79 GLY B O 1
ATOM 3069 N N . LEU B 1 80 ? -10.664 -8.148 -25.172 1 94.62 80 LEU B N 1
ATOM 3070 C CA . LEU B 1 80 ? -9.883 -8.078 -23.938 1 94.62 80 LEU B CA 1
ATOM 3071 C C . LEU B 1 80 ? -8.391 -8 -24.25 1 94.62 80 LEU B C 1
ATOM 3073 O O . LEU B 1 80 ? -7.66 -7.234 -23.625 1 94.62 80 LEU B O 1
ATOM 3077 N N . ALA B 1 81 ? -7.977 -8.781 -25.219 1 94.69 81 ALA B N 1
ATOM 3078 C CA . ALA B 1 81 ? -6.578 -8.75 -25.656 1 94.69 81 ALA B CA 1
ATOM 3079 C C . ALA B 1 81 ? -6.188 -7.363 -26.141 1 94.69 81 ALA B C 1
ATOM 3081 O O . ALA B 1 81 ? -5.102 -6.871 -25.828 1 94.69 81 ALA B O 1
ATOM 3082 N N . GLU B 1 82 ? -7.027 -6.723 -26.828 1 95.12 82 GLU B N 1
ATOM 3083 C CA . GLU B 1 82 ? -6.785 -5.375 -27.328 1 95.12 82 GLU B CA 1
ATOM 3084 C C . GLU B 1 82 ? -6.691 -4.367 -26.188 1 95.12 82 GLU B C 1
ATOM 3086 O O . GLU B 1 82 ? -5.859 -3.457 -26.219 1 95.12 82 GLU B O 1
ATOM 3091 N N . LEU B 1 83 ? -7.59 -4.57 -25.25 1 94.25 83 LEU B N 1
ATOM 3092 C CA . LEU B 1 83 ? -7.574 -3.688 -24.094 1 94.25 83 LEU B CA 1
ATOM 3093 C C . LEU B 1 83 ? -6.254 -3.803 -23.344 1 94.25 83 LEU B C 1
ATOM 3095 O O . LEU B 1 83 ? -5.707 -2.797 -22.891 1 94.25 83 LEU B O 1
ATOM 3099 N N . LEU B 1 84 ? -5.809 -5.016 -23.172 1 96.5 84 LEU B N 1
ATOM 3100 C CA . LEU B 1 84 ? -4.527 -5.23 -22.5 1 96.5 84 LEU B CA 1
ATOM 3101 C C . LEU B 1 84 ? -3.406 -4.492 -23.234 1 96.5 84 LEU B C 1
ATOM 3103 O O . LEU B 1 84 ? -2.592 -3.816 -22.609 1 96.5 84 LEU B O 1
ATOM 3107 N N . GLU B 1 85 ? -3.367 -4.594 -24.547 1 96.06 85 GLU B N 1
ATOM 3108 C CA . GLU B 1 85 ? -2.369 -3.896 -25.344 1 96.06 85 GLU B CA 1
ATOM 3109 C C . GLU B 1 85 ? -2.486 -2.385 -25.188 1 96.06 85 GLU B C 1
ATOM 3111 O O . GLU B 1 85 ? -1.478 -1.692 -25.031 1 96.06 85 GLU B O 1
ATOM 3116 N N . GLU B 1 86 ? -3.656 -1.913 -25.188 1 95.31 86 GLU B N 1
ATOM 3117 C CA . GLU B 1 86 ? -3.916 -0.482 -25.062 1 95.31 86 GLU B CA 1
ATOM 3118 C C . GLU B 1 86 ? -3.346 0.075 -23.766 1 95.31 86 GLU B C 1
ATOM 3120 O O . GLU B 1 86 ? -2.785 1.173 -23.75 1 95.31 86 GLU B O 1
ATOM 3125 N N . TYR B 1 87 ? -3.455 -0.689 -22.688 1 96.19 87 TYR B N 1
ATOM 3126 C CA . TYR B 1 87 ? -3.057 -0.174 -21.391 1 96.19 87 TYR B CA 1
ATOM 3127 C C . TYR B 1 87 ? -1.659 -0.655 -21.016 1 96.19 87 TYR B C 1
ATOM 3129 O O . TYR B 1 87 ? -1.193 -0.422 -19.891 1 96.19 87 TYR B O 1
ATOM 3137 N N . GLY B 1 88 ? -1.006 -1.39 -21.906 1 96.38 88 GLY B N 1
ATOM 3138 C CA . GLY B 1 88 ? 0.351 -1.851 -21.656 1 96.38 88 GLY B CA 1
ATOM 3139 C C . GLY B 1 88 ? 0.426 -2.959 -20.625 1 96.38 88 GLY B C 1
ATOM 3140 O O . GLY B 1 88 ? 1.399 -3.049 -19.875 1 96.38 88 GLY B O 1
ATOM 3141 N N . LEU B 1 89 ? -0.616 -3.713 -20.484 1 97.62 89 LEU B N 1
ATOM 3142 C CA . LEU B 1 89 ? -0.644 -4.867 -19.594 1 97.62 89 LEU B CA 1
ATOM 3143 C C . LEU B 1 89 ? -0.384 -6.156 -20.359 1 97.62 89 LEU B C 1
ATOM 3145 O O . LEU B 1 89 ? -0.932 -6.355 -21.453 1 97.62 89 LEU B O 1
ATOM 3149 N N . THR B 1 90 ? 0.505 -6.945 -19.844 1 97.31 90 THR B N 1
ATOM 3150 C CA . THR B 1 90 ? 0.8 -8.242 -20.453 1 97.31 90 THR B CA 1
ATOM 3151 C C . THR B 1 90 ? 0.023 -9.352 -19.75 1 97.31 90 THR B C 1
ATOM 3153 O O . THR B 1 90 ? 0.004 -9.43 -18.516 1 97.31 90 THR B O 1
ATOM 3156 N N . PRO B 1 91 ? -0.67 -10.188 -20.5 1 96.88 91 PRO B N 1
ATOM 3157 C CA . PRO B 1 91 ? -1.312 -11.336 -19.859 1 96.88 91 PRO B CA 1
ATOM 3158 C C . PRO B 1 91 ? -0.315 -12.43 -19.469 1 96.88 91 PRO B C 1
ATOM 3160 O O . PRO B 1 91 ? 0.467 -12.883 -20.312 1 96.88 91 PRO B O 1
ATOM 3163 N N . ALA B 1 92 ? -0.342 -12.797 -18.203 1 97.31 92 ALA B N 1
ATOM 3164 C CA . ALA B 1 92 ? 0.588 -13.797 -17.688 1 97.31 92 ALA B CA 1
ATOM 3165 C C . ALA B 1 92 ? 0.015 -15.203 -17.844 1 97.31 92 ALA B C 1
ATOM 3167 O O . ALA B 1 92 ? 0.763 -16.172 -18 1 97.31 92 ALA B O 1
ATOM 3168 N N . GLY B 1 93 ? -1.236 -15.336 -17.797 1 97.38 93 GLY B N 1
ATOM 3169 C CA . GLY B 1 93 ? -1.927 -16.609 -17.875 1 97.38 93 GLY B CA 1
ATOM 3170 C C . GLY B 1 93 ? -3.4 -16.516 -17.531 1 97.38 93 GLY B C 1
ATOM 3171 O O . GLY B 1 93 ? -3.928 -15.414 -17.328 1 97.38 93 GLY B O 1
ATOM 3172 N N . ALA B 1 94 ? -4.059 -17.688 -17.562 1 96.94 94 ALA B N 1
ATOM 3173 C CA . ALA B 1 94 ? -5.477 -17.766 -17.219 1 96.94 94 ALA B CA 1
ATOM 3174 C C . ALA B 1 94 ? -5.805 -19.094 -16.531 1 96.94 94 ALA B C 1
ATOM 3176 O O . ALA B 1 94 ? -5.453 -20.156 -17.031 1 96.94 94 ALA B O 1
ATOM 3177 N N . HIS B 1 95 ? -6.449 -18.938 -15.383 1 97.12 95 HIS B N 1
ATOM 3178 C CA . HIS B 1 95 ? -7.055 -20.141 -14.828 1 97.12 95 HIS B CA 1
ATOM 3179 C C . HIS B 1 95 ? -8.234 -20.609 -15.672 1 97.12 95 HIS B C 1
ATOM 3181 O O . HIS B 1 95 ? -9.102 -19.812 -16.031 1 97.12 95 HIS B O 1
ATOM 3187 N N . MET B 1 96 ? -8.227 -21.891 -15.977 1 94.06 96 MET B N 1
ATOM 3188 C CA . MET B 1 96 ? -9.336 -22.453 -16.734 1 94.06 96 MET B CA 1
ATOM 3189 C C . MET B 1 96 ? -10.57 -22.641 -15.867 1 94.06 96 MET B C 1
ATOM 3191 O O . MET B 1 96 ? -10.461 -23.047 -14.711 1 94.06 96 MET B O 1
ATOM 3195 N N . GLN B 1 97 ? -11.625 -22.297 -16.453 1 88.69 97 GLN B N 1
ATOM 3196 C CA . GLN B 1 97 ? -12.883 -22.484 -15.742 1 88.69 97 GLN B CA 1
ATOM 3197 C C . GLN B 1 97 ? -13.656 -23.672 -16.297 1 88.69 97 GLN B C 1
ATOM 3199 O O . GLN B 1 97 ? -13.648 -23.906 -17.516 1 88.69 97 GLN B O 1
ATOM 3204 N N . GLY B 1 98 ? -14.344 -24.406 -15.461 1 86.94 98 GLY B N 1
ATOM 3205 C CA . GLY B 1 98 ? -15.117 -25.562 -15.883 1 86.94 98 GLY B CA 1
ATOM 3206 C C . GLY B 1 98 ? -14.312 -26.844 -15.875 1 86.94 98 GLY B C 1
ATOM 3207 O O . GLY B 1 98 ? -13.219 -26.906 -15.312 1 86.94 98 GLY B O 1
ATOM 3208 N N . ALA B 1 99 ? -14.883 -27.875 -16.531 1 90.25 99 ALA B N 1
ATOM 3209 C CA . ALA B 1 99 ? -14.258 -29.188 -16.547 1 90.25 99 ALA B CA 1
ATOM 3210 C C . ALA B 1 99 ? -13.039 -29.203 -17.469 1 90.25 99 ALA B C 1
ATOM 3212 O O . ALA B 1 99 ? -13.07 -28.641 -18.562 1 90.25 99 ALA B O 1
ATOM 3213 N N . ILE B 1 100 ? -12.016 -29.797 -17.062 1 93.44 100 ILE B N 1
ATOM 3214 C CA . ILE B 1 100 ? -10.812 -30 -17.859 1 93.44 100 ILE B CA 1
ATOM 3215 C C . ILE B 1 100 ? -10.617 -31.484 -18.141 1 93.44 100 ILE B C 1
ATOM 3217 O O . ILE B 1 100 ? -10.312 -32.25 -17.234 1 93.44 100 ILE B O 1
ATOM 3221 N N . ASN B 1 101 ? -10.844 -31.844 -19.312 1 96.12 101 ASN B N 1
ATOM 3222 C CA . ASN B 1 101 ? -10.688 -33.219 -19.766 1 96.12 101 ASN B CA 1
ATOM 3223 C C . ASN B 1 101 ? -10.359 -33.281 -21.25 1 96.12 101 ASN B C 1
ATOM 3225 O O . ASN B 1 101 ? -10.18 -32.25 -21.906 1 96.12 101 ASN B O 1
ATOM 3229 N N . ASP B 1 102 ? -10.266 -34.5 -21.781 1 96.69 102 ASP B N 1
ATOM 3230 C CA . ASP B 1 102 ? -9.844 -34.719 -23.156 1 96.69 102 ASP B CA 1
ATOM 3231 C C . ASP B 1 102 ? -10.805 -34.062 -24.141 1 96.69 102 ASP B C 1
ATOM 3233 O O . ASP B 1 102 ? -10.398 -33.656 -25.219 1 96.69 102 ASP B O 1
ATOM 3237 N N . SER B 1 103 ? -12.039 -33.906 -23.766 1 96.94 103 SER B N 1
ATOM 3238 C CA . SER B 1 103 ? -13.047 -33.375 -24.672 1 96.94 103 SER B CA 1
ATOM 3239 C C . SER B 1 103 ? -13.094 -31.844 -24.594 1 96.94 103 SER B C 1
ATOM 3241 O O . SER B 1 103 ? -13.625 -31.188 -25.5 1 96.94 103 SER B O 1
ATOM 3243 N N . THR B 1 104 ? -12.547 -31.266 -23.516 1 97.06 104 THR B N 1
ATOM 3244 C CA . THR B 1 104 ? -12.734 -29.828 -23.344 1 97.06 104 THR B CA 1
ATOM 3245 C C . THR B 1 104 ? -11.398 -29.094 -23.469 1 97.06 104 THR B C 1
ATOM 3247 O O . THR B 1 104 ? -11.375 -27.875 -23.625 1 97.06 104 THR B O 1
ATOM 3250 N N . ILE B 1 105 ? -10.289 -29.781 -23.453 1 97.81 105 ILE B N 1
ATOM 3251 C CA . ILE B 1 105 ? -8.984 -29.141 -23.375 1 97.81 105 ILE B CA 1
ATOM 3252 C C . ILE B 1 105 ? -8.773 -28.281 -24.609 1 97.81 105 ILE B C 1
ATOM 3254 O O . ILE B 1 105 ? -8.219 -27.172 -24.516 1 97.81 105 ILE B O 1
ATOM 3258 N N . ASP B 1 106 ? -9.219 -28.672 -25.781 1 97.75 106 ASP B N 1
ATOM 3259 C CA . ASP B 1 106 ? -9.031 -27.906 -27.016 1 97.75 106 ASP B CA 1
ATOM 3260 C C . ASP B 1 106 ? -9.828 -26.594 -26.969 1 97.75 106 ASP B C 1
ATOM 3262 O O . ASP B 1 106 ? -9.391 -25.578 -27.5 1 97.75 106 ASP B O 1
ATOM 3266 N N . ASP B 1 107 ? -10.984 -26.672 -26.344 1 96.12 107 ASP B N 1
ATOM 3267 C CA . ASP B 1 107 ? -11.766 -25.453 -26.172 1 96.12 107 ASP B CA 1
ATOM 3268 C C . ASP B 1 107 ? -11.023 -24.469 -25.281 1 96.12 107 ASP B C 1
ATOM 3270 O O . ASP B 1 107 ? -11.016 -23.266 -25.547 1 96.12 107 ASP B O 1
ATOM 3274 N N . HIS B 1 108 ? -10.477 -24.922 -24.172 1 96.75 108 HIS B N 1
ATOM 3275 C CA . HIS B 1 108 ? -9.688 -24.062 -23.297 1 96.75 108 HIS B CA 1
ATOM 3276 C C . HIS B 1 108 ? -8.492 -23.469 -24.031 1 96.75 108 HIS B C 1
ATOM 3278 O O . HIS B 1 108 ? -8.188 -22.281 -23.859 1 96.75 108 HIS B O 1
ATOM 3284 N N . ILE B 1 109 ? -7.832 -24.266 -24.844 1 97.69 109 ILE B N 1
ATOM 3285 C CA . ILE B 1 109 ? -6.691 -23.812 -25.625 1 97.69 109 ILE B CA 1
ATOM 3286 C C . ILE B 1 109 ? -7.129 -22.703 -26.578 1 97.69 109 ILE B C 1
ATOM 3288 O O . ILE B 1 109 ? -6.465 -21.672 -26.688 1 97.69 109 ILE B O 1
ATOM 3292 N N . GLN B 1 110 ? -8.242 -22.875 -27.203 1 96.44 110 GLN B N 1
ATOM 3293 C CA . GLN B 1 110 ? -8.742 -21.859 -28.125 1 96.44 110 GLN B CA 1
ATOM 3294 C C . GLN B 1 110 ? -9.062 -20.562 -27.391 1 96.44 110 GLN B C 1
ATOM 3296 O O . GLN B 1 110 ? -8.766 -19.469 -27.875 1 96.44 110 GLN B O 1
ATOM 3301 N N . GLN B 1 111 ? -9.695 -20.672 -26.25 1 93.69 111 GLN B N 1
ATOM 3302 C CA . GLN B 1 111 ? -9.992 -19.5 -25.453 1 93.69 111 GLN B CA 1
ATOM 3303 C C . GLN B 1 111 ? -8.711 -18.734 -25.094 1 93.69 111 GLN B C 1
ATOM 3305 O O . GLN B 1 111 ? -8.688 -17.5 -25.125 1 93.69 111 GLN B O 1
ATOM 3310 N N . ALA B 1 112 ? -7.703 -19.484 -24.766 1 96.25 112 ALA B N 1
ATOM 3311 C CA . ALA B 1 112 ? -6.41 -18.891 -24.422 1 96.25 112 ALA B CA 1
ATOM 3312 C C . ALA B 1 112 ? -5.809 -18.156 -25.609 1 96.25 112 ALA B C 1
ATOM 3314 O O . ALA B 1 112 ? -5.305 -17.031 -25.469 1 96.25 112 ALA B O 1
ATOM 3315 N N . LEU B 1 113 ? -5.875 -18.781 -26.75 1 96.69 113 LEU B N 1
ATOM 3316 C CA . LEU B 1 113 ? -5.355 -18.172 -27.969 1 96.69 113 LEU B CA 1
ATOM 3317 C C . LEU B 1 113 ? -6.121 -16.891 -28.312 1 96.69 113 LEU B C 1
ATOM 3319 O O . LEU B 1 113 ? -5.516 -15.883 -28.672 1 96.69 113 LEU B O 1
ATOM 3323 N N . ASP B 1 114 ? -7.402 -16.891 -28.125 1 93.44 114 ASP B N 1
ATOM 3324 C CA . ASP B 1 114 ? -8.227 -15.711 -28.375 1 93.44 114 ASP B CA 1
ATOM 3325 C C . ASP B 1 114 ? -7.879 -14.578 -27.406 1 93.44 114 ASP B C 1
ATOM 3327 O O . ASP B 1 114 ? -7.887 -13.406 -27.781 1 93.44 114 ASP B O 1
ATOM 3331 N N . LEU B 1 115 ? -7.598 -14.938 -26.219 1 93.81 115 LEU B N 1
ATOM 3332 C CA . LEU B 1 115 ? -7.281 -13.977 -25.172 1 93.81 115 LEU B CA 1
ATOM 3333 C C . LEU B 1 115 ? -5.848 -13.469 -25.312 1 93.81 115 LEU B C 1
ATOM 3335 O O . LEU B 1 115 ? -5.504 -12.414 -24.781 1 93.81 115 LEU B O 1
ATOM 3339 N N . GLY B 1 116 ? -5.023 -14.25 -25.938 1 95.19 116 GLY B N 1
ATOM 3340 C CA . GLY B 1 116 ? -3.621 -13.906 -26.125 1 95.19 116 GLY B CA 1
ATOM 3341 C C . GLY B 1 116 ? -2.771 -14.211 -24.906 1 95.19 116 GLY B C 1
ATOM 3342 O O . GLY B 1 116 ? -1.744 -13.57 -24.672 1 95.19 116 GLY B O 1
ATOM 3343 N N . VAL B 1 117 ? -3.191 -15.133 -24.047 1 96.75 117 VAL B N 1
ATOM 3344 C CA . VAL B 1 117 ? -2.385 -15.508 -22.891 1 96.75 117 VAL B CA 1
ATOM 3345 C C . VAL B 1 117 ? -1.362 -16.562 -23.281 1 96.75 117 VAL B C 1
ATOM 3347 O O . VAL B 1 117 ? -1.642 -17.422 -24.141 1 96.75 117 VAL B O 1
ATOM 3350 N N . PRO B 1 118 ? -0.196 -16.547 -22.688 1 97.19 118 PRO B N 1
ATOM 3351 C CA . PRO B 1 118 ? 0.848 -17.531 -23.031 1 97.19 118 PRO B CA 1
ATOM 3352 C C . PRO B 1 118 ? 0.691 -18.844 -22.281 1 97.19 118 PRO B C 1
ATOM 3354 O O . PRO B 1 118 ? 1.376 -19.828 -22.594 1 97.19 118 PRO B O 1
ATOM 3357 N N . ALA B 1 119 ? -0.246 -18.859 -21.297 1 97.31 119 ALA B N 1
ATOM 3358 C CA . ALA B 1 119 ? -0.326 -20.031 -20.438 1 97.31 119 ALA B CA 1
ATOM 3359 C C . ALA B 1 119 ? -1.744 -20.219 -19.906 1 97.31 119 ALA B C 1
ATOM 3361 O O . ALA B 1 119 ? -2.482 -19.25 -19.719 1 97.31 119 ALA B O 1
ATOM 3362 N N . ILE B 1 120 ? -2.084 -21.484 -19.672 1 97.44 120 ILE B N 1
ATOM 3363 C CA . ILE B 1 120 ? -3.357 -21.828 -19.047 1 97.44 120 ILE B CA 1
ATOM 3364 C C . ILE B 1 120 ? -3.113 -22.734 -17.844 1 97.44 120 ILE B C 1
ATOM 3366 O O . ILE B 1 120 ? -2.219 -23.594 -17.875 1 97.44 120 ILE B O 1
ATOM 3370 N N . GLY B 1 121 ? -3.906 -22.469 -16.828 1 97.06 121 GLY B N 1
ATOM 3371 C CA . GLY B 1 121 ? -3.629 -23.188 -15.586 1 97.06 121 GLY B CA 1
ATOM 3372 C C . GLY B 1 121 ? -4.855 -23.859 -15 1 97.06 121 GLY B C 1
ATOM 3373 O O . GLY B 1 121 ? -5.973 -23.359 -15.133 1 97.06 121 GLY B O 1
ATOM 3374 N N . GLN B 1 122 ? -4.676 -25.031 -14.43 1 96.69 122 GLN B N 1
ATOM 3375 C CA . GLN B 1 122 ? -5.672 -25.641 -13.562 1 96.69 122 GLN B CA 1
ATOM 3376 C C . GLN B 1 122 ? -5.594 -25.094 -12.141 1 96.69 122 GLN B C 1
ATOM 3378 O O . GLN B 1 122 ? -4.574 -25.25 -11.469 1 96.69 122 GLN B O 1
ATOM 3383 N N . ALA B 1 123 ? -6.68 -24.594 -11.688 1 95 123 ALA B N 1
ATOM 3384 C CA . ALA B 1 123 ? -6.691 -23.734 -10.508 1 95 123 ALA B CA 1
ATOM 3385 C C . ALA B 1 123 ? -6.711 -24.562 -9.227 1 95 123 ALA B C 1
ATOM 3387 O O . ALA B 1 123 ? -6.398 -24.047 -8.148 1 95 123 ALA B O 1
ATOM 3388 N N . SER B 1 124 ? -7.109 -25.812 -9.273 1 93.56 124 SER B N 1
ATOM 3389 C CA . SER B 1 124 ? -7.168 -26.688 -8.109 1 93.56 124 SER B CA 1
ATOM 3390 C C . SER B 1 124 ? -6.652 -28.094 -8.438 1 93.56 124 SER B C 1
ATOM 3392 O O . SER B 1 124 ? -6.805 -28.562 -9.57 1 93.56 124 SER B O 1
ATOM 3394 N N . LEU B 1 125 ? -6.059 -28.688 -7.492 1 95.56 125 LEU B N 1
ATOM 3395 C CA . LEU B 1 125 ? -5.441 -30 -7.68 1 95.56 125 LEU B CA 1
ATOM 3396 C C . LEU B 1 125 ? -6.004 -31.016 -6.688 1 95.56 125 LEU B C 1
ATOM 3398 O O . LEU B 1 125 ? -6.426 -30.641 -5.59 1 95.56 125 LEU B O 1
ATOM 3402 N N . PRO B 1 126 ? -5.984 -32.281 -7.152 1 93.44 126 PRO B N 1
ATOM 3403 C CA . PRO B 1 126 ? -6.332 -33.312 -6.168 1 93.44 126 PRO B CA 1
ATOM 3404 C C . PRO B 1 126 ? -5.328 -33.406 -5.023 1 93.44 126 PRO B C 1
ATOM 3406 O O . PRO B 1 126 ? -4.133 -33.188 -5.23 1 93.44 126 PRO B O 1
ATOM 3409 N N . THR B 1 127 ? -5.848 -33.812 -3.867 1 94.44 127 THR B N 1
ATOM 3410 C CA . THR B 1 127 ? -4.98 -33.906 -2.695 1 94.44 127 THR B CA 1
ATOM 3411 C C . THR B 1 127 ? -4.359 -35.281 -2.578 1 94.44 127 THR B C 1
ATOM 3413 O O . THR B 1 127 ? -3.498 -35.531 -1.729 1 94.44 127 THR B O 1
ATOM 3416 N N . THR B 1 128 ? -4.82 -36.188 -3.396 1 93.94 128 THR B N 1
ATOM 3417 C CA . THR B 1 128 ? -4.27 -37.531 -3.445 1 93.94 128 THR B CA 1
ATOM 3418 C C . THR B 1 128 ? -3.66 -37.812 -4.816 1 93.94 128 THR B C 1
ATOM 3420 O O . THR B 1 128 ? -4.223 -37.438 -5.844 1 93.94 128 THR B O 1
ATOM 3423 N N . PHE B 1 129 ? -2.557 -38.5 -4.73 1 93.88 129 PHE B N 1
ATOM 3424 C CA . PHE B 1 129 ? -1.848 -38.812 -5.969 1 93.88 129 PHE B CA 1
ATOM 3425 C C . PHE B 1 129 ? -2.539 -39.938 -6.723 1 93.88 129 PHE B C 1
ATOM 3427 O O . PHE B 1 129 ? -2.926 -40.938 -6.125 1 93.88 129 PHE B O 1
ATOM 3434 N N . ASP B 1 130 ? -2.646 -39.75 -8.008 1 94.94 130 ASP B N 1
ATOM 3435 C CA . ASP B 1 130 ? -3.176 -40.719 -8.945 1 94.94 130 ASP B CA 1
ATOM 3436 C C . ASP B 1 130 ? -2.439 -40.656 -10.281 1 94.94 130 ASP B C 1
ATOM 3438 O O . ASP B 1 130 ? -2.375 -39.594 -10.914 1 94.94 130 ASP B O 1
ATOM 3442 N N . GLN B 1 131 ? -1.879 -41.844 -10.711 1 96.31 131 GLN B N 1
ATOM 3443 C CA . GLN B 1 131 ? -1.102 -41.906 -11.945 1 96.31 131 GLN B CA 1
ATOM 3444 C C . GLN B 1 131 ? -1.949 -41.5 -13.141 1 96.31 131 GLN B C 1
ATOM 3446 O O . GLN B 1 131 ? -1.444 -40.875 -14.086 1 96.31 131 GLN B O 1
ATOM 3451 N N . ALA B 1 132 ? -3.16 -41.812 -13.18 1 96.81 132 ALA B N 1
ATOM 3452 C CA . ALA B 1 132 ? -4.051 -41.438 -14.281 1 96.81 132 ALA B CA 1
ATOM 3453 C C . ALA B 1 132 ? -4.137 -39.938 -14.445 1 96.81 132 ALA B C 1
ATOM 3455 O O . ALA B 1 132 ? -4.238 -39.438 -15.562 1 96.81 132 ALA B O 1
ATOM 3456 N N . THR B 1 133 ? -4.145 -39.25 -13.352 1 96.94 133 THR B N 1
ATOM 3457 C CA . THR B 1 133 ? -4.168 -37.781 -13.375 1 96.94 133 THR B CA 1
ATOM 3458 C C . THR B 1 133 ? -2.9 -37.219 -14.016 1 96.94 133 THR B C 1
ATOM 3460 O O . THR B 1 133 ? -2.965 -36.312 -14.844 1 96.94 133 THR B O 1
ATOM 3463 N N . ILE B 1 134 ? -1.755 -37.781 -13.695 1 97.81 134 ILE B N 1
ATOM 3464 C CA . ILE B 1 134 ? -0.472 -37.406 -14.266 1 97.81 134 ILE B CA 1
ATOM 3465 C C . ILE B 1 134 ? -0.497 -37.594 -15.781 1 97.81 134 ILE B C 1
ATOM 3467 O O . ILE B 1 134 ? -0.097 -36.719 -16.531 1 97.81 134 ILE B O 1
ATOM 3471 N N . ASP B 1 135 ? -1.014 -38.75 -16.172 1 98.06 135 ASP B N 1
ATOM 3472 C CA . ASP B 1 135 ? -1.093 -39.031 -17.594 1 98.06 135 ASP B CA 1
ATOM 3473 C C . ASP B 1 135 ? -1.969 -38.031 -18.328 1 98.06 135 ASP B C 1
ATOM 3475 O O . ASP B 1 135 ? -1.629 -37.594 -19.422 1 98.06 135 ASP B O 1
ATOM 3479 N N . SER B 1 136 ? -3.049 -37.719 -17.734 1 97.94 136 SER B N 1
ATOM 3480 C CA . SER B 1 136 ? -3.941 -36.719 -18.312 1 97.94 136 SER B CA 1
ATOM 3481 C C . SER B 1 136 ? -3.252 -35.344 -18.453 1 97.94 136 SER B C 1
ATOM 3483 O O . SER B 1 136 ? -3.309 -34.719 -19.5 1 97.94 136 SER B O 1
ATOM 3485 N N . TRP B 1 137 ? -2.59 -34.938 -17.359 1 98.38 137 TRP B N 1
ATOM 3486 C CA . TRP B 1 137 ? -1.906 -33.625 -17.359 1 98.38 137 TRP B CA 1
ATOM 3487 C C . TRP B 1 137 ? -0.823 -33.594 -18.438 1 98.38 137 TRP B C 1
ATOM 3489 O O . TRP B 1 137 ? -0.661 -32.594 -19.125 1 98.38 137 TRP B O 1
ATOM 3499 N N . ASN B 1 138 ? -0.093 -34.656 -18.594 1 98.44 138 ASN B N 1
ATOM 3500 C CA . ASN B 1 138 ? 0.918 -34.75 -19.641 1 98.44 138 ASN B CA 1
ATOM 3501 C C . ASN B 1 138 ? 0.294 -34.625 -21.031 1 98.44 138 ASN B C 1
ATOM 3503 O O . ASN B 1 138 ? 0.828 -33.969 -21.906 1 98.44 138 ASN B O 1
ATOM 3507 N N . ARG B 1 139 ? -0.841 -35.312 -21.219 1 98.19 139 ARG B N 1
ATOM 3508 C CA . ARG B 1 139 ? -1.532 -35.219 -22.5 1 98.19 139 ARG B CA 1
ATOM 3509 C C . ARG B 1 139 ? -2.033 -33.812 -22.766 1 98.19 139 ARG B C 1
ATOM 3511 O O . ARG B 1 139 ? -1.822 -33.281 -23.859 1 98.19 139 ARG B O 1
ATOM 3518 N N . TRP B 1 140 ? -2.674 -33.281 -21.797 1 98.44 140 TRP B N 1
ATOM 3519 C CA . TRP B 1 140 ? -3.217 -31.922 -21.953 1 98.44 140 TRP B CA 1
ATOM 3520 C C . TRP B 1 140 ? -2.1 -30.906 -22.125 1 98.44 140 TRP B C 1
ATOM 3522 O O . TRP B 1 140 ? -2.207 -29.984 -22.938 1 98.44 140 TRP B O 1
ATOM 3532 N N . GLY B 1 141 ? -1.016 -31.078 -21.359 1 98.38 141 GLY B N 1
ATOM 3533 C CA . GLY B 1 141 ? 0.147 -30.219 -21.516 1 98.38 141 GLY B CA 1
ATOM 3534 C C . GLY B 1 141 ? 0.78 -30.297 -22.891 1 98.38 141 GLY B C 1
ATOM 3535 O O . GLY B 1 141 ? 1.188 -29.266 -23.453 1 98.38 141 GLY B O 1
ATOM 3536 N N . ALA B 1 142 ? 0.863 -31.453 -23.406 1 98.12 142 ALA B N 1
ATOM 3537 C CA . ALA B 1 142 ? 1.414 -31.641 -24.75 1 98.12 142 ALA B CA 1
ATOM 3538 C C . ALA B 1 142 ? 0.551 -30.938 -25.797 1 98.12 142 ALA B C 1
ATOM 3540 O O . ALA B 1 142 ? 1.073 -30.312 -26.719 1 98.12 142 ALA B O 1
ATOM 3541 N N . ARG B 1 143 ? -0.715 -31.047 -25.672 1 98.06 143 ARG B N 1
ATOM 3542 C CA . ARG B 1 143 ? -1.629 -30.375 -26.594 1 98.06 143 ARG B CA 1
ATOM 3543 C C . ARG B 1 143 ? -1.479 -28.859 -26.5 1 98.06 143 ARG B C 1
ATOM 3545 O O . ARG B 1 143 ? -1.486 -28.172 -27.516 1 98.06 143 ARG B O 1
ATOM 3552 N N . ALA B 1 144 ? -1.397 -28.391 -25.297 1 98.38 144 ALA B N 1
ATOM 3553 C CA . ALA B 1 144 ? -1.173 -26.969 -25.094 1 98.38 144 ALA B CA 1
ATOM 3554 C C . ALA B 1 144 ? 0.147 -26.531 -25.719 1 98.38 144 ALA B C 1
ATOM 3556 O O . ALA B 1 144 ? 0.206 -25.5 -26.406 1 98.38 144 ALA B O 1
ATOM 3557 N N . ALA B 1 145 ? 1.158 -27.312 -25.516 1 97.94 145 ALA B N 1
ATOM 3558 C CA . ALA B 1 145 ? 2.48 -27.016 -26.062 1 97.94 145 ALA B CA 1
ATOM 3559 C C . ALA B 1 145 ? 2.449 -26.969 -27.578 1 97.94 145 ALA B C 1
ATOM 3561 O O . ALA B 1 145 ? 3.094 -26.109 -28.203 1 97.94 145 ALA B O 1
ATOM 3562 N N . ASP B 1 146 ? 1.758 -27.828 -28.172 1 97.69 146 ASP B N 1
ATOM 3563 C CA . ASP B 1 146 ? 1.611 -27.859 -29.625 1 97.69 146 ASP B CA 1
ATOM 3564 C C . ASP B 1 146 ? 1.012 -26.547 -30.141 1 97.69 146 ASP B C 1
ATOM 3566 O O . ASP B 1 146 ? 1.274 -26.156 -31.281 1 97.69 146 ASP B O 1
ATOM 3570 N N . ALA B 1 147 ? 0.234 -25.953 -29.297 1 98.06 147 ALA B N 1
ATOM 3571 C CA . ALA B 1 147 ? -0.408 -24.703 -29.672 1 98.06 147 ALA B CA 1
ATOM 3572 C C . ALA B 1 147 ? 0.431 -23.5 -29.234 1 98.06 147 ALA B C 1
ATOM 3574 O O . ALA B 1 147 ? 0.01 -22.359 -29.391 1 98.06 147 ALA B O 1
ATOM 3575 N N . GLY B 1 148 ? 1.563 -23.75 -28.625 1 97.38 148 GLY B N 1
ATOM 3576 C CA . GLY B 1 148 ? 2.447 -22.688 -28.188 1 97.38 148 GLY B CA 1
ATOM 3577 C C . GLY B 1 148 ? 2.111 -22.156 -26.812 1 97.38 148 GLY B C 1
ATOM 3578 O O . GLY B 1 148 ? 2.512 -21.047 -26.453 1 97.38 148 GLY B O 1
ATOM 3579 N N . LEU B 1 149 ? 1.336 -22.906 -26.047 1 97.88 149 LEU B N 1
ATOM 3580 C CA . LEU B 1 149 ? 0.922 -22.5 -24.703 1 97.88 149 LEU B CA 1
ATOM 3581 C C . LEU B 1 149 ? 1.609 -23.344 -23.641 1 97.88 149 LEU B C 1
ATOM 3583 O O . LEU B 1 149 ? 1.941 -24.5 -23.891 1 97.88 149 LEU B O 1
ATOM 3587 N N . THR B 1 150 ? 1.793 -22.734 -22.531 1 97 150 THR B N 1
ATOM 3588 C CA . THR B 1 150 ? 2.213 -23.469 -21.344 1 97 150 THR B CA 1
ATOM 3589 C C . THR B 1 150 ? 1.003 -23.906 -20.516 1 97 150 THR B C 1
ATOM 3591 O O . THR B 1 150 ? 0.067 -23.125 -20.328 1 97 150 THR B O 1
ATOM 3594 N N . PHE B 1 151 ? 0.995 -25.141 -20.125 1 98.44 151 PHE B N 1
ATOM 3595 C CA . PHE B 1 151 ? 0.011 -25.672 -19.172 1 98.44 151 PHE B CA 1
ATOM 3596 C C . PHE B 1 151 ? 0.579 -25.703 -17.766 1 98.44 151 PHE B C 1
ATOM 3598 O O . PHE B 1 151 ? 1.631 -26.297 -17.531 1 98.44 151 PHE B O 1
ATOM 3605 N N . TYR B 1 152 ? -0.112 -25 -16.766 1 98.5 152 TYR B N 1
ATOM 3606 C CA . TYR B 1 152 ? 0.479 -24.969 -15.43 1 98.5 152 TYR B CA 1
ATOM 3607 C C . TYR B 1 152 ? -0.536 -25.406 -14.375 1 98.5 152 TYR B C 1
ATOM 3609 O O . TYR B 1 152 ? -1.745 -25.328 -14.602 1 98.5 152 TYR B O 1
ATOM 3617 N N . LEU B 1 153 ? -0.011 -25.953 -13.273 1 98.5 153 LEU B N 1
ATOM 3618 C CA . LEU B 1 153 ? -0.805 -26.469 -12.164 1 98.5 153 LEU B CA 1
ATOM 3619 C C . LEU B 1 153 ? -0.635 -25.594 -10.922 1 98.5 153 LEU B C 1
ATOM 3621 O O . LEU B 1 153 ? 0.49 -25.328 -10.5 1 98.5 153 LEU B O 1
ATOM 3625 N N . HIS B 1 154 ? -1.747 -25.156 -10.359 1 97.88 154 HIS B N 1
ATOM 3626 C CA . HIS B 1 154 ? -1.787 -24.25 -9.219 1 97.88 154 HIS B CA 1
ATOM 3627 C C . HIS B 1 154 ? -2.098 -25 -7.93 1 97.88 154 HIS B C 1
ATOM 3629 O O . HIS B 1 154 ? -3.104 -25.703 -7.848 1 97.88 154 HIS B O 1
ATOM 3635 N N . ASN B 1 155 ? -1.27 -24.781 -6.898 1 97.38 155 ASN B N 1
ATOM 3636 C CA . ASN B 1 155 ? -1.452 -25.516 -5.652 1 97.38 155 ASN B CA 1
ATOM 3637 C C . ASN B 1 155 ? -2.371 -24.766 -4.688 1 97.38 155 ASN B C 1
ATOM 3639 O O . ASN B 1 155 ? -2.467 -23.531 -4.742 1 97.38 155 ASN B O 1
ATOM 3643 N N . HIS B 1 156 ? -3.088 -25.531 -3.883 1 95.94 156 HIS B N 1
ATOM 3644 C CA . HIS B 1 156 ? -3.57 -25.094 -2.578 1 95.94 156 HIS B CA 1
ATOM 3645 C C . HIS B 1 156 ? -2.777 -25.75 -1.449 1 95.94 156 HIS B C 1
ATOM 3647 O O . HIS B 1 156 ? -1.58 -26 -1.593 1 95.94 156 HIS B O 1
ATOM 3653 N N . SER B 1 157 ? -3.387 -25.906 -0.295 1 94.5 157 SER B N 1
ATOM 3654 C CA . SER B 1 157 ? -2.611 -26.438 0.821 1 94.5 157 SER B CA 1
ATOM 3655 C C . SER B 1 157 ? -2.734 -27.953 0.909 1 94.5 157 SER B C 1
ATOM 3657 O O . SER B 1 157 ? -1.813 -28.641 1.37 1 94.5 157 SER B O 1
ATOM 3659 N N . GLY B 1 158 ? -3.834 -28.5 0.48 1 93.94 158 GLY B N 1
ATOM 3660 C CA . GLY B 1 158 ? -4.164 -29.906 0.7 1 93.94 158 GLY B CA 1
ATOM 3661 C C . GLY B 1 158 ? -3.143 -30.859 0.107 1 93.94 158 GLY B C 1
ATOM 3662 O O . GLY B 1 158 ? -2.799 -31.875 0.722 1 93.94 158 GLY B O 1
ATOM 3663 N N . GLU B 1 159 ? -2.621 -30.641 -1.067 1 96.5 159 GLU B N 1
ATOM 3664 C CA . GLU B 1 159 ? -1.706 -31.531 -1.779 1 96.5 159 GLU B CA 1
ATOM 3665 C C . GLU B 1 159 ? -0.291 -31.422 -1.218 1 96.5 159 GLU B C 1
ATOM 3667 O O . GLU B 1 159 ? 0.602 -32.156 -1.636 1 96.5 159 GLU B O 1
ATOM 3672 N N . LEU B 1 160 ? -0.091 -30.547 -0.234 1 97 160 LEU B N 1
ATOM 3673 C CA . LEU B 1 160 ? 1.229 -30.359 0.361 1 97 160 LEU B CA 1
ATOM 3674 C C . LEU B 1 160 ? 1.228 -30.781 1.825 1 97 160 LEU B C 1
ATOM 3676 O O . LEU B 1 160 ? 2.271 -30.766 2.482 1 97 160 LEU B O 1
ATOM 3680 N N . GLN B 1 161 ? 0.097 -31.25 2.385 1 94.75 161 GLN B N 1
ATOM 3681 C CA . GLN B 1 161 ? -0.088 -31.406 3.824 1 94.75 161 GLN B CA 1
ATOM 3682 C C . GLN B 1 161 ? 0.391 -32.781 4.301 1 94.75 161 GLN B C 1
ATOM 3684 O O . GLN B 1 161 ? 0.797 -32.938 5.453 1 94.75 161 GLN B O 1
ATOM 3689 N N . THR B 1 162 ? 0.285 -33.781 3.443 1 94.44 162 THR B N 1
ATOM 3690 C CA . THR B 1 162 ? 0.646 -35.156 3.848 1 94.44 162 THR B CA 1
ATOM 3691 C C . THR B 1 162 ? 1.682 -35.75 2.895 1 94.44 162 THR B C 1
ATOM 3693 O O . THR B 1 162 ? 1.816 -35.281 1.757 1 94.44 162 THR B O 1
ATOM 3696 N N . THR B 1 163 ? 2.463 -36.688 3.381 1 95.38 163 THR B N 1
ATOM 3697 C CA . THR B 1 163 ? 3.494 -37.344 2.578 1 95.38 163 THR B CA 1
ATOM 3698 C C . THR B 1 163 ? 3.209 -38.844 2.439 1 95.38 163 THR B C 1
ATOM 3700 O O . THR B 1 163 ? 2.49 -39.406 3.256 1 95.38 163 THR B O 1
ATOM 3703 N N . ASP B 1 164 ? 3.736 -39.375 1.419 1 94.69 164 ASP B N 1
ATOM 3704 C CA . ASP B 1 164 ? 3.666 -40.812 1.237 1 94.69 164 ASP B CA 1
ATOM 3705 C C . ASP B 1 164 ? 4.793 -41.531 1.989 1 94.69 164 ASP B C 1
ATOM 3707 O O . ASP B 1 164 ? 5.48 -40.906 2.807 1 94.69 164 ASP B O 1
ATOM 3711 N N . ALA B 1 165 ? 4.926 -42.812 1.745 1 93.75 165 ALA B N 1
ATOM 3712 C CA . ALA B 1 165 ? 5.891 -43.625 2.467 1 93.75 165 ALA B CA 1
ATOM 3713 C C . ALA B 1 165 ? 7.32 -43.188 2.176 1 93.75 165 ALA B C 1
ATOM 3715 O O . ALA B 1 165 ? 8.234 -43.438 2.973 1 93.75 165 ALA B O 1
ATOM 3716 N N . ASN B 1 166 ? 7.562 -42.531 1.068 1 94.44 166 ASN B N 1
ATOM 3717 C CA . ASN B 1 166 ? 8.891 -42.094 0.679 1 94.44 166 ASN B CA 1
ATOM 3718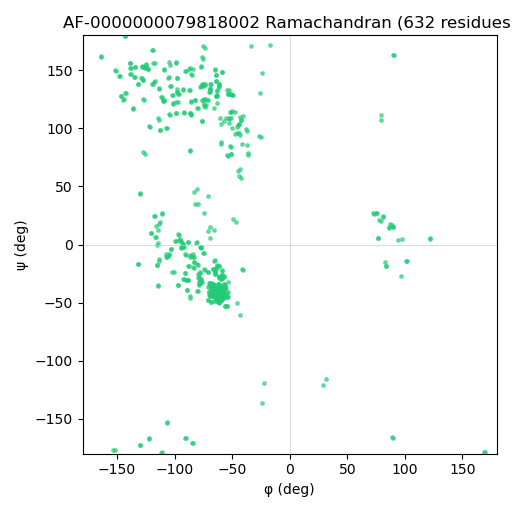 C C . ASN B 1 166 ? 9.125 -40.625 1.103 1 94.44 166 ASN B C 1
ATOM 3720 O O . ASN B 1 166 ? 10.133 -40.031 0.721 1 94.44 166 ASN B O 1
ATOM 3724 N N . GLY B 1 167 ? 8.156 -40.031 1.793 1 95.31 167 GLY B N 1
ATOM 3725 C CA . GLY B 1 167 ? 8.32 -38.688 2.312 1 95.31 167 GLY B CA 1
ATOM 3726 C C . GLY B 1 167 ? 7.949 -37.594 1.307 1 95.31 167 GLY B C 1
ATOM 3727 O O . GLY B 1 167 ? 8.32 -36.438 1.473 1 95.31 167 GLY B O 1
ATOM 3728 N N . LYS B 1 168 ? 7.293 -38.031 0.287 1 96.56 168 LYS B N 1
ATOM 3729 C CA . LYS B 1 168 ? 6.938 -37.062 -0.756 1 96.56 168 LYS B CA 1
ATOM 3730 C C . LYS B 1 168 ? 5.465 -36.688 -0.659 1 96.56 168 LYS B C 1
ATOM 3732 O O . LYS B 1 168 ? 4.602 -37.531 -0.43 1 96.56 168 LYS B O 1
ATOM 3737 N N . THR B 1 169 ? 5.172 -35.406 -0.785 1 97.69 169 THR B N 1
ATOM 3738 C CA . THR B 1 169 ? 3.793 -34.938 -0.898 1 97.69 169 THR B CA 1
ATOM 3739 C C . THR B 1 169 ? 3.242 -35.219 -2.293 1 97.69 169 THR B C 1
ATOM 3741 O O . THR B 1 169 ? 4.008 -35.406 -3.246 1 97.69 169 THR B O 1
ATOM 3744 N N . PRO B 1 170 ? 1.869 -35.25 -2.436 1 97.62 170 PRO B N 1
ATOM 3745 C CA . PRO B 1 170 ? 1.304 -35.344 -3.783 1 97.62 170 PRO B CA 1
ATOM 3746 C C . PRO B 1 170 ? 1.824 -34.25 -4.715 1 97.62 170 PRO B C 1
ATOM 3748 O O . PRO B 1 170 ? 2.137 -34.5 -5.879 1 97.62 170 PRO B O 1
ATOM 3751 N N . TYR B 1 171 ? 1.951 -33.062 -4.246 1 98.25 171 TYR B N 1
ATOM 3752 C CA . TYR B 1 171 ? 2.414 -31.953 -5.062 1 98.25 171 TYR B CA 1
ATOM 3753 C C . TYR B 1 171 ? 3.83 -32.188 -5.57 1 98.25 171 TYR B C 1
ATOM 3755 O O . TYR B 1 171 ? 4.125 -31.953 -6.742 1 98.25 171 TYR B O 1
ATOM 3763 N N . GLU B 1 172 ? 4.734 -32.656 -4.68 1 97.94 172 GLU B N 1
ATOM 3764 C CA . GLU B 1 172 ? 6.09 -33 -5.109 1 97.94 172 GLU B CA 1
ATOM 3765 C C . GLU B 1 172 ? 6.078 -34.094 -6.172 1 97.94 172 GLU B C 1
ATOM 3767 O O . GLU B 1 172 ? 6.84 -34.031 -7.137 1 97.94 172 GLU B O 1
ATOM 3772 N N . ARG B 1 173 ? 5.238 -35.062 -6.004 1 97.94 173 ARG B N 1
ATOM 3773 C CA . ARG B 1 173 ? 5.105 -36.125 -7.008 1 97.94 173 ARG B CA 1
ATOM 3774 C C . ARG B 1 173 ? 4.594 -35.562 -8.328 1 97.94 173 ARG B C 1
ATOM 3776 O O . ARG B 1 173 ? 5.043 -35.969 -9.398 1 97.94 173 ARG B O 1
ATOM 3783 N N . TYR B 1 174 ? 3.584 -34.594 -8.242 1 98.44 174 TYR B N 1
ATOM 3784 C CA . TYR B 1 174 ? 3.109 -33.969 -9.461 1 98.44 174 TYR B CA 1
ATOM 3785 C C . TYR B 1 174 ? 4.262 -33.312 -10.219 1 98.44 174 TYR B C 1
ATOM 3787 O O . TYR B 1 174 ? 4.398 -33.469 -11.43 1 98.44 174 TYR B O 1
ATOM 3795 N N . ILE B 1 175 ? 5.141 -32.625 -9.508 1 98.44 175 ILE B N 1
ATOM 3796 C CA . ILE B 1 175 ? 6.258 -31.906 -10.109 1 98.44 175 ILE B CA 1
ATOM 3797 C C . ILE B 1 175 ? 7.23 -32.906 -10.734 1 98.44 175 ILE B C 1
ATOM 3799 O O . ILE B 1 175 ? 7.648 -32.75 -11.883 1 98.44 175 ILE B O 1
ATOM 3803 N N . GLU B 1 176 ? 7.512 -33.969 -10.078 1 97.75 176 GLU B N 1
ATOM 3804 C CA . GLU B 1 176 ? 8.562 -34.906 -10.477 1 97.75 176 GLU B CA 1
ATOM 3805 C C . GLU B 1 176 ? 8.086 -35.812 -11.602 1 97.75 176 GLU B C 1
ATOM 3807 O O . GLU B 1 176 ? 8.891 -36.281 -12.406 1 97.75 176 GLU B O 1
ATOM 3812 N N . GLU B 1 177 ? 6.797 -36.031 -11.664 1 97.88 177 GLU B N 1
ATOM 3813 C CA . GLU B 1 177 ? 6.332 -37.094 -12.57 1 97.88 177 GLU B CA 1
ATOM 3814 C C . GLU B 1 177 ? 5.68 -36.5 -13.812 1 97.88 177 GLU B C 1
ATOM 3816 O O . GLU B 1 177 ? 5.367 -37.219 -14.766 1 97.88 177 GLU B O 1
ATOM 3821 N N . THR B 1 178 ? 5.441 -35.25 -13.859 1 98.44 178 THR B N 1
ATOM 3822 C CA . THR B 1 178 ? 4.98 -34.625 -15.094 1 98.44 178 THR B CA 1
ATOM 3823 C C . THR B 1 178 ? 6.168 -34.219 -15.961 1 98.44 178 THR B C 1
ATOM 3825 O O . THR B 1 178 ? 7.27 -34 -15.461 1 98.44 178 THR B O 1
ATOM 3828 N N . ASP B 1 179 ? 5.938 -34.188 -17.297 1 97.75 179 ASP B N 1
ATOM 3829 C CA . ASP B 1 179 ? 6.949 -33.812 -18.266 1 97.75 179 ASP B CA 1
ATOM 3830 C C . ASP B 1 179 ? 7.184 -32.312 -18.234 1 97.75 179 ASP B C 1
ATOM 3832 O O . ASP B 1 179 ? 6.273 -31.516 -18.516 1 97.75 179 ASP B O 1
ATOM 3836 N N . PRO B 1 180 ? 8.453 -31.859 -17.922 1 97.06 180 PRO B N 1
ATOM 3837 C CA . PRO B 1 180 ? 8.734 -30.422 -17.828 1 97.06 180 PRO B CA 1
ATOM 3838 C C . PRO B 1 180 ? 8.531 -29.688 -19.141 1 97.06 180 PRO B C 1
ATOM 3840 O O . PRO B 1 180 ? 8.406 -28.453 -19.156 1 97.06 180 PRO B O 1
ATOM 3843 N N . ALA B 1 181 ? 8.492 -30.344 -20.219 1 95.38 181 ALA B N 1
ATOM 3844 C CA . ALA B 1 181 ? 8.266 -29.719 -21.531 1 95.38 181 ALA B CA 1
ATOM 3845 C C . ALA B 1 181 ? 6.777 -29.438 -21.75 1 95.38 181 ALA B C 1
ATOM 3847 O O . ALA B 1 181 ? 6.414 -28.641 -22.625 1 95.38 181 ALA B O 1
ATOM 3848 N N . ALA B 1 182 ? 5.926 -30.125 -20.922 1 94.25 182 ALA B N 1
ATOM 3849 C CA . ALA B 1 182 ? 4.488 -30.078 -21.172 1 94.25 182 ALA B CA 1
ATOM 3850 C C . ALA B 1 182 ? 3.768 -29.359 -20.031 1 94.25 182 ALA B C 1
ATOM 3852 O O . ALA B 1 182 ? 2.748 -28.703 -20.25 1 94.25 182 ALA B O 1
ATOM 3853 N N . VAL B 1 183 ? 4.266 -29.562 -18.844 1 98.31 183 VAL B N 1
ATOM 3854 C CA . VAL B 1 183 ? 3.533 -29.125 -17.656 1 98.31 183 VAL B CA 1
ATOM 3855 C C . VAL B 1 183 ? 4.434 -28.25 -16.781 1 98.31 183 VAL B C 1
ATOM 3857 O O . VAL B 1 183 ? 5.582 -28.609 -16.516 1 98.31 183 VAL B O 1
ATOM 3860 N N . SER B 1 184 ? 4.004 -27.062 -16.469 1 98.31 184 SER B N 1
ATOM 3861 C CA . SER B 1 184 ? 4.645 -26.156 -15.523 1 98.31 184 SER B CA 1
ATOM 3862 C C . SER B 1 184 ? 3.801 -26 -14.266 1 98.31 184 SER B C 1
ATOM 3864 O O . SER B 1 184 ? 2.805 -26.703 -14.086 1 98.31 184 SER B O 1
ATOM 3866 N N . PHE B 1 185 ? 4.336 -25.141 -13.359 1 98.69 185 PHE B N 1
ATOM 3867 C CA . PHE B 1 185 ? 3.639 -24.969 -12.086 1 98.69 185 PHE B CA 1
ATOM 3868 C C . PHE B 1 185 ? 3.557 -23.5 -11.711 1 98.69 185 PHE B C 1
ATOM 3870 O O . PHE B 1 185 ? 4.441 -22.719 -12.062 1 98.69 185 PHE B O 1
ATOM 3877 N N . GLU B 1 186 ? 2.471 -23.078 -11.102 1 98.56 186 GLU B N 1
ATOM 3878 C CA . GLU B 1 186 ? 2.281 -21.859 -10.336 1 98.56 186 GLU B CA 1
ATOM 3879 C C . GLU B 1 186 ? 2.275 -22.125 -8.836 1 98.56 186 GLU B C 1
ATOM 3881 O O . GLU B 1 186 ? 1.384 -22.812 -8.328 1 98.56 186 GLU B O 1
ATOM 3886 N N . LEU B 1 187 ? 3.281 -21.656 -8.203 1 98.62 187 LEU B N 1
ATOM 3887 C CA . LEU B 1 187 ? 3.293 -21.859 -6.758 1 98.62 187 LEU B CA 1
ATOM 3888 C C . LEU B 1 187 ? 2.529 -20.734 -6.051 1 98.62 187 LEU B C 1
ATOM 3890 O O . LEU B 1 187 ? 2.914 -19.562 -6.125 1 98.62 187 LEU B O 1
ATOM 3894 N N . ASP B 1 188 ? 1.477 -21.109 -5.48 1 98.38 188 ASP B N 1
ATOM 3895 C CA . ASP B 1 188 ? 0.886 -20.219 -4.492 1 98.38 188 ASP B CA 1
ATOM 3896 C C . ASP B 1 188 ? 1.658 -20.266 -3.174 1 98.38 188 ASP B C 1
ATOM 3898 O O . ASP B 1 188 ? 1.522 -21.219 -2.406 1 98.38 188 ASP B O 1
ATOM 3902 N N . VAL B 1 189 ? 2.383 -19.25 -2.932 1 98.38 189 VAL B N 1
ATOM 3903 C CA . VAL B 1 189 ? 3.307 -19.234 -1.804 1 98.38 189 VAL B CA 1
ATOM 3904 C C . VAL B 1 189 ? 2.525 -19.266 -0.493 1 98.38 189 VAL B C 1
ATOM 3906 O O . VAL B 1 189 ? 2.91 -19.953 0.454 1 98.38 189 VAL B O 1
ATOM 3909 N N . TYR B 1 190 ? 1.444 -18.562 -0.421 1 97.12 190 TYR B N 1
ATOM 3910 C CA . TYR B 1 190 ? 0.607 -18.516 0.772 1 97.12 190 TYR B CA 1
ATOM 3911 C C . TYR B 1 190 ? 0.092 -19.906 1.125 1 97.12 190 TYR B C 1
ATOM 3913 O O . TYR B 1 190 ? 0.216 -20.344 2.27 1 97.12 190 TYR B O 1
ATOM 3921 N N . TRP B 1 191 ? -0.407 -20.578 0.171 1 96 191 TRP B N 1
ATOM 3922 C CA . TRP B 1 191 ? -0.97 -21.891 0.424 1 96 191 TRP B CA 1
ATOM 3923 C C . TRP B 1 191 ? 0.127 -22.906 0.767 1 96 191 TRP B C 1
ATOM 3925 O O . TRP B 1 191 ? -0.088 -23.812 1.562 1 96 191 TRP B O 1
ATOM 3935 N N . ALA B 1 192 ? 1.304 -22.734 0.169 1 97.56 192 ALA B N 1
ATOM 3936 C CA . ALA B 1 192 ? 2.436 -23.562 0.555 1 97.56 192 ALA B CA 1
ATOM 3937 C C . ALA B 1 192 ? 2.795 -23.359 2.023 1 97.56 192 ALA B C 1
ATOM 3939 O O . ALA B 1 192 ? 3.004 -24.328 2.76 1 97.56 192 ALA B O 1
ATOM 3940 N N . PHE B 1 193 ? 2.822 -22.125 2.449 1 96.88 193 PHE B N 1
ATOM 3941 C CA . PHE B 1 193 ? 3.111 -21.859 3.854 1 96.88 193 PHE B CA 1
ATOM 3942 C C . PHE B 1 193 ? 1.975 -22.344 4.742 1 96.88 193 PHE B C 1
ATOM 3944 O O . PHE B 1 193 ? 2.213 -22.859 5.836 1 96.88 193 PHE B O 1
ATOM 3951 N N . ASN B 1 194 ? 0.805 -22.125 4.273 1 94.62 194 ASN B N 1
ATOM 3952 C CA . ASN B 1 194 ? -0.333 -22.625 5.031 1 94.62 194 ASN B CA 1
ATOM 3953 C C . ASN B 1 194 ? -0.219 -24.141 5.266 1 94.62 194 ASN B C 1
ATOM 3955 O O . ASN B 1 194 ? -0.566 -24.625 6.34 1 94.62 194 ASN B O 1
ATOM 3959 N N . ALA B 1 195 ? 0.283 -24.891 4.324 1 95.25 195 ALA B N 1
ATOM 3960 C CA . ALA B 1 195 ? 0.429 -26.344 4.414 1 95.25 195 ALA B CA 1
ATOM 3961 C C . ALA B 1 195 ? 1.417 -26.719 5.512 1 95.25 195 ALA B C 1
ATOM 3963 O O . ALA B 1 195 ? 1.344 -27.828 6.062 1 95.25 195 ALA B O 1
ATOM 3964 N N . THR B 1 196 ? 2.348 -25.812 5.84 1 95.19 196 THR B N 1
ATOM 3965 C CA . THR B 1 196 ? 3.375 -26.125 6.828 1 95.19 196 THR B CA 1
ATOM 3966 C C . THR B 1 196 ? 2.758 -26.312 8.211 1 95.19 196 THR B C 1
ATOM 3968 O O . THR B 1 196 ? 3.381 -26.891 9.102 1 95.19 196 THR B O 1
ATOM 3971 N N . VAL B 1 197 ? 1.548 -25.766 8.43 1 91.88 197 VAL B N 1
ATOM 3972 C CA . VAL B 1 197 ? 0.863 -25.922 9.711 1 91.88 197 VAL B CA 1
ATOM 3973 C C . VAL B 1 197 ? 0.583 -27.406 9.961 1 91.88 197 VAL B C 1
ATOM 3975 O O . VAL B 1 197 ? 0.797 -27.906 11.07 1 91.88 197 VAL B O 1
ATOM 3978 N N . ALA B 1 198 ? 0.179 -28.125 8.977 1 91.81 198 ALA B N 1
ATOM 3979 C CA . ALA B 1 198 ? -0.115 -29.547 9.078 1 91.81 198 ALA B CA 1
ATOM 3980 C C . ALA B 1 198 ? 1.118 -30.391 8.758 1 91.81 198 ALA B C 1
ATOM 3982 O O . ALA B 1 198 ? 1.224 -31.547 9.188 1 91.81 198 ALA B O 1
ATOM 3983 N N . ASN B 1 199 ? 2.045 -29.844 7.992 1 94.94 199 ASN B N 1
ATOM 3984 C CA . ASN B 1 199 ? 3.279 -30.5 7.562 1 94.94 199 ASN B CA 1
ATOM 3985 C C . ASN B 1 199 ? 4.5 -29.641 7.887 1 94.94 199 ASN B C 1
ATOM 3987 O O . ASN B 1 199 ? 5.117 -29.062 6.988 1 94.94 199 ASN B O 1
ATOM 3991 N N . PRO B 1 200 ? 4.93 -29.672 9.148 1 93.94 200 PRO B N 1
ATOM 3992 C CA . PRO B 1 200 ? 6 -28.781 9.602 1 93.94 200 PRO B CA 1
ATOM 3993 C C . PRO B 1 200 ? 7.34 -29.078 8.93 1 93.94 200 PRO B C 1
ATOM 3995 O O . PRO B 1 200 ? 8.266 -28.266 9.008 1 93.94 200 PRO B O 1
ATOM 3998 N N . SER B 1 201 ? 7.469 -30.188 8.297 1 95.25 201 SER B N 1
ATOM 3999 C CA . SER B 1 201 ? 8.719 -30.547 7.633 1 95.25 201 SER B CA 1
ATOM 4000 C C . SER B 1 201 ? 8.812 -29.906 6.254 1 95.25 201 SER B C 1
ATOM 4002 O O . SER B 1 201 ? 9.891 -29.875 5.652 1 95.25 201 SER B O 1
ATOM 4004 N N . LEU B 1 202 ? 7.715 -29.422 5.758 1 97 202 LEU B N 1
ATOM 4005 C CA . LEU B 1 202 ? 7.707 -28.766 4.453 1 97 202 LEU B CA 1
ATOM 4006 C C . LEU B 1 202 ? 8.453 -27.438 4.504 1 97 202 LEU B C 1
ATOM 4008 O O . LEU B 1 202 ? 8.289 -26.656 5.449 1 97 202 LEU B O 1
ATOM 4012 N N . ASP B 1 203 ? 9.281 -27.234 3.561 1 97.94 203 ASP B N 1
ATOM 4013 C CA . ASP B 1 203 ? 9.977 -25.969 3.33 1 97.94 203 ASP B CA 1
ATOM 4014 C C . ASP B 1 203 ? 9.672 -25.422 1.935 1 97.94 203 ASP B C 1
ATOM 4016 O O . ASP B 1 203 ? 10.273 -25.859 0.95 1 97.94 203 ASP B O 1
ATOM 4020 N N . PRO B 1 204 ? 8.781 -24.453 1.887 1 98.38 204 PRO B N 1
ATOM 4021 C CA . PRO B 1 204 ? 8.352 -23.953 0.578 1 98.38 204 PRO B CA 1
ATOM 4022 C C . PRO B 1 204 ? 9.516 -23.453 -0.271 1 98.38 204 PRO B C 1
ATOM 4024 O O . PRO B 1 204 ? 9.539 -23.656 -1.486 1 98.38 204 PRO B O 1
ATOM 4027 N N . ALA B 1 205 ? 10.484 -22.797 0.33 1 98.25 205 ALA B N 1
ATOM 4028 C CA . ALA B 1 205 ? 11.633 -22.312 -0.437 1 98.25 205 ALA B CA 1
ATOM 4029 C C . ALA B 1 205 ? 12.453 -23.469 -0.996 1 98.25 205 ALA B C 1
ATOM 4031 O O . ALA B 1 205 ? 12.867 -23.438 -2.156 1 98.25 205 ALA B O 1
ATOM 4032 N N . GLN B 1 206 ? 12.703 -24.484 -0.181 1 98.19 206 GLN B N 1
ATOM 4033 C CA . GLN B 1 206 ? 13.469 -25.641 -0.632 1 98.19 206 GLN B CA 1
ATOM 4034 C C . GLN B 1 206 ? 12.742 -26.359 -1.763 1 98.19 206 GLN B C 1
ATOM 4036 O O . GLN B 1 206 ? 13.375 -26.891 -2.676 1 98.19 206 GLN B O 1
ATOM 4041 N N . LEU B 1 207 ? 11.406 -26.422 -1.627 1 98.38 207 LEU B N 1
ATOM 4042 C CA . LEU B 1 207 ? 10.609 -27.016 -2.695 1 98.38 207 LEU B CA 1
ATOM 4043 C C . LEU B 1 207 ? 10.914 -26.344 -4.035 1 98.38 207 LEU B C 1
ATOM 4045 O O . LEU B 1 207 ? 11.117 -27.031 -5.039 1 98.38 207 LEU B O 1
ATOM 4049 N N . VAL B 1 208 ? 10.969 -25.031 -4.051 1 98.06 208 VAL B N 1
ATOM 4050 C CA . VAL B 1 208 ? 11.266 -24.281 -5.273 1 98.06 208 VAL B CA 1
ATOM 4051 C C . VAL B 1 208 ? 12.711 -24.531 -5.691 1 98.06 208 VAL B C 1
ATOM 4053 O O . VAL B 1 208 ? 12.992 -24.75 -6.871 1 98.06 208 VAL B O 1
ATOM 4056 N N . ILE B 1 209 ? 13.648 -24.531 -4.77 1 97.5 209 ILE B N 1
ATOM 4057 C CA . ILE B 1 209 ? 15.07 -24.703 -5.039 1 97.5 209 ILE B CA 1
ATOM 4058 C C . ILE B 1 209 ? 15.312 -26.062 -5.684 1 97.5 209 ILE B C 1
ATOM 4060 O O . ILE B 1 209 ? 16.047 -26.172 -6.676 1 97.5 209 ILE B O 1
ATOM 4064 N N . ASP B 1 210 ? 14.641 -27.094 -5.191 1 97.38 210 ASP B N 1
ATOM 4065 C CA . ASP B 1 210 ? 14.828 -28.453 -5.676 1 97.38 210 ASP B CA 1
ATOM 4066 C C . ASP B 1 210 ? 14.242 -28.625 -7.07 1 97.38 210 ASP B C 1
ATOM 4068 O O . ASP B 1 210 ? 14.586 -29.578 -7.781 1 97.38 210 ASP B O 1
ATOM 4072 N N . HIS B 1 211 ? 13.273 -27.781 -7.445 1 97.38 211 HIS B N 1
ATOM 4073 C CA . HIS B 1 211 ? 12.578 -27.891 -8.727 1 97.38 211 HIS B CA 1
ATOM 4074 C C . HIS B 1 211 ? 12.562 -26.547 -9.453 1 97.38 211 HIS B C 1
ATOM 4076 O O . HIS B 1 211 ? 11.523 -26.141 -9.984 1 97.38 211 HIS B O 1
ATOM 4082 N N . ALA B 1 212 ? 13.656 -25.828 -9.484 1 94.19 212 ALA B N 1
ATOM 4083 C CA . ALA B 1 212 ? 13.781 -24.422 -9.812 1 94.19 212 ALA B CA 1
ATOM 4084 C C . ALA B 1 212 ? 13.258 -24.125 -11.219 1 94.19 212 ALA B C 1
ATOM 4086 O O . ALA B 1 212 ? 12.734 -23.047 -11.484 1 94.19 212 ALA B O 1
ATOM 4087 N N . ASP B 1 213 ? 13.266 -25.078 -12.109 1 93.31 213 ASP B N 1
ATOM 4088 C CA . ASP B 1 213 ? 12.906 -24.828 -13.508 1 93.31 213 ASP B CA 1
ATOM 4089 C C . ASP B 1 213 ? 11.438 -25.188 -13.758 1 93.31 213 ASP B C 1
ATOM 4091 O O . ASP B 1 213 ? 10.961 -25.109 -14.891 1 93.31 213 ASP B O 1
ATOM 4095 N N . ARG B 1 214 ? 10.758 -25.453 -12.734 1 97.5 214 ARG B N 1
ATOM 4096 C CA . ARG B 1 214 ? 9.414 -26 -12.938 1 97.5 214 ARG B CA 1
ATOM 4097 C C . ARG B 1 214 ? 8.344 -24.953 -12.664 1 97.5 214 ARG B C 1
ATOM 4099 O O . ARG B 1 214 ? 7.168 -25.172 -12.953 1 97.5 214 ARG B O 1
ATOM 4106 N N . PHE B 1 215 ? 8.703 -23.766 -12.133 1 97.06 215 PHE B N 1
ATOM 4107 C CA . PHE B 1 215 ? 7.715 -22.797 -11.703 1 97.06 215 PHE B CA 1
ATOM 4108 C C . PHE B 1 215 ? 7.699 -21.578 -12.633 1 97.06 215 PHE B C 1
ATOM 4110 O O . PHE B 1 215 ? 8.703 -20.875 -12.742 1 97.06 215 PHE B O 1
ATOM 4117 N N . ALA B 1 216 ? 6.52 -21.312 -13.188 1 93.38 216 ALA B N 1
ATOM 4118 C CA . ALA B 1 216 ? 6.379 -20.203 -14.133 1 93.38 216 ALA B CA 1
ATOM 4119 C C . ALA B 1 216 ? 5.852 -18.953 -13.438 1 93.38 216 ALA B C 1
ATOM 4121 O O . ALA B 1 216 ? 6.215 -17.828 -13.797 1 93.38 216 ALA B O 1
ATOM 4122 N N . LEU B 1 217 ? 5.004 -19.141 -12.469 1 97.38 217 LEU B N 1
ATOM 4123 C CA . LEU B 1 217 ? 4.316 -18.047 -11.789 1 97.38 217 LEU B CA 1
ATOM 4124 C C . LEU B 1 217 ? 4.258 -18.281 -10.289 1 97.38 217 LEU B C 1
ATOM 4126 O O . LEU B 1 217 ? 4.32 -19.438 -9.836 1 97.38 217 LEU B O 1
ATOM 4130 N N . TYR B 1 218 ? 4.215 -17.219 -9.578 1 98.31 218 TYR B N 1
ATOM 4131 C CA . TYR B 1 218 ? 3.887 -17.234 -8.156 1 98.31 218 TYR B CA 1
ATOM 4132 C C . TYR B 1 218 ? 2.564 -16.531 -7.895 1 98.31 218 TYR B C 1
ATOM 4134 O O . TYR B 1 218 ? 2.281 -15.484 -8.5 1 98.31 218 TYR B O 1
ATOM 4142 N N . HIS B 1 219 ? 1.697 -17.109 -7.105 1 98.69 219 HIS B N 1
ATOM 4143 C CA . HIS B 1 219 ? 0.734 -16.281 -6.387 1 98.69 219 HIS B CA 1
ATOM 4144 C C . HIS B 1 219 ? 1.324 -15.758 -5.082 1 98.69 219 HIS B C 1
ATOM 4146 O O . HIS B 1 219 ? 1.812 -16.531 -4.258 1 98.69 219 HIS B O 1
ATOM 4152 N N . VAL B 1 220 ? 1.307 -14.469 -4.953 1 98.38 220 VAL B N 1
ATOM 4153 C CA . VAL B 1 220 ? 1.828 -13.789 -3.773 1 98.38 220 VAL B CA 1
ATOM 4154 C C . VAL B 1 220 ? 0.671 -13.25 -2.932 1 98.38 220 VAL B C 1
ATOM 4156 O O . VAL B 1 220 ? 0.032 -12.266 -3.301 1 98.38 220 VAL B O 1
ATOM 4159 N N . LYS B 1 221 ? 0.372 -14.016 -1.878 1 96.5 221 LYS B N 1
ATOM 4160 C CA . LYS B 1 221 ? -0.628 -13.711 -0.858 1 96.5 221 LYS B CA 1
ATOM 4161 C C . LYS B 1 221 ? 0.008 -13.617 0.525 1 96.5 221 LYS B C 1
ATOM 4163 O O . LYS B 1 221 ? 1.178 -13.969 0.701 1 96.5 221 LYS B O 1
ATOM 4168 N N . ASP B 1 222 ? -0.79 -13.078 1.523 1 94.31 222 ASP B N 1
ATOM 4169 C CA . ASP B 1 222 ? -0.24 -13 2.873 1 94.31 222 ASP B CA 1
ATOM 4170 C C . ASP B 1 222 ? -1.288 -13.383 3.916 1 94.31 222 ASP B C 1
ATOM 4172 O O . ASP B 1 222 ? -2.486 -13.398 3.623 1 94.31 222 ASP B O 1
ATOM 4176 N N . GLY B 1 223 ? -0.778 -13.805 5.023 1 91.06 223 GLY B N 1
ATOM 4177 C CA . GLY B 1 223 ? -1.669 -14.18 6.109 1 91.06 223 GLY B CA 1
ATOM 4178 C C . GLY B 1 223 ? -0.964 -14.289 7.449 1 91.06 223 GLY B C 1
ATOM 4179 O O . GLY B 1 223 ? 0.267 -14.281 7.512 1 91.06 223 GLY B O 1
ATOM 4180 N N . HIS B 1 224 ? -1.761 -14.25 8.453 1 88.56 224 HIS B N 1
ATOM 4181 C CA . HIS B 1 224 ? -1.255 -14.43 9.812 1 88.56 224 HIS B CA 1
ATOM 4182 C C . HIS B 1 224 ? -1.199 -15.906 10.188 1 88.56 224 HIS B C 1
ATOM 4184 O O . HIS B 1 224 ? -2.145 -16.656 9.93 1 88.56 224 HIS B O 1
ATOM 4190 N N . GLU B 1 225 ? -0.043 -16.281 10.758 1 88.56 225 GLU B N 1
ATOM 4191 C CA . GLU B 1 225 ? 0.068 -17.641 11.297 1 88.56 225 GLU B CA 1
ATOM 4192 C C . GLU B 1 225 ? -0.983 -17.891 12.367 1 88.56 225 GLU B C 1
ATOM 4194 O O . GLU B 1 225 ? -1.39 -16.969 13.078 1 88.56 225 GLU B O 1
ATOM 4199 N N . PRO B 1 226 ? -1.364 -19.188 12.391 1 81.75 226 PRO B N 1
ATOM 4200 C CA . PRO B 1 226 ? -2.301 -19.484 13.477 1 81.75 226 PRO B CA 1
ATOM 4201 C C . PRO B 1 226 ? -1.772 -19.062 14.844 1 81.75 226 PRO B C 1
ATOM 4203 O O . PRO B 1 226 ? -0.604 -19.297 15.164 1 81.75 226 PRO B O 1
ATOM 4206 N N . GLY B 1 227 ? -2.604 -18.391 15.625 1 72.38 227 GLY B N 1
ATOM 4207 C CA . GLY B 1 227 ? -2.248 -17.984 16.984 1 72.38 227 GLY B CA 1
ATOM 4208 C C . GLY B 1 227 ? -1.464 -16.688 17.047 1 72.38 227 GLY B C 1
ATOM 4209 O O . GLY B 1 227 ? -1.215 -16.156 18.125 1 72.38 227 GLY B O 1
ATOM 4210 N N . SER B 1 228 ? -0.857 -16.25 15.914 1 66.25 228 SER B N 1
ATOM 4211 C CA . SER B 1 228 ? -0.024 -15.047 15.945 1 66.25 228 SER B CA 1
ATOM 4212 C C . SER B 1 228 ? -0.861 -13.797 16.188 1 66.25 228 SER B C 1
ATOM 4214 O O . SER B 1 228 ? -0.398 -12.852 16.828 1 66.25 228 SER B O 1
ATOM 4216 N N . GLN B 1 229 ? -1.919 -13.633 15.438 1 59.84 229 GLN B N 1
ATOM 4217 C CA . GLN B 1 229 ? -2.807 -12.5 15.68 1 59.84 229 GLN B CA 1
ATOM 4218 C C . GLN B 1 229 ? -4.211 -12.969 16.047 1 59.84 229 GLN B C 1
ATOM 4220 O O . GLN B 1 229 ? -4.621 -14.062 15.672 1 59.84 229 GLN B O 1
ATOM 4225 N N . PRO B 1 230 ? -4.754 -12.266 17.031 1 48.84 230 PRO B N 1
ATOM 4226 C CA . PRO B 1 230 ? -6.172 -12.617 17.172 1 48.84 230 PRO B CA 1
ATOM 4227 C C . PRO B 1 230 ? -6.922 -12.57 15.844 1 48.84 230 PRO B C 1
ATOM 4229 O O . PRO B 1 230 ? -6.547 -11.812 14.945 1 48.84 230 PRO B O 1
ATOM 4232 N N . PRO B 1 231 ? -7.609 -13.719 15.609 1 42.97 231 PRO B N 1
ATOM 4233 C CA . PRO B 1 231 ? -8.367 -13.703 14.352 1 42.97 231 PRO B CA 1
ATOM 4234 C C . PRO B 1 231 ? -8.977 -12.336 14.047 1 42.97 231 PRO B C 1
ATOM 4236 O O . PRO B 1 231 ? -9.492 -11.672 14.945 1 42.97 231 PRO B O 1
ATOM 4239 N N . ASP B 1 232 ? -8.32 -11.609 13.242 1 42.78 232 ASP B N 1
ATOM 4240 C CA . ASP B 1 232 ? -9.016 -10.383 12.867 1 42.78 232 ASP B CA 1
ATOM 4241 C C . ASP B 1 232 ? -10.43 -10.68 12.383 1 42.78 232 ASP B C 1
ATOM 4243 O O . ASP B 1 232 ? -10.625 -11.148 11.258 1 42.78 232 ASP B O 1
ATOM 4247 N N . VAL B 1 233 ? -11.344 -10.805 13.352 1 39.97 233 VAL B N 1
ATOM 4248 C CA . VAL B 1 233 ? -12.734 -11.133 13.07 1 39.97 233 VAL B CA 1
ATOM 4249 C C . VAL B 1 233 ? -13.344 -10.086 12.141 1 39.97 233 VAL B C 1
ATOM 4251 O O . VAL B 1 233 ? -14.445 -10.266 11.617 1 39.97 233 VAL B O 1
ATOM 4254 N N . SER B 1 234 ? -12.656 -8.977 12.219 1 37.88 234 SER B N 1
ATOM 4255 C CA . SER B 1 234 ? -13.289 -7.945 11.398 1 37.88 234 SER B CA 1
ATOM 4256 C C . SER B 1 234 ? -12.945 -8.125 9.922 1 37.88 234 SER B C 1
ATOM 4258 O O . SER B 1 234 ? -13.516 -7.453 9.062 1 37.88 234 SER B O 1
ATOM 4260 N N . ASN B 1 235 ? -11.758 -8.703 9.828 1 41.22 235 ASN B N 1
ATOM 4261 C CA . ASN B 1 235 ? -11.445 -9.008 8.43 1 41.22 235 ASN B CA 1
ATOM 4262 C C . ASN B 1 235 ? -12.477 -9.945 7.82 1 41.22 235 ASN B C 1
ATOM 4264 O O . ASN B 1 235 ? -12.539 -11.125 8.18 1 41.22 235 ASN B O 1
ATOM 4268 N N . PRO B 1 236 ? -13.445 -9.344 7.355 1 39.56 236 PRO B N 1
ATOM 4269 C CA . PRO B 1 236 ? -14.43 -10.266 6.785 1 39.56 236 PRO B CA 1
ATOM 4270 C C . PRO B 1 236 ? -13.789 -11.398 5.992 1 39.56 236 PRO B C 1
ATOM 4272 O O . PRO B 1 236 ? -14.453 -12.391 5.684 1 39.56 236 PRO B O 1
ATOM 4275 N N . PHE B 1 237 ? -12.586 -11 5.66 1 40.38 237 PHE B N 1
ATOM 4276 C CA . PHE B 1 237 ? -11.938 -11.977 4.793 1 40.38 237 PHE B CA 1
ATOM 4277 C C . PHE B 1 237 ? -11.234 -13.055 5.621 1 40.38 237 PHE B C 1
ATOM 4279 O O . PHE B 1 237 ? -10.539 -13.906 5.074 1 40.38 237 PHE B O 1
ATOM 4286 N N . GLY B 1 238 ? -11.172 -12.75 6.918 1 42.12 238 GLY B N 1
ATOM 4287 C CA . GLY B 1 238 ? -10.609 -13.797 7.754 1 42.12 238 GLY B CA 1
ATOM 4288 C C . GLY B 1 238 ? -11.227 -15.156 7.5 1 42.12 238 GLY B C 1
ATOM 4289 O O . GLY B 1 238 ? -11.812 -15.758 8.398 1 42.12 238 GLY B O 1
ATOM 4290 N N . LEU B 1 239 ? -11.766 -15.203 6.312 1 38.94 239 LEU B N 1
ATOM 4291 C CA . LEU B 1 239 ? -12.094 -16.609 6.121 1 38.94 239 LEU B CA 1
ATOM 4292 C C . LEU B 1 239 ? -10.883 -17.5 6.422 1 38.94 239 LEU B C 1
ATOM 4294 O O . LEU B 1 239 ? -9.82 -17.328 5.832 1 38.94 239 LEU B O 1
ATOM 4298 N N . VAL B 1 240 ? -10.664 -17.672 7.621 1 41.66 240 VAL B N 1
ATOM 4299 C CA . VAL B 1 240 ? -9.867 -18.875 7.883 1 41.66 240 VAL B CA 1
ATOM 4300 C C . VAL B 1 240 ? -10.359 -20.016 7.008 1 41.66 240 VAL B C 1
ATOM 4302 O O . VAL B 1 240 ? -11.422 -20.594 7.27 1 41.66 240 VAL B O 1
ATOM 4305 N N . PHE B 1 241 ? -10.289 -19.625 5.742 1 37.28 241 PHE B N 1
ATOM 4306 C CA . PHE B 1 241 ? -10.547 -20.859 4.992 1 37.28 241 PHE B CA 1
ATOM 4307 C C . PHE B 1 241 ? -9.766 -22.016 5.59 1 37.28 241 PHE B C 1
ATOM 4309 O O . PHE B 1 241 ? -8.531 -22.031 5.574 1 37.28 241 PHE B O 1
ATOM 4316 N N . GLY B 1 242 ? -10.445 -22.797 6.266 1 40.53 242 GLY B N 1
ATOM 4317 C CA . GLY B 1 242 ? -10.148 -24.094 6.836 1 40.53 242 GLY B CA 1
ATOM 4318 C C . GLY B 1 242 ? -9.344 -24.016 8.117 1 40.53 242 GLY B C 1
ATOM 4319 O O . GLY B 1 242 ? -8.375 -23.266 8.203 1 40.53 242 GLY B O 1
ATOM 4320 N N . GLY B 1 243 ? -9.984 -24.375 9.234 1 48.59 243 GLY B N 1
ATOM 4321 C CA . GLY B 1 243 ? -9.484 -24.703 10.562 1 48.59 243 GLY B CA 1
ATOM 4322 C C . GLY B 1 243 ? -8.188 -23.984 10.898 1 48.59 243 GLY B C 1
ATOM 4323 O O . GLY B 1 243 ? -8 -22.828 10.531 1 48.59 243 GLY B O 1
ATOM 4324 N N . ALA B 1 244 ? -7.031 -24.641 11.219 1 63.75 244 ALA B N 1
ATOM 4325 C CA . ALA B 1 244 ? -5.715 -24.484 11.82 1 63.75 244 ALA B CA 1
ATOM 4326 C C . ALA B 1 244 ? -4.73 -23.844 10.844 1 63.75 244 ALA B C 1
ATOM 4328 O O . ALA B 1 244 ? -3.518 -24.047 10.961 1 63.75 244 ALA B O 1
ATOM 4329 N N . GLY B 1 245 ? -5.25 -22.828 9.922 1 83.38 245 GLY B N 1
ATOM 4330 C CA . GLY B 1 245 ? -4.254 -22.312 8.992 1 83.38 245 GLY B CA 1
ATOM 4331 C C . GLY B 1 245 ? -4.074 -20.812 9.078 1 83.38 245 GLY B C 1
ATOM 4332 O O . GLY B 1 245 ? -4.5 -20.188 10.055 1 83.38 245 GLY B O 1
ATOM 4333 N N . TYR B 1 246 ? -3.379 -20.266 8.062 1 88.62 246 TYR B N 1
ATOM 4334 C CA . TYR B 1 246 ? -3.113 -18.844 8.008 1 88.62 246 TYR B CA 1
ATOM 4335 C C . TYR B 1 246 ? -4.395 -18.047 7.746 1 88.62 246 TYR B C 1
ATOM 4337 O O . TYR B 1 246 ? -5.254 -18.5 6.98 1 88.62 246 TYR B O 1
ATOM 4345 N N . SER B 1 247 ? -4.57 -16.953 8.422 1 87 247 SER B N 1
ATOM 4346 C CA . SER B 1 247 ? -5.668 -16.031 8.148 1 87 247 SER B CA 1
ATOM 4347 C C . SER B 1 247 ? -5.246 -14.945 7.16 1 87 247 SER B C 1
ATOM 4349 O O . SER B 1 247 ? -4.383 -14.125 7.461 1 87 247 SER B O 1
ATOM 4351 N N . MET B 1 248 ? -5.855 -14.984 5.988 1 89.5 248 MET B N 1
ATOM 4352 C CA . MET B 1 248 ? -5.434 -14.133 4.879 1 89.5 248 MET B CA 1
ATOM 4353 C C . MET B 1 248 ? -5.574 -12.656 5.242 1 89.5 248 MET B C 1
ATOM 4355 O O . MET B 1 248 ? -6.555 -12.258 5.871 1 89.5 248 MET B O 1
ATOM 4359 N N . THR B 1 249 ? -4.621 -11.812 4.902 1 88.94 249 THR B N 1
ATOM 4360 C CA . THR B 1 249 ? -4.586 -10.367 5.105 1 88.94 249 THR B CA 1
ATOM 4361 C C . THR B 1 249 ? -3.928 -9.672 3.916 1 88.94 249 THR B C 1
ATOM 4363 O O . THR B 1 249 ? -3.602 -10.312 2.916 1 88.94 249 THR B O 1
ATOM 4366 N N . HIS B 1 250 ? -3.846 -8.367 3.971 1 90.25 250 HIS B N 1
ATOM 4367 C CA . HIS B 1 250 ? -3.172 -7.621 2.912 1 90.25 250 HIS B CA 1
ATOM 4368 C C . HIS B 1 250 ? -1.688 -7.973 2.85 1 90.25 250 HIS B C 1
ATOM 4370 O O . HIS B 1 250 ? -1.045 -8.156 3.887 1 90.25 250 HIS B O 1
ATOM 4376 N N . LEU B 1 251 ? -1.189 -8.062 1.606 1 94.31 251 LEU B N 1
ATOM 4377 C CA . LEU B 1 251 ? 0.228 -8.352 1.422 1 94.31 251 LEU B CA 1
ATOM 4378 C C . LEU B 1 251 ? 1.092 -7.363 2.199 1 94.31 251 LEU B C 1
ATOM 4380 O O . LEU B 1 251 ? 0.863 -6.156 2.141 1 94.31 251 LEU B O 1
ATOM 4384 N N . GLY B 1 252 ? 2.008 -7.855 2.967 1 91 252 GLY B N 1
ATOM 4385 C CA . GLY B 1 252 ? 2.895 -7.043 3.783 1 91 252 GLY B CA 1
ATOM 4386 C C . GLY B 1 252 ? 2.488 -7 5.242 1 91 252 GLY B C 1
ATOM 4387 O O . GLY B 1 252 ? 3.289 -6.629 6.105 1 91 252 GLY B O 1
ATOM 4388 N N . GLN B 1 253 ? 1.331 -7.406 5.539 1 87.88 253 GLN B N 1
ATOM 4389 C CA . GLN B 1 253 ? 0.818 -7.273 6.898 1 87.88 253 GLN B CA 1
ATOM 4390 C C . GLN B 1 253 ? 0.77 -8.625 7.602 1 87.88 253 GLN B C 1
ATOM 4392 O O . GLN B 1 253 ? 0.51 -8.703 8.805 1 87.88 253 GLN B O 1
ATOM 4397 N N . GLY B 1 254 ? 0.972 -9.664 6.82 1 90.12 254 GLY B N 1
ATOM 4398 C CA . GLY B 1 254 ? 0.945 -11 7.402 1 90.12 254 GLY B CA 1
ATOM 4399 C C . GLY B 1 254 ? 2.307 -11.469 7.879 1 90.12 254 GLY B C 1
ATOM 4400 O O . GLY B 1 254 ? 3.227 -10.664 8.039 1 90.12 254 GLY B O 1
ATOM 4401 N N . ASP B 1 255 ? 2.373 -12.773 8.156 1 92.19 255 ASP B N 1
ATOM 4402 C CA . ASP B 1 255 ? 3.535 -13.344 8.836 1 92.19 255 ASP B CA 1
ATOM 4403 C C . ASP B 1 255 ? 4.441 -14.078 7.848 1 92.19 255 ASP B C 1
ATOM 4405 O O . ASP B 1 255 ? 5.523 -14.531 8.219 1 92.19 255 ASP B O 1
ATOM 4409 N N . ILE B 1 256 ? 4.039 -14.164 6.598 1 94.88 256 ILE B N 1
ATOM 4410 C CA . ILE B 1 256 ? 4.883 -14.883 5.648 1 94.88 256 ILE B CA 1
ATOM 4411 C C . ILE B 1 256 ? 6.137 -14.07 5.352 1 94.88 256 ILE B C 1
ATOM 4413 O O . ILE B 1 256 ? 6.051 -12.898 4.969 1 94.88 256 ILE B O 1
ATOM 4417 N N . ASP B 1 257 ? 7.254 -14.695 5.57 1 94.12 257 ASP B N 1
ATOM 4418 C CA . ASP B 1 257 ? 8.539 -14.031 5.379 1 94.12 257 ASP B CA 1
ATOM 4419 C C . ASP B 1 257 ? 9.008 -14.141 3.93 1 94.12 257 ASP B C 1
ATOM 4421 O O . ASP B 1 257 ? 9.914 -14.906 3.617 1 94.12 257 ASP B O 1
ATOM 4425 N N . TYR B 1 258 ? 8.492 -13.312 3.092 1 96.06 258 TYR B N 1
ATOM 4426 C CA . TYR B 1 258 ? 8.773 -13.336 1.66 1 96.06 258 TYR B CA 1
ATOM 4427 C C . TYR B 1 258 ? 10.227 -12.977 1.379 1 96.06 258 TYR B C 1
ATOM 4429 O O . TYR B 1 258 ? 10.82 -13.477 0.418 1 96.06 258 TYR B O 1
ATOM 4437 N N . GLU B 1 259 ? 10.82 -12.086 2.168 1 92.62 259 GLU B N 1
ATOM 4438 C CA . GLU B 1 259 ? 12.203 -11.695 1.938 1 92.62 259 GLU B CA 1
ATOM 4439 C C . GLU B 1 259 ? 13.141 -12.891 2.084 1 92.62 259 GLU B C 1
ATOM 4441 O O . GLU B 1 259 ? 13.977 -13.148 1.209 1 92.62 259 GLU B O 1
ATOM 4446 N N . THR B 1 260 ? 12.938 -13.586 3.174 1 94.44 260 THR B N 1
ATOM 4447 C CA . THR B 1 260 ? 13.75 -14.789 3.355 1 94.44 260 THR B CA 1
ATOM 4448 C C . THR B 1 260 ? 13.453 -15.812 2.26 1 94.44 260 THR B C 1
ATOM 4450 O O . THR B 1 260 ? 14.367 -16.406 1.689 1 94.44 260 THR B O 1
ATOM 4453 N N . PHE B 1 261 ? 12.18 -16.031 1.937 1 96.56 261 PHE B N 1
ATOM 4454 C CA . PHE B 1 261 ? 11.75 -16.984 0.924 1 96.56 261 PHE B CA 1
ATOM 4455 C C . PHE B 1 261 ? 12.438 -16.719 -0.408 1 96.56 261 PHE B C 1
ATOM 4457 O O . PHE B 1 261 ? 13.148 -17.578 -0.939 1 96.56 261 PHE B O 1
ATOM 4464 N N . PHE B 1 262 ? 12.383 -15.5 -0.914 1 94.69 262 PHE B N 1
ATOM 4465 C CA . PHE B 1 262 ? 12.898 -15.172 -2.236 1 94.69 262 PHE B CA 1
ATOM 4466 C C . PHE B 1 262 ? 14.422 -15.078 -2.209 1 94.69 262 PHE B C 1
ATOM 4468 O O . PHE B 1 262 ? 15.086 -15.414 -3.189 1 94.69 262 PHE B O 1
ATOM 4475 N N . ASN B 1 263 ? 14.992 -14.625 -1.094 1 91.81 263 ASN B N 1
ATOM 4476 C CA . ASN B 1 263 ? 16.453 -14.531 -1.002 1 91.81 263 ASN B CA 1
ATOM 4477 C C . ASN B 1 263 ? 17.094 -15.914 -1.029 1 91.81 263 ASN B C 1
ATOM 4479 O O . ASN B 1 263 ? 18.156 -16.094 -1.631 1 91.81 263 ASN B O 1
ATOM 4483 N N . ARG B 1 264 ? 16.5 -16.828 -0.325 1 94.75 264 ARG B N 1
ATOM 4484 C CA . ARG B 1 264 ? 17.016 -18.188 -0.365 1 94.75 264 ARG B CA 1
ATOM 4485 C C . ARG B 1 264 ? 17 -18.734 -1.786 1 94.75 264 ARG B C 1
ATOM 4487 O O . ARG B 1 264 ? 17.969 -19.359 -2.232 1 94.75 264 ARG B O 1
ATOM 4494 N N . ILE B 1 265 ? 15.938 -18.562 -2.508 1 95.06 265 ILE B N 1
ATOM 4495 C CA . ILE B 1 265 ? 15.805 -19.031 -3.881 1 95.06 265 ILE B CA 1
ATOM 4496 C C . ILE B 1 265 ? 16.828 -18.344 -4.77 1 95.06 265 ILE B C 1
ATOM 4498 O O . ILE B 1 265 ? 17.531 -19 -5.551 1 95.06 265 ILE B O 1
ATOM 4502 N N . ARG B 1 266 ? 16.969 -17.078 -4.602 1 91.62 266 ARG B N 1
ATOM 4503 C CA . ARG B 1 266 ? 17.938 -16.297 -5.367 1 91.62 266 ARG B CA 1
ATOM 4504 C C . ARG B 1 266 ? 19.344 -16.797 -5.129 1 91.62 266 ARG B C 1
ATOM 4506 O O . ARG B 1 266 ? 20.109 -16.984 -6.074 1 91.62 266 ARG B O 1
ATOM 4513 N N . THR B 1 267 ? 19.672 -16.984 -3.91 1 92.19 267 THR B N 1
ATOM 4514 C CA . THR B 1 267 ? 21 -17.453 -3.541 1 92.19 267 THR B CA 1
ATOM 4515 C C . THR B 1 267 ? 21.281 -18.828 -4.16 1 92.19 267 THR B C 1
ATOM 4517 O O . THR B 1 267 ? 22.375 -19.047 -4.707 1 92.19 267 THR B O 1
ATOM 4520 N N . ALA B 1 268 ? 20.328 -19.656 -4.086 1 94.81 268 ALA B N 1
ATOM 4521 C CA . ALA B 1 268 ? 20.484 -20.984 -4.66 1 94.81 268 ALA B CA 1
ATOM 4522 C C . ALA B 1 268 ? 20.641 -20.922 -6.176 1 94.81 268 ALA B C 1
ATOM 4524 O O . ALA B 1 268 ? 21.422 -21.672 -6.762 1 94.81 268 ALA B O 1
ATOM 4525 N N . ASP B 1 269 ? 19.844 -20.047 -6.793 1 92.75 269 ASP B N 1
ATOM 4526 C CA . ASP B 1 269 ? 19.938 -19.891 -8.242 1 92.75 269 ASP B CA 1
ATOM 4527 C C . ASP B 1 269 ? 21.328 -19.391 -8.648 1 92.75 269 ASP B C 1
ATOM 4529 O O . ASP B 1 269 ? 21.906 -19.891 -9.609 1 92.75 269 ASP B O 1
ATOM 4533 N N . ILE B 1 270 ? 21.859 -18.516 -7.914 1 92.31 270 ILE B N 1
ATOM 4534 C CA . ILE B 1 270 ? 23.203 -18.016 -8.172 1 92.31 270 ILE B CA 1
ATOM 4535 C C . ILE B 1 270 ? 24.219 -19.141 -8.047 1 92.31 270 ILE B C 1
ATOM 4537 O O . ILE B 1 270 ? 25.047 -19.344 -8.938 1 92.31 270 ILE B O 1
ATOM 4541 N N . ALA B 1 271 ? 24.109 -19.828 -6.992 1 95.19 271 ALA B N 1
ATOM 4542 C CA . ALA B 1 271 ? 25.047 -20.922 -6.738 1 95.19 271 ALA B CA 1
ATOM 4543 C C . ALA B 1 271 ? 24.984 -21.969 -7.852 1 95.19 271 ALA B C 1
ATOM 4545 O O . ALA B 1 271 ? 26 -22.578 -8.203 1 95.19 271 ALA B O 1
ATOM 4546 N N . ALA B 1 272 ? 23.844 -22.125 -8.469 1 95.56 272 ALA B N 1
ATOM 4547 C CA . ALA B 1 272 ? 23.641 -23.156 -9.477 1 95.56 272 ALA B CA 1
ATOM 4548 C C . ALA B 1 272 ? 23.891 -22.609 -10.883 1 95.56 272 ALA B C 1
ATOM 4550 O O . ALA B 1 272 ? 23.781 -23.328 -11.867 1 95.56 272 ALA B O 1
ATOM 4551 N N . GLY B 1 273 ? 24.188 -21.344 -11.016 1 93.5 273 GLY B N 1
ATOM 4552 C CA . GLY B 1 273 ? 24.406 -20.719 -12.312 1 93.5 273 GLY B CA 1
ATOM 4553 C C . GLY B 1 273 ? 23.141 -20.484 -13.094 1 93.5 273 GLY B C 1
ATOM 4554 O O . GLY B 1 273 ? 23.156 -20.484 -14.328 1 93.5 273 GLY B O 1
ATOM 4555 N N . ARG B 1 274 ? 21.984 -20.312 -12.414 1 91.12 274 ARG B N 1
ATOM 4556 C CA . ARG B 1 274 ? 20.688 -20.031 -13.008 1 91.12 274 ARG B CA 1
ATOM 4557 C C . ARG B 1 274 ? 20.359 -18.547 -12.945 1 91.12 274 ARG B C 1
ATOM 4559 O O . ARG B 1 274 ? 20.984 -17.797 -12.18 1 91.12 274 ARG B O 1
ATOM 4566 N N . PRO B 1 275 ? 19.484 -18.109 -13.859 1 87.44 275 PRO B N 1
ATOM 4567 C CA . PRO B 1 275 ? 19.031 -16.719 -13.688 1 87.44 275 PRO B CA 1
ATOM 4568 C C . PRO B 1 275 ? 18.531 -16.422 -12.273 1 87.44 275 PRO B C 1
ATOM 4570 O O . PRO B 1 275 ? 17.75 -17.203 -11.719 1 87.44 275 PRO B O 1
ATOM 4573 N N . ALA B 1 276 ? 19.062 -15.328 -11.68 1 86.31 276 ALA B N 1
ATOM 4574 C CA . ALA B 1 276 ? 18.766 -15.062 -10.273 1 86.31 276 ALA B CA 1
ATOM 4575 C C . ALA B 1 276 ? 18.078 -13.711 -10.102 1 86.31 276 ALA B C 1
ATOM 4577 O O . ALA B 1 276 ? 17.844 -13.273 -8.969 1 86.31 276 ALA B O 1
ATOM 4578 N N . ASP B 1 277 ? 17.672 -13.102 -11.211 1 85.5 277 ASP B N 1
ATOM 4579 C CA . ASP B 1 277 ? 17.094 -11.758 -11.133 1 85.5 277 ASP B CA 1
ATOM 4580 C C . ASP B 1 277 ? 15.578 -11.828 -11.016 1 85.5 277 ASP B C 1
ATOM 4582 O O . ASP B 1 277 ? 14.906 -10.797 -10.906 1 85.5 277 ASP B O 1
ATOM 4586 N N . GLY B 1 278 ? 15.047 -13.023 -11 1 86.44 278 GLY B N 1
ATOM 4587 C CA . GLY B 1 278 ? 13.625 -13.234 -10.781 1 86.44 278 GLY B CA 1
ATOM 4588 C C . GLY B 1 278 ? 12.781 -12.914 -12.008 1 86.44 278 GLY B C 1
ATOM 4589 O O . GLY B 1 278 ? 11.562 -13.07 -11.977 1 86.44 278 GLY B O 1
ATOM 4590 N N . ARG B 1 279 ? 13.367 -12.609 -13.117 1 90 279 ARG B N 1
ATOM 4591 C CA . ARG B 1 279 ? 12.633 -12.078 -14.266 1 90 279 ARG B CA 1
ATOM 4592 C C . ARG B 1 279 ? 12.016 -13.203 -15.086 1 90 279 ARG B C 1
ATOM 4594 O O . ARG B 1 279 ? 11.156 -12.961 -15.938 1 90 279 ARG B O 1
ATOM 4601 N N . HIS B 1 280 ? 12.398 -14.398 -14.789 1 90.44 280 HIS B N 1
ATOM 4602 C CA . HIS B 1 280 ? 11.867 -15.531 -15.547 1 90.44 280 HIS B CA 1
ATOM 4603 C C . HIS B 1 280 ? 10.578 -16.047 -14.922 1 90.44 280 HIS B C 1
ATOM 4605 O O . HIS B 1 280 ? 9.984 -17 -15.414 1 90.44 280 HIS B O 1
ATOM 4611 N N . ARG B 1 281 ? 10.125 -15.445 -13.906 1 91.56 281 ARG B N 1
ATOM 4612 C CA . ARG B 1 281 ? 8.883 -15.805 -13.227 1 91.56 281 ARG B CA 1
ATOM 4613 C C . ARG B 1 281 ? 7.949 -14.602 -13.125 1 91.56 281 ARG B C 1
ATOM 4615 O O . ARG B 1 281 ? 8.398 -13.453 -13.164 1 91.56 281 ARG B O 1
ATOM 4622 N N . GLY B 1 282 ? 6.664 -14.867 -13.078 1 96.5 282 GLY B N 1
ATOM 4623 C CA . GLY B 1 282 ? 5.691 -13.836 -12.766 1 96.5 282 GLY B CA 1
ATOM 4624 C C . GLY B 1 282 ? 5.262 -13.836 -11.305 1 96.5 282 GLY B C 1
ATOM 4625 O O . GLY B 1 282 ? 5.164 -14.898 -10.688 1 96.5 282 GLY B O 1
ATOM 4626 N N . TYR B 1 283 ? 5.043 -12.688 -10.734 1 98.19 283 TYR B N 1
ATOM 4627 C CA . TYR B 1 283 ? 4.594 -12.5 -9.359 1 98.19 283 TYR B CA 1
ATOM 4628 C C . TYR B 1 283 ? 3.186 -11.922 -9.32 1 98.19 283 TYR B C 1
ATOM 4630 O O . TYR B 1 283 ? 2.998 -10.719 -9.469 1 98.19 283 TYR B O 1
ATOM 4638 N N . MET B 1 284 ? 2.227 -12.773 -9.133 1 98.69 284 MET B N 1
ATOM 4639 C CA . MET B 1 284 ? 0.824 -12.375 -9.203 1 98.69 284 MET B CA 1
ATOM 4640 C C . MET B 1 284 ? 0.257 -12.141 -7.801 1 98.69 284 MET B C 1
ATOM 4642 O O . MET B 1 284 ? 0.121 -13.086 -7.02 1 98.69 284 MET B O 1
ATOM 4646 N N . LEU B 1 285 ? -0.066 -10.891 -7.527 1 98.56 285 LEU B N 1
ATOM 4647 C CA . LEU B 1 285 ? -0.822 -10.609 -6.309 1 98.56 285 LEU B CA 1
ATOM 4648 C C . LEU B 1 285 ? -2.178 -11.305 -6.344 1 98.56 285 LEU B C 1
ATOM 4650 O O . LEU B 1 285 ? -2.861 -11.297 -7.367 1 98.56 285 LEU B O 1
ATOM 4654 N N . GLU B 1 286 ? -2.469 -11.891 -5.191 1 96.31 286 GLU B N 1
ATOM 4655 C CA . GLU B 1 286 ? -3.834 -12.391 -5.082 1 96.31 286 GLU B CA 1
ATOM 4656 C C . GLU B 1 286 ? -4.34 -12.305 -3.643 1 96.31 286 GLU B C 1
ATOM 4658 O O . GLU B 1 286 ? -3.559 -12.43 -2.697 1 96.31 286 GLU B O 1
ATOM 4663 N N . ASN B 1 287 ? -5.566 -12.031 -3.492 1 92.5 287 ASN B N 1
ATOM 4664 C CA . ASN B 1 287 ? -6.324 -12.133 -2.25 1 92.5 287 ASN B CA 1
ATOM 4665 C C . ASN B 1 287 ? -7.688 -12.781 -2.479 1 92.5 287 ASN B C 1
ATOM 4667 O O . ASN B 1 287 ? -8.523 -12.242 -3.209 1 92.5 287 ASN B O 1
ATOM 4671 N N . ASP B 1 288 ? -7.863 -13.914 -1.871 1 86.06 288 ASP B N 1
ATOM 4672 C CA . ASP B 1 288 ? -9.047 -14.734 -2.123 1 86.06 288 ASP B CA 1
ATOM 4673 C C . ASP B 1 288 ? -10.281 -14.125 -1.465 1 86.06 288 ASP B C 1
ATOM 4675 O O . ASP B 1 288 ? -11.414 -14.461 -1.826 1 86.06 288 ASP B O 1
ATOM 4679 N N . ASN B 1 289 ? -10.078 -13.305 -0.482 1 77.81 289 ASN B N 1
ATOM 4680 C CA . ASN B 1 289 ? -11.172 -12.875 0.392 1 77.81 289 ASN B CA 1
ATOM 4681 C C . ASN B 1 289 ? -11.781 -11.562 -0.073 1 77.81 289 ASN B C 1
ATOM 4683 O O . ASN B 1 289 ? -12.594 -10.961 0.637 1 77.81 289 ASN B O 1
ATOM 4687 N N . THR B 1 290 ? -11.359 -11.031 -1.097 1 67.56 290 THR B N 1
ATOM 4688 C CA . THR B 1 290 ? -11.969 -9.797 -1.57 1 67.56 290 THR B CA 1
ATOM 4689 C C . THR B 1 290 ? -13.367 -10.062 -2.119 1 67.56 290 THR B C 1
ATOM 4691 O O . THR B 1 290 ? -13.938 -9.219 -2.822 1 67.56 290 THR B O 1
ATOM 4694 N N . ASN B 1 291 ? -14.203 -11.148 -1.124 1 52.88 291 ASN B N 1
ATOM 4695 C CA . ASN B 1 291 ? -15.461 -11.836 -1.383 1 52.88 291 ASN B CA 1
ATOM 4696 C C . ASN B 1 291 ? -16.547 -10.867 -1.856 1 52.88 291 ASN B C 1
ATOM 4698 O O . ASN B 1 291 ? -17.281 -10.312 -1.044 1 52.88 291 ASN B O 1
ATOM 4702 N N . GLY B 1 292 ? -16.812 -10.773 -2.979 1 54.72 292 GLY B N 1
ATOM 4703 C CA . GLY B 1 292 ? -18.156 -10.648 -3.549 1 54.72 292 GLY B CA 1
ATOM 4704 C C . GLY B 1 292 ? -18.672 -9.227 -3.529 1 54.72 292 GLY B C 1
ATOM 4705 O O . GLY B 1 292 ? -19.812 -8.977 -3.938 1 54.72 292 GLY B O 1
ATOM 4706 N N . GLN B 1 293 ? -17.891 -8.477 -2.676 1 57.59 293 GLN B N 1
ATOM 4707 C CA . GLN B 1 293 ? -18.609 -7.211 -2.73 1 57.59 293 GLN B CA 1
ATOM 4708 C C . GLN B 1 293 ? -18.172 -6.379 -3.934 1 57.59 293 GLN B C 1
ATOM 4710 O O . GLN B 1 293 ? -17.062 -6.555 -4.449 1 57.59 293 GLN B O 1
ATOM 4715 N N . ALA B 1 294 ? -18.953 -5.543 -4.52 1 65 294 ALA B N 1
ATOM 4716 C CA . ALA B 1 294 ? -18.938 -4.5 -5.539 1 65 294 ALA B CA 1
ATOM 4717 C C . ALA B 1 294 ? -17.609 -3.744 -5.52 1 65 294 ALA B C 1
ATOM 4719 O O . ALA B 1 294 ? -16.641 -4.188 -4.891 1 65 294 ALA B O 1
ATOM 4720 N N . ASP B 1 295 ? -17.375 -2.963 -6.406 1 67.06 295 ASP B N 1
ATOM 4721 C CA . ASP B 1 295 ? -16.297 -1.982 -6.383 1 67.06 295 ASP B CA 1
ATOM 4722 C C . ASP B 1 295 ? -16.172 -1.331 -5.008 1 67.06 295 ASP B C 1
ATOM 4724 O O . ASP B 1 295 ? -16.781 -0.291 -4.75 1 67.06 295 ASP B O 1
ATOM 4728 N N . THR B 1 296 ? -15.328 -2.178 -4.215 1 74.88 296 THR B N 1
ATOM 4729 C CA . THR B 1 296 ? -15.18 -1.727 -2.836 1 74.88 296 THR B CA 1
ATOM 4730 C C . THR B 1 296 ? -13.805 -1.102 -2.617 1 74.88 296 THR B C 1
ATOM 4732 O O . THR B 1 296 ? -12.867 -1.383 -3.361 1 74.88 296 THR B O 1
ATOM 4735 N N . LYS B 1 297 ? -13.719 -0.295 -1.641 1 80.38 297 LYS B N 1
ATOM 4736 C CA . LYS B 1 297 ? -12.461 0.28 -1.169 1 80.38 297 LYS B CA 1
ATOM 4737 C C . LYS B 1 297 ? -11.461 -0.813 -0.812 1 80.38 297 LYS B C 1
ATOM 4739 O O . LYS B 1 297 ? -10.273 -0.7 -1.127 1 80.38 297 LYS B O 1
ATOM 4744 N N . GLU B 1 298 ? -11.977 -1.891 -0.299 1 82.88 298 GLU B N 1
ATOM 4745 C CA . GLU B 1 298 ? -11.102 -2.961 0.168 1 82.88 298 GLU B CA 1
ATOM 4746 C C . GLU B 1 298 ? -10.375 -3.625 -0.997 1 82.88 298 GLU B C 1
ATOM 4748 O O . GLU B 1 298 ? -9.188 -3.947 -0.89 1 82.88 298 GLU B O 1
ATOM 4753 N N . ALA B 1 299 ? -11.086 -3.875 -2.027 1 87.44 299 ALA B N 1
ATOM 4754 C CA . ALA B 1 299 ? -10.477 -4.484 -3.205 1 87.44 299 ALA B CA 1
ATOM 4755 C C . ALA B 1 299 ? -9.344 -3.613 -3.746 1 87.44 299 ALA B C 1
ATOM 4757 O O . ALA B 1 299 ? -8.273 -4.121 -4.09 1 87.44 299 ALA B O 1
ATOM 4758 N N . TRP B 1 300 ? -9.555 -2.377 -3.738 1 90.44 300 TRP B N 1
ATOM 4759 C CA . TRP B 1 300 ? -8.547 -1.475 -4.289 1 90.44 300 TRP B CA 1
ATOM 4760 C C . TRP B 1 300 ? -7.406 -1.262 -3.299 1 90.44 300 TRP B C 1
ATOM 4762 O O . TRP B 1 300 ? -6.25 -1.09 -3.699 1 90.44 300 TRP B O 1
ATOM 4772 N N . VAL B 1 301 ? -7.719 -1.3 -1.99 1 90.25 301 VAL B N 1
ATOM 4773 C CA . VAL B 1 301 ? -6.645 -1.28 -1.001 1 90.25 301 VAL B CA 1
ATOM 4774 C C . VAL B 1 301 ? -5.723 -2.479 -1.213 1 90.25 301 VAL B C 1
ATOM 4776 O O . VAL B 1 301 ? -4.5 -2.338 -1.206 1 90.25 301 VAL B O 1
ATOM 4779 N N . THR B 1 302 ? -6.328 -3.598 -1.445 1 92.44 302 THR B N 1
ATOM 4780 C CA . THR B 1 302 ? -5.559 -4.812 -1.694 1 92.44 302 THR B CA 1
ATOM 4781 C C . THR B 1 302 ? -4.664 -4.645 -2.92 1 92.44 302 THR B C 1
ATOM 4783 O O . THR B 1 302 ? -3.461 -4.898 -2.857 1 92.44 302 THR B O 1
ATOM 4786 N N . ALA B 1 303 ? -5.238 -4.152 -3.994 1 95.31 303 ALA B N 1
ATOM 4787 C CA . ALA B 1 303 ? -4.504 -4.023 -5.25 1 95.31 303 ALA B CA 1
ATOM 4788 C C . ALA B 1 303 ? -3.395 -2.984 -5.137 1 95.31 303 ALA B C 1
ATOM 4790 O O . ALA B 1 303 ? -2.256 -3.236 -5.535 1 95.31 303 ALA B O 1
ATOM 4791 N N . VAL B 1 304 ? -3.707 -1.859 -4.547 1 94.94 304 VAL B N 1
ATOM 4792 C CA . VAL B 1 304 ? -2.771 -0.741 -4.496 1 94.94 304 VAL B CA 1
ATOM 4793 C C . VAL B 1 304 ? -1.622 -1.073 -3.545 1 94.94 304 VAL B C 1
ATOM 4795 O O . VAL B 1 304 ? -0.451 -0.953 -3.912 1 94.94 304 VAL B O 1
ATOM 4798 N N . THR B 1 305 ? -1.954 -1.562 -2.391 1 93.12 305 THR B N 1
ATOM 4799 C CA . THR B 1 305 ? -0.917 -1.772 -1.387 1 93.12 305 THR B CA 1
ATOM 4800 C C . THR B 1 305 ? -0.111 -3.031 -1.697 1 93.12 305 THR B C 1
ATOM 4802 O O . THR B 1 305 ? 1.084 -3.098 -1.4 1 93.12 305 THR B O 1
ATOM 4805 N N . GLY B 1 306 ? -0.751 -3.992 -2.326 1 96.75 306 GLY B N 1
ATOM 4806 C CA . GLY B 1 306 ? -0.014 -5.172 -2.756 1 96.75 306 GLY B CA 1
ATOM 4807 C C . GLY B 1 306 ? 1.05 -4.863 -3.793 1 96.75 306 GLY B C 1
ATOM 4808 O O . GLY B 1 306 ? 2.184 -5.336 -3.684 1 96.75 306 GLY B O 1
ATOM 4809 N N . GLN B 1 307 ? 0.66 -4.094 -4.805 1 97.19 307 GLN B N 1
ATOM 4810 C CA . GLN B 1 307 ? 1.619 -3.678 -5.824 1 97.19 307 GLN B CA 1
ATOM 4811 C C . GLN B 1 307 ? 2.793 -2.926 -5.199 1 97.19 307 GLN B C 1
ATOM 4813 O O . GLN B 1 307 ? 3.951 -3.207 -5.512 1 97.19 307 GLN B O 1
ATOM 4818 N N . ALA B 1 308 ? 2.498 -2.059 -4.32 1 95.56 308 ALA B N 1
ATOM 4819 C CA . ALA B 1 308 ? 3.52 -1.219 -3.701 1 95.56 308 ALA B CA 1
ATOM 4820 C C . ALA B 1 308 ? 4.469 -2.053 -2.844 1 95.56 308 ALA B C 1
ATOM 4822 O O . ALA B 1 308 ? 5.68 -1.812 -2.834 1 95.56 308 ALA B O 1
ATOM 4823 N N . TRP B 1 309 ? 3.898 -2.953 -2.098 1 95.69 309 TRP B N 1
ATOM 4824 C CA . TRP B 1 309 ? 4.746 -3.764 -1.229 1 95.69 309 TRP B CA 1
ATOM 4825 C C . TRP B 1 309 ? 5.703 -4.621 -2.051 1 95.69 309 TRP B C 1
ATOM 4827 O O . TRP B 1 309 ? 6.879 -4.758 -1.704 1 95.69 309 TRP B O 1
ATOM 4837 N N . MET B 1 310 ? 5.23 -5.184 -3.129 1 95.94 310 MET B N 1
ATOM 4838 C CA . MET B 1 310 ? 6.121 -5.965 -3.977 1 95.94 310 MET B CA 1
ATOM 4839 C C . MET B 1 310 ? 7.18 -5.078 -4.621 1 95.94 310 MET B C 1
ATOM 4841 O O . MET B 1 310 ? 8.344 -5.465 -4.727 1 95.94 310 MET B O 1
ATOM 4845 N N . ALA B 1 311 ? 6.809 -3.912 -4.957 1 94.06 311 ALA B N 1
ATOM 4846 C CA . ALA B 1 311 ? 7.699 -3.02 -5.691 1 94.06 311 ALA B CA 1
ATOM 4847 C C . ALA B 1 311 ? 8.727 -2.381 -4.762 1 94.06 311 ALA B C 1
ATOM 4849 O O . ALA B 1 311 ? 9.875 -2.174 -5.148 1 94.06 311 ALA B O 1
ATOM 4850 N N . HIS B 1 312 ? 8.266 -2.109 -3.494 1 92 312 HIS B N 1
ATOM 4851 C CA . HIS B 1 312 ? 9.109 -1.246 -2.674 1 92 312 HIS B CA 1
ATOM 4852 C C . HIS B 1 312 ? 9.32 -1.838 -1.285 1 92 312 HIS B C 1
ATOM 4854 O O . HIS B 1 312 ? 10.211 -1.412 -0.551 1 92 312 HIS B O 1
ATOM 4860 N N . GLY B 1 313 ? 8.516 -2.764 -0.922 1 90.44 313 GLY B N 1
ATOM 4861 C CA . GLY B 1 313 ? 8.562 -3.295 0.43 1 90.44 313 GLY B CA 1
ATOM 4862 C C . GLY B 1 313 ? 9.523 -4.457 0.579 1 90.44 313 GLY B C 1
ATOM 4863 O O . GLY B 1 313 ? 10.242 -4.555 1.578 1 90.44 313 GLY B O 1
ATOM 4864 N N . LEU B 1 314 ? 9.539 -5.27 -0.393 1 89.44 314 LEU B N 1
ATOM 4865 C CA . LEU B 1 314 ? 10.391 -6.453 -0.362 1 89.44 314 LEU B CA 1
ATOM 4866 C C . LEU B 1 314 ? 11.797 -6.125 -0.855 1 89.44 314 LEU B C 1
ATOM 4868 O O . LEU B 1 314 ? 11.992 -5.836 -2.039 1 89.44 314 LEU B O 1
ATOM 4872 N N . ARG B 1 315 ? 12.742 -6.176 0.082 1 84.38 315 ARG B N 1
ATOM 4873 C CA . ARG B 1 315 ? 14.109 -5.758 -0.227 1 84.38 315 ARG B CA 1
ATOM 4874 C C . ARG B 1 315 ? 15.109 -6.844 0.141 1 84.38 315 ARG B C 1
ATOM 4876 O O . ARG B 1 315 ? 14.883 -7.617 1.074 1 84.38 315 ARG B O 1
ATOM 4883 N N . ILE B 1 316 ? 16.156 -6.707 -0.647 1 69.56 316 ILE B N 1
ATOM 4884 C CA . ILE B 1 316 ? 17.297 -7.566 -0.306 1 69.56 316 ILE B CA 1
ATOM 4885 C C . ILE B 1 316 ? 17.984 -7.035 0.946 1 69.56 316 ILE B C 1
ATOM 4887 O O . ILE B 1 316 ? 18.234 -5.836 1.061 1 69.56 316 ILE B O 1
ATOM 4891 N N . ALA B 1 317 ? 18 -7.809 1.973 1 60.31 317 ALA B N 1
ATOM 4892 C CA . ALA B 1 317 ? 18.703 -7.398 3.189 1 60.31 317 ALA B CA 1
ATOM 4893 C C . ALA B 1 317 ? 20.125 -6.949 2.883 1 60.31 317 ALA B C 1
ATOM 4895 O O . ALA B 1 317 ? 20.812 -7.559 2.059 1 60.31 317 ALA B O 1
ATOM 4896 N N . GLU B 1 318 ? 20.422 -5.613 3.09 1 53.56 318 GLU B N 1
ATOM 4897 C CA . GLU B 1 318 ? 21.812 -5.195 2.971 1 53.56 318 GLU B CA 1
ATOM 4898 C C . GLU B 1 318 ? 22.672 -5.82 4.07 1 53.56 318 GLU B C 1
ATOM 4900 O O . GLU B 1 318 ? 22.188 -6.078 5.172 1 53.56 318 GLU B O 1
#

Sequence (636 aa):
MPGATPVRAEPRPGHYEMPIDDGAIVPRERIGIQLYTLRATVRELGYDRVFRRLAAIGYTQVEFAGYEGEDPTGLSRAGLAELLEEYGLTPAGAHMQGAINDSTIDDHIQQALDLGVPAIGQASLPTTFDQATIDSWNRWGARAADAGLTFYLHNHSGELQTTDANGKTPYERYIEETDPAAVSFELDVYWAFNATVANPSLDPAQLVIDHADRFALYHVKDGHEPGSQPPDVSNPFGLVFGGAGYSMTHLGQGDIDYETFFNRIRTADIAAGRPADGRHRGYMLENDNTNGQADTKEAWVTAVTGQAWMAHGLRIAEMPGATPVRAEPRPGHYEMPIDDGAIVPRERIGIQLYTLRATVRELGYDRVFRRLAAIGYTQVEFAGYEGEDPTGLSRAGLAELLEEYGLTPAGAHMQGAINDSTIDDHIQQALDLGVPAIGQASLPTTFDQATIDSWNRWGARAADAGLTFYLHNHSGELQTTDANGKTPYERYIEETDPAAVSFELDVYWAFNATVANPSLDPAQLVIDHADRFALYHVKDGHEPGSQPPDVSNPFGLVFGGAGYSMTHLGQGDIDYETFFNRIRTADIAAGRPADGRHRGYMLENDNTNGQADTKEAWVTAVTGQAWMAHGLRIAE

Solvent-accessible surface area (backbone atoms only — not comparable to full-atom values): 33503 Å² total; per-residue (Å²): 130,88,76,80,72,80,75,75,76,71,72,76,70,74,64,59,70,64,78,81,86,82,35,51,57,45,41,56,80,31,31,23,33,32,40,61,27,41,47,39,31,28,50,67,65,16,60,68,56,49,48,50,50,41,36,71,66,55,44,28,29,35,25,46,59,46,55,70,87,54,34,66,82,64,52,47,50,55,51,49,35,50,50,28,59,74,51,63,36,42,55,64,23,30,28,60,62,80,79,82,45,92,88,36,45,64,57,55,49,50,53,33,59,46,35,60,32,52,26,41,26,43,66,68,65,70,55,62,78,51,72,69,56,45,55,48,47,38,53,54,7,43,54,31,36,75,73,68,27,44,24,27,45,27,54,54,30,64,21,53,32,54,59,51,97,86,67,44,22,34,48,56,48,51,63,70,69,35,48,78,86,19,38,40,24,28,46,28,50,40,29,43,54,35,12,26,67,73,18,74,84,60,48,65,44,56,55,43,57,78,43,61,90,40,51,49,34,32,35,50,42,22,18,30,48,65,84,71,44,67,76,50,75,62,43,79,30,40,48,43,70,58,77,82,30,37,30,48,47,54,51,74,72,31,63,66,60,58,51,62,40,53,48,54,40,31,52,50,23,49,76,69,73,42,87,49,66,51,73,82,32,38,42,20,37,42,44,87,47,48,68,83,48,53,77,41,68,64,43,50,41,44,54,40,26,33,54,32,29,45,52,62,58,35,45,54,83,128,129,87,75,81,71,80,76,75,76,72,74,77,72,72,66,55,70,66,72,80,87,82,34,50,56,45,42,55,81,32,30,24,32,32,39,62,27,42,46,34,28,29,50,67,65,16,59,69,57,48,47,50,50,40,36,71,66,55,43,27,28,36,24,45,60,46,56,68,86,54,34,67,81,63,54,46,50,53,52,49,36,50,49,30,59,73,50,61,36,40,55,64,23,29,28,61,61,77,78,81,45,91,88,37,44,64,56,54,49,50,53,34,58,46,36,60,32,51,24,42,25,44,67,69,66,69,55,64,77,51,71,68,57,45,53,49,47,38,52,54,6,42,55,30,37,75,72,68,26,45,24,26,44,26,55,55,31,63,21,52,31,53,57,50,97,86,67,44,22,35,47,57,48,52,62,70,68,37,48,76,86,18,37,40,24,27,46,27,52,39,28,43,54,34,13,26,66,74,18,71,83,61,48,65,46,56,56,43,60,78,44,60,88,41,50,48,34,32,36,50,42,23,18,30,47,66,85,72,41,68,76,50,75,62,43,79,31,40,47,44,70,57,80,83,31,37,30,49,47,53,50,74,73,31,62,67,60,56,49,61,40,51,49,52,38,30,51,50,24,50,76,70,73,42,87,51,67,50,73,82,33,37,42,20,36,43,45,89,46,50,66,75,46,53,77,45,67,64,42,50,42,43,53,40,26,33,53,31,28,43,51,62,58,35,44,54,84,127

Secondary structure (DSSP, 8-state):
------------S------S-SSBSS-GGGEEEEGGGGHHHHHHHHHHHHHHHHHHHT--EEEE-S-GGG-TT---HHHHHHHHHHTTPEEEEEE--S--STTTHHHHHHHHHHHT-SEEEES---SS--HHHHHHHHHHHHHHHHTT-EEEEE--SGGGS---TTS--HHHHHHHHS-TTTEEEEEEHHHHHHHTTT-TT--HHHHHHHTGGGEEEEEE-EEEPTTTS---TT-TT---SSTTS-EEE-TTSSS--HHHHHHHHHHHHHHHT---SSTTSEEEE--TT--S-SS-HHHHHHHHHHHHIIIII-B---/------------TT-----S-SSBSS-GGGEEEEGGGGHHHHHHHHHHHHHHHHHHHT--EEEE-S-GGG-TT---HHHHHHHHHHHTPEEEEEE--S--STTTHHHHHHHHHHHT-SEEEES---SS--HHHHHHHHHHHHHHHHTT-EEEEE--SGGGS---TTS--HHHHHHHHS-TTTEEEEEEHHHHHHHTTT-TT--HHHHHHHTGGGEEEEEE-EEEPTTTS---TT-TT----STTS-EEE-TTSSS--HHHHHHHHHHHHHHHT---SSTTSEEEE--TTSTT-SS-HHHHHHHHHHHHIIIII-B---

Nearest PDB structures (foldseek):
  8tct-assembly1_A-2  TM=7.245E-01  e=1.233E-15  Bacteroides thetaiotaomicron
  5ume-assembly1_D  TM=4.961E-01  e=2.345E-04  Haemophilus influenzae Rd KW20
  5ume-assembly2_F  TM=4.919E-01  e=3.172E-04  Haemophilus influenzae Rd KW20
  6pey-assembly2_B  TM=4.730E-01  e=5.142E-04  Escherichia coli
  5ume-assembly3_E  TM=4.747E-01  e=1.198E-03  Haemophilus influenzae Rd KW20

Organism: NCBI:txid1608957

Radius of gyration: 27.37 Å; Cα contacts (8 Å, |Δi|>4): 1196; chains: 2; bounding box: 61×82×83 Å

InterPro domains:
  IPR013022 Xylose isomerase-like, TIM barrel domain [PF01261] (51-269)
  IPR036237 Xylose isomerase-like superfamily [SSF51658] (31-269)
  IPR050312 IolE/XylA/MocC-like [PTHR12110] (28-269)